Protein AF-A0A948DI17-F1 (afdb_monomer_lite)

Secondary structure (DSSP, 8-state):
-----------S-------------------HHHHHHHHHHHHHHHTTS-SSHHHHHHHHHHHHHTT-TTSHHHHHHHHHHHTT--HHHHHHHHHHHHHTT--TTSHHHHHHHHHHIIIIIHHHHHSS-TTHHHHHHH-----------S-TTS---S-----SSHHHHHHHHHHHHHHHHHHHHSSS-HHHHHHHHHHHHHHHHHHHHHHHHHHHHHHTT--TT--EEEEEE---SS-SEE-EEEESTTHHHHHHHHHHHHGGGTPEE-HHHHHHHHHHHHT------HHHHHHHHHHHSSEEEEEETT--HHHHIIIIIGGG--HHHHHHHHHHHHHHHHHHHHHHHHS--S-BS-TTSHHHHHHHHHHHHHHHHTTPPP-S-HHHHHHHHTTTS-HHHHHHHHHHHHHHHHHHHHHHHHHS-TT--B-HHHHHHHHHHHHHTT---HHHHHHHHHHHHHHHHHHHS--PPPPTT---S-HHHHHHHHHHHHHHHHHHHHHHHHHHHHSSS--

Radius of gyration: 25.43 Å; chains: 1; bounding box: 103×58×64 Å

Sequence (515 aa):
MKNIQRLKIIKKTGLVMEEAYETQPTKLKTSPKKVRSIIDLTAGKAQLLDNCGVNKVLKQSWEKAVKDYNLPLYTYTSVLLSQGVTEDTVTKLNDLLLNLKIDVSDPHASSSELSVIIGYLSKELLNEDLSSYRRTVDEIECDYEIDTKEPLCKIPKTKYTYSRNFERTYESISELRRWERFYILSNNYYSDISRTLLRENNTFVRKVLRNELKRIWGRLKIPKSAKAVLYFRDLKTYAGDLDLFYWGPKREAVLIELSRILMPLGYKIDHRSTSLVESIIEGKLGLKNVYLSTYLYMYFFMGRTIEINGDSFVKHYKENGLPALSLVVAWPSLYMWSLEMCDELESVYSTSRKQYPGFKDLSFRLLTAVLMGLSINYNIPFILDVEVFLDRLRPFVAKGKIKILRDAFYGISQIRNLYQLTTNRRWEMVYPECASIINRLLKKQGCESIHELMTRYAATFRDLLINCTKHPQPTDNTEGPSDYQTEAKNIVWDSYEMVVKIYLSLIQKSSYTDL

pLDDT: mean 70.18, std 19.14, range [23.22, 94.88]

Foldseek 3Di:
DDDDDDDDDDDDDDDDPDDDDDDDQLPLPDDLVLLLVLLVVLLVVLCPFDCDDLSVQLNVLSVVVSVDCLFVLSLLSSLCVSVPNDSLLSSQLSNVCSVLSFRSNQSQSVQVVSCCCLQPPSCPRRVDNSNVLQCLQLVDDDPVDDPCPDPLQPDPPDPLDPDSDLVSNSVSSSVLLVNLLCLLLDLAALLCSLVVLLVVQQVSVLVNCVVQLCVLCVVVVNDLLWWKKKKWFSQASSAQETAIEIDTPPRSSSVSSVQSSSSSSNHHYRPNLHVLLVCLQVVPPQDLDLVSLLSLCLSQQAIDMDTHNPHDPVVCCVVGVVSSHPCVSNLVQLLQVLLVLLVVLLVQLVDPDQWDQDLRDSLSSSLSSLLSLLCVQVVPDRDNDPVVSLVVCPVQDPPVLSVLSSCSVSVSNSLQVLLCNQPVDNGGTDGPVSQVSSQVSNVSSVHHRPSVSSNVSSVSSNCSSCPVRPDPDDDPPDDHDPVVVVVVCCVVVVSSVSSVVVVVVSVVVVPPPPD

Structure (mmCIF, N/CA/C/O backbone):
data_AF-A0A948DI17-F1
#
_entry.id   AF-A0A948DI17-F1
#
loop_
_atom_site.group_PDB
_atom_site.id
_atom_site.type_symbol
_atom_site.label_atom_id
_atom_site.label_alt_id
_atom_site.label_comp_id
_atom_site.label_asym_id
_atom_site.label_entity_id
_atom_site.label_seq_id
_atom_site.pdbx_PDB_ins_code
_atom_site.Cartn_x
_atom_site.Cartn_y
_atom_site.Cartn_z
_atom_site.occupancy
_atom_site.B_iso_or_equiv
_atom_site.auth_seq_id
_atom_site.auth_comp_id
_atom_site.auth_asym_id
_atom_site.auth_atom_id
_atom_site.pdbx_PDB_model_num
ATOM 1 N N . MET A 1 1 ? -68.077 -18.583 29.682 1.00 32.53 1 MET A N 1
ATOM 2 C CA . MET A 1 1 ? -68.194 -20.058 29.698 1.00 32.53 1 MET A CA 1
ATOM 3 C C . MET A 1 1 ? -67.062 -20.656 28.884 1.00 32.53 1 MET A C 1
ATOM 5 O O . MET A 1 1 ? -66.761 -20.151 27.813 1.00 32.53 1 MET A O 1
ATOM 9 N N . LYS A 1 2 ? -66.421 -21.683 29.448 1.00 32.06 2 LYS A N 1
ATOM 10 C CA . LYS A 1 2 ? -65.410 -22.545 28.823 1.00 32.06 2 LYS A CA 1
ATOM 11 C C . LYS A 1 2 ? -65.975 -23.215 27.560 1.00 32.06 2 LYS A C 1
ATOM 13 O O . LYS A 1 2 ? -67.119 -23.650 27.601 1.00 32.06 2 LYS A O 1
ATOM 18 N N . ASN A 1 3 ? -65.151 -23.441 26.536 1.00 24.97 3 ASN A N 1
ATOM 19 C CA . ASN A 1 3 ? -64.726 -24.813 26.251 1.00 24.97 3 ASN A CA 1
ATOM 20 C C . ASN A 1 3 ? -63.524 -24.899 25.307 1.00 24.97 3 ASN A C 1
ATOM 22 O O . ASN A 1 3 ? -63.439 -24.258 24.268 1.00 24.97 3 ASN A O 1
ATOM 26 N N . ILE A 1 4 ? -62.596 -25.731 25.762 1.00 31.27 4 ILE A N 1
ATOM 27 C CA . ILE A 1 4 ? -61.355 -26.177 25.148 1.00 31.27 4 ILE A CA 1
ATOM 28 C C . ILE A 1 4 ? -61.686 -27.383 24.265 1.00 31.27 4 ILE A C 1
ATOM 30 O O . ILE A 1 4 ? -62.380 -28.280 24.736 1.00 31.27 4 ILE A O 1
ATOM 34 N N . GLN A 1 5 ? -61.069 -27.498 23.088 1.00 27.73 5 GLN A N 1
ATOM 35 C CA . GLN A 1 5 ? -60.647 -28.806 22.584 1.00 27.73 5 GLN A CA 1
ATOM 36 C C . GLN A 1 5 ? -59.239 -28.729 21.979 1.00 27.73 5 GLN A C 1
ATOM 38 O O . GLN A 1 5 ? -58.962 -28.008 21.028 1.00 27.73 5 GLN A O 1
ATOM 43 N N . ARG A 1 6 ? -58.344 -29.475 22.633 1.00 26.56 6 ARG A N 1
ATOM 44 C CA . ARG A 1 6 ? -56.981 -29.837 22.228 1.00 26.56 6 ARG A CA 1
ATOM 45 C C . ARG A 1 6 ? -57.031 -30.907 21.135 1.00 26.56 6 ARG A C 1
ATOM 47 O O . ARG A 1 6 ? -57.891 -31.773 21.223 1.00 26.56 6 ARG A O 1
ATOM 54 N N . LEU A 1 7 ? -56.006 -30.950 20.279 1.00 25.03 7 LEU A N 1
ATOM 55 C CA . LEU A 1 7 ? -55.137 -32.117 19.999 1.00 25.03 7 LEU A CA 1
ATOM 56 C C . LEU A 1 7 ? -53.963 -31.627 19.117 1.00 25.03 7 LEU A C 1
ATOM 58 O O . LEU A 1 7 ? -54.172 -31.096 18.039 1.00 25.03 7 LEU A O 1
ATOM 62 N N . LYS A 1 8 ? -52.756 -31.507 19.688 1.00 25.03 8 LYS A N 1
ATOM 63 C CA . LYS A 1 8 ? -51.621 -32.456 19.595 1.00 25.03 8 LYS A CA 1
ATOM 64 C C . LYS A 1 8 ? -50.977 -32.546 18.201 1.00 25.03 8 LYS A C 1
ATOM 66 O O . LYS A 1 8 ? -51.360 -33.398 17.414 1.00 25.03 8 LYS A O 1
ATOM 71 N N . ILE A 1 9 ? -49.865 -31.827 18.022 1.00 25.83 9 ILE A N 1
ATOM 72 C CA . ILE A 1 9 ? -48.658 -32.369 17.376 1.00 25.83 9 ILE A CA 1
ATOM 73 C C . ILE A 1 9 ? -47.460 -31.944 18.240 1.00 25.83 9 ILE A C 1
ATOM 75 O O . ILE A 1 9 ? -47.238 -30.761 18.474 1.00 25.83 9 ILE A O 1
ATOM 79 N N . ILE A 1 10 ? -46.737 -32.925 18.786 1.00 27.30 10 ILE A N 1
ATOM 80 C 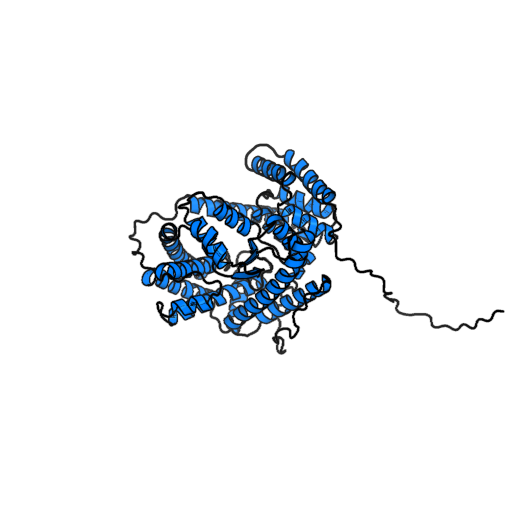CA . ILE A 1 10 ? -45.507 -32.760 19.571 1.00 27.30 10 ILE A CA 1
ATOM 81 C C . ILE A 1 10 ? -44.377 -33.477 18.821 1.00 27.30 10 ILE A C 1
ATOM 83 O O . ILE A 1 10 ? -44.529 -34.655 18.513 1.00 27.30 10 ILE A O 1
ATOM 87 N N . LYS A 1 11 ? -43.236 -32.772 18.700 1.00 26.64 11 LYS A N 1
ATOM 88 C CA . LYS A 1 11 ? -41.855 -33.213 18.377 1.00 26.64 11 LYS A CA 1
ATOM 89 C C . LYS A 1 11 ? -41.625 -33.678 16.929 1.00 26.64 11 LYS A C 1
ATOM 91 O O . LYS A 1 11 ? -42.307 -34.556 16.435 1.00 26.64 11 LYS A O 1
ATOM 96 N N . LYS A 1 12 ? -40.618 -33.161 16.221 1.00 26.78 12 LYS A N 1
ATOM 97 C CA . LYS A 1 12 ? -39.185 -33.127 16.583 1.00 26.78 12 LYS A CA 1
ATOM 98 C C . LYS A 1 12 ? -38.465 -32.060 15.730 1.00 26.78 12 LYS A C 1
ATOM 100 O O . LYS A 1 12 ? -38.979 -31.710 14.685 1.00 26.78 12 LYS A O 1
ATOM 105 N N . THR A 1 13 ? -37.283 -31.634 16.188 1.00 27.59 13 THR A N 1
ATOM 106 C CA . THR A 1 13 ? -36.369 -30.591 15.657 1.00 27.59 13 THR A CA 1
ATOM 107 C C . THR A 1 13 ? -36.783 -29.151 15.955 1.00 27.59 13 THR A C 1
ATOM 109 O O . THR A 1 13 ? -37.431 -28.477 15.163 1.00 27.59 13 THR A O 1
ATOM 112 N N . GLY A 1 14 ? -36.396 -28.695 17.149 1.00 27.05 14 GLY A N 1
ATOM 113 C CA . GLY A 1 14 ? -36.443 -27.291 17.521 1.00 27.05 14 GLY A CA 1
ATOM 114 C C . GLY A 1 14 ? -35.362 -26.490 16.803 1.00 27.05 14 GLY A C 1
ATOM 115 O O . GLY A 1 14 ? -34.216 -26.921 16.747 1.00 27.05 14 GLY A O 1
ATOM 116 N N . LEU A 1 15 ? -35.776 -25.345 16.270 1.00 24.47 15 LEU A N 1
ATOM 117 C CA . LEU A 1 15 ? -35.066 -24.065 16.228 1.00 24.47 15 LEU A CA 1
ATOM 118 C C . LEU A 1 15 ? -36.011 -23.092 15.514 1.00 24.47 15 LEU A C 1
ATOM 120 O O . LEU A 1 15 ? -36.000 -22.953 14.296 1.00 24.47 15 LEU A O 1
ATOM 124 N N . VAL A 1 16 ? -36.896 -22.478 16.296 1.00 23.22 16 VAL A N 1
ATOM 125 C CA . VAL A 1 16 ? -37.608 -21.269 15.883 1.00 23.22 16 VAL A CA 1
ATOM 126 C C . VAL A 1 16 ? -36.664 -20.122 16.229 1.00 23.22 16 VAL A C 1
ATOM 128 O O . VAL A 1 16 ? -36.433 -19.865 17.408 1.00 23.22 16 VAL A O 1
ATOM 131 N N . MET A 1 17 ? -36.062 -19.483 15.225 1.00 24.33 17 MET A N 1
ATOM 132 C CA . MET A 1 17 ? -35.486 -18.154 15.423 1.00 24.33 17 MET A CA 1
ATOM 133 C C . MET A 1 17 ? -36.642 -17.160 15.394 1.00 24.33 17 MET A C 1
ATOM 135 O O . MET A 1 17 ? -37.104 -16.775 14.323 1.00 24.33 17 MET A O 1
ATOM 139 N N . GLU A 1 18 ? -37.140 -16.802 16.574 1.00 24.89 18 GLU A N 1
ATOM 140 C CA . GLU A 1 18 ? -37.972 -15.615 16.727 1.00 24.89 18 GLU A CA 1
ATOM 141 C C . GLU A 1 18 ? -37.121 -14.363 16.500 1.00 24.89 18 GLU A C 1
ATOM 143 O O . GLU A 1 18 ? -36.023 -14.200 17.038 1.00 24.89 18 GLU A O 1
ATOM 148 N N . GLU A 1 19 ? -37.661 -13.494 15.655 1.00 29.59 19 GLU A N 1
ATOM 149 C CA . GLU A 1 19 ? -37.202 -12.147 15.373 1.00 29.59 19 GLU A CA 1
ATOM 150 C C . GLU A 1 19 ? -37.162 -11.305 16.654 1.00 29.59 19 GLU A C 1
ATOM 152 O O . GLU A 1 19 ? -38.200 -10.974 17.222 1.00 29.59 19 GLU A O 1
ATOM 157 N N . ALA A 1 20 ? -35.966 -10.894 17.076 1.00 25.16 20 ALA A N 1
ATOM 158 C CA . ALA A 1 20 ? -35.776 -9.737 17.948 1.00 25.16 20 ALA A CA 1
ATOM 159 C C . ALA A 1 20 ? -34.318 -9.261 17.902 1.00 25.16 20 ALA A C 1
ATOM 161 O O . ALA A 1 20 ? -33.539 -9.552 18.803 1.00 25.16 20 ALA A O 1
ATOM 162 N N . TYR A 1 21 ? -33.939 -8.484 16.884 1.00 24.22 21 TYR A N 1
ATOM 163 C CA . TYR A 1 21 ? -32.753 -7.632 17.000 1.00 24.22 21 TYR A CA 1
ATOM 164 C C . TYR A 1 21 ? -33.054 -6.235 16.478 1.00 24.22 21 TYR A C 1
ATOM 166 O O . TYR A 1 21 ? -32.950 -5.928 15.291 1.00 24.22 21 TYR A O 1
ATOM 174 N N . GLU A 1 22 ? -33.442 -5.378 17.423 1.00 24.50 22 GLU A N 1
ATOM 175 C CA . GLU A 1 22 ? -33.432 -3.937 17.247 1.00 24.50 22 GLU A CA 1
ATOM 176 C C . GLU A 1 22 ? -32.057 -3.479 16.761 1.00 24.50 22 GLU A C 1
ATOM 178 O O . GLU A 1 22 ? -31.019 -3.599 17.416 1.00 24.50 22 GLU A O 1
ATOM 183 N N . THR A 1 23 ? -32.102 -2.895 15.576 1.00 37.44 23 THR A N 1
ATOM 184 C CA . THR A 1 23 ? -31.064 -2.114 14.934 1.00 37.44 23 THR A CA 1
ATOM 185 C C . THR A 1 23 ? -30.507 -1.037 15.867 1.00 37.44 23 THR A C 1
ATOM 187 O O . THR A 1 23 ? -31.172 -0.038 16.145 1.00 37.44 23 THR A O 1
ATOM 190 N N . GLN A 1 24 ? -29.236 -1.152 16.244 1.00 24.55 24 GLN A N 1
ATOM 191 C CA . GLN A 1 24 ? -28.415 0.022 16.525 1.00 24.55 24 GLN A CA 1
ATOM 192 C C . GLN A 1 24 ? -27.189 0.001 15.614 1.00 24.55 24 GLN A C 1
ATOM 194 O O . GLN A 1 24 ? -26.568 -1.049 15.452 1.00 24.55 24 GLN A O 1
ATOM 199 N N . PRO A 1 25 ? -26.787 1.147 15.031 1.00 31.80 25 PRO A N 1
ATOM 200 C CA . PRO A 1 25 ? -25.434 1.251 14.513 1.00 31.80 25 PRO A CA 1
ATOM 201 C C . PRO A 1 25 ? -24.513 0.928 15.687 1.00 31.80 25 PRO A C 1
ATOM 203 O O . PRO A 1 25 ? -24.728 1.465 16.775 1.00 31.80 25 PRO A O 1
ATOM 206 N N . THR A 1 26 ? -23.512 0.076 15.490 1.00 37.56 26 THR A N 1
ATOM 207 C CA . THR A 1 26 ? -22.417 -0.126 16.439 1.00 37.56 26 THR A CA 1
ATOM 208 C C . THR A 1 26 ? -21.797 1.240 16.753 1.00 37.56 26 THR A C 1
ATOM 210 O O . THR A 1 26 ? -20.869 1.720 16.105 1.00 37.56 26 THR A O 1
ATOM 213 N N . LYS A 1 27 ? -22.342 1.934 17.759 1.00 37.00 27 LYS A N 1
ATOM 214 C CA . LYS A 1 27 ? -21.541 2.781 18.626 1.00 37.00 27 LYS A CA 1
ATOM 215 C C . LYS A 1 27 ? -20.522 1.803 19.180 1.00 37.00 27 LYS A C 1
ATOM 217 O O . LYS A 1 27 ? -20.925 0.826 19.803 1.00 37.00 27 LYS A O 1
ATOM 222 N N . LEU A 1 28 ? -19.244 2.025 18.894 1.00 46.16 28 LEU A N 1
ATOM 223 C CA . LEU A 1 28 ? -18.149 1.397 19.625 1.00 46.16 28 LEU A CA 1
ATOM 224 C C . LEU A 1 28 ? -18.506 1.523 21.119 1.00 46.16 28 LEU A C 1
ATOM 226 O O . LEU A 1 28 ? -18.470 2.621 21.671 1.00 46.16 28 LEU A O 1
ATOM 230 N N . LYS A 1 29 ? -19.006 0.442 21.736 1.00 46.66 29 LYS A N 1
ATOM 231 C CA . LYS A 1 29 ? -19.530 0.438 23.118 1.00 46.66 29 LYS A CA 1
ATOM 232 C C . LYS A 1 29 ? -18.399 0.445 24.151 1.00 46.66 29 LYS A C 1
ATOM 234 O O . LYS A 1 29 ? -18.650 0.388 25.352 1.00 46.66 29 LYS A O 1
ATOM 239 N N . THR A 1 30 ? -17.153 0.511 23.703 1.00 56.47 30 THR A N 1
ATOM 240 C CA . THR A 1 30 ? -15.978 0.529 24.559 1.00 56.47 30 THR A CA 1
ATOM 241 C C . THR A 1 30 ? -15.745 1.943 25.054 1.00 56.47 30 THR A C 1
ATOM 243 O O . THR A 1 30 ? -15.508 2.873 24.283 1.00 56.47 30 THR A O 1
ATOM 246 N N . SER A 1 31 ? -15.871 2.134 26.369 1.00 67.00 31 SER A N 1
ATOM 247 C CA . SER A 1 31 ? -15.604 3.443 26.950 1.00 67.00 31 SER A CA 1
ATOM 248 C C . SER A 1 31 ? -14.117 3.778 26.741 1.00 67.00 31 SER A C 1
ATOM 250 O O . SER A 1 31 ? -13.262 2.924 26.988 1.00 67.00 31 SER A O 1
ATOM 252 N N . PRO A 1 32 ? -13.769 5.012 26.332 1.00 72.44 32 PRO A N 1
ATOM 253 C CA . PRO A 1 32 ? -12.372 5.446 26.248 1.00 72.44 32 PRO A CA 1
ATOM 254 C C . PRO A 1 32 ? -11.596 5.216 27.554 1.00 72.44 32 PRO A C 1
ATOM 256 O O . PRO A 1 32 ? -10.393 4.982 27.528 1.00 72.44 32 PRO A O 1
ATOM 259 N N . LYS A 1 33 ? -12.304 5.213 28.694 1.00 79.00 33 LYS A N 1
ATOM 260 C CA . LYS A 1 33 ? -11.755 4.879 30.013 1.00 79.00 33 LYS A CA 1
ATOM 261 C C . LYS A 1 33 ? -11.234 3.440 30.097 1.00 79.00 33 LYS A C 1
ATOM 263 O O . LYS A 1 33 ? -10.171 3.253 30.667 1.00 79.00 33 LYS A O 1
ATOM 268 N N . LYS A 1 34 ? -11.939 2.459 29.517 1.00 83.94 34 LYS A N 1
ATOM 269 C CA . LYS A 1 34 ? -11.527 1.041 29.507 1.00 83.94 34 LYS A CA 1
ATOM 270 C C . LYS A 1 34 ? -10.293 0.798 28.642 1.00 83.94 34 LYS A C 1
ATOM 272 O O . LYS A 1 34 ? -9.359 0.133 29.066 1.00 83.94 34 LYS A O 1
ATOM 277 N N . VAL A 1 35 ? -10.270 1.373 27.437 1.00 85.31 35 VAL A N 1
ATOM 278 C CA . VAL A 1 35 ? -9.089 1.298 26.557 1.00 85.31 35 VAL A CA 1
ATOM 279 C C . VAL A 1 35 ? -7.880 1.889 27.280 1.00 85.31 35 VAL A C 1
ATOM 281 O O . VAL A 1 35 ? -6.826 1.268 27.343 1.00 85.31 35 VAL A O 1
ATOM 284 N N . ARG A 1 36 ? -8.058 3.071 27.881 1.00 84.75 36 ARG A N 1
ATOM 285 C CA . ARG A 1 36 ? -7.002 3.749 28.625 1.00 84.75 36 ARG A CA 1
ATOM 286 C C . ARG A 1 36 ? -6.526 2.940 29.830 1.00 84.75 36 ARG A C 1
ATOM 288 O O . ARG A 1 36 ? -5.326 2.793 29.982 1.00 84.75 36 ARG A O 1
ATOM 295 N N . SER A 1 37 ? -7.425 2.371 30.635 1.00 87.56 37 SER A N 1
ATOM 296 C CA . SER A 1 37 ? -7.020 1.587 31.807 1.00 87.56 37 SER A CA 1
ATOM 297 C C . SER A 1 37 ? -6.180 0.365 31.442 1.00 87.56 37 SER A C 1
ATOM 299 O O . SER A 1 37 ? -5.247 0.046 32.168 1.00 87.56 37 SER A O 1
ATOM 301 N N . ILE A 1 38 ? -6.474 -0.294 30.316 1.00 88.44 38 ILE A N 1
ATOM 302 C CA . ILE A 1 38 ? -5.681 -1.435 29.837 1.00 88.44 38 ILE A CA 1
ATOM 303 C C . ILE A 1 38 ? -4.272 -0.984 29.420 1.00 88.44 38 ILE A C 1
ATOM 305 O O . ILE A 1 38 ? -3.290 -1.633 29.768 1.00 88.44 38 ILE A O 1
ATOM 309 N N . ILE A 1 39 ? -4.153 0.142 28.710 1.00 86.31 39 ILE A N 1
ATOM 310 C CA . ILE A 1 39 ? -2.845 0.671 28.292 1.00 86.31 39 ILE A CA 1
ATOM 311 C C . ILE A 1 39 ? -2.040 1.179 29.494 1.00 86.31 39 ILE A C 1
ATOM 313 O O . ILE A 1 39 ? -0.855 0.871 29.608 1.00 86.31 39 ILE A O 1
ATOM 317 N N . ASP A 1 40 ? -2.686 1.898 30.413 1.00 86.69 40 ASP A N 1
ATOM 318 C CA . ASP A 1 40 ? -2.069 2.404 31.642 1.00 86.69 40 ASP A CA 1
ATOM 319 C C . ASP A 1 40 ? -1.548 1.244 32.511 1.00 86.69 40 ASP A C 1
ATOM 321 O O . ASP A 1 40 ? -0.455 1.336 33.072 1.00 86.69 40 ASP A O 1
ATOM 325 N N . LEU A 1 41 ? -2.283 0.124 32.574 1.00 88.75 41 LEU A N 1
ATOM 326 C CA . LEU A 1 41 ? -1.862 -1.088 33.280 1.00 88.75 41 LEU A CA 1
ATOM 327 C C . LEU A 1 41 ? -0.558 -1.663 32.704 1.00 88.75 41 LEU A C 1
ATOM 329 O O . LEU A 1 41 ? 0.379 -1.928 33.460 1.00 88.75 41 LEU A O 1
ATOM 333 N N . THR A 1 42 ? -0.472 -1.845 31.382 1.00 85.12 42 THR A N 1
ATOM 334 C CA . THR A 1 42 ? 0.751 -2.354 30.734 1.00 85.12 42 THR A CA 1
ATOM 335 C C . THR A 1 42 ? 1.906 -1.356 30.851 1.00 85.12 42 THR A C 1
ATOM 337 O O . THR A 1 42 ? 3.041 -1.752 31.115 1.00 85.12 42 THR A O 1
ATOM 340 N N . ALA A 1 43 ? 1.638 -0.054 30.754 1.00 83.94 43 ALA A N 1
ATOM 341 C CA . ALA A 1 43 ? 2.663 0.970 30.939 1.00 83.94 43 ALA A CA 1
ATOM 342 C C . ALA A 1 43 ? 3.209 1.016 32.376 1.00 83.94 43 ALA A C 1
ATOM 344 O O . ALA A 1 43 ? 4.405 1.234 32.567 1.00 83.94 43 ALA A O 1
ATOM 345 N N . GLY A 1 44 ? 2.377 0.740 33.385 1.00 84.06 44 GLY A N 1
ATOM 346 C CA . GLY A 1 44 ? 2.831 0.552 34.765 1.00 84.06 44 GLY A CA 1
ATOM 347 C C . GLY A 1 44 ? 3.868 -0.570 34.895 1.00 84.06 44 GLY A C 1
ATOM 348 O O . GLY A 1 44 ? 4.846 -0.423 35.623 1.00 84.06 44 GLY A O 1
ATOM 349 N N . LYS A 1 45 ? 3.727 -1.657 34.122 1.00 86.75 45 LYS A N 1
ATOM 350 C CA . LYS A 1 45 ? 4.742 -2.725 34.048 1.00 86.75 45 LYS A CA 1
ATOM 351 C C . LYS A 1 45 ? 6.015 -2.247 33.348 1.00 86.75 45 LYS A C 1
ATOM 353 O O . LYS A 1 45 ? 7.109 -2.555 33.806 1.00 86.75 45 LYS A O 1
ATOM 358 N N . ALA A 1 46 ? 5.889 -1.449 32.286 1.00 82.81 46 ALA A N 1
ATOM 359 C CA . ALA A 1 46 ? 7.033 -0.885 31.568 1.00 82.81 46 ALA A CA 1
ATOM 360 C C . ALA A 1 46 ? 7.899 0.041 32.444 1.00 82.81 46 ALA A C 1
ATOM 362 O O . ALA A 1 46 ? 9.108 0.126 32.245 1.00 82.81 46 ALA A O 1
ATOM 363 N N . GLN A 1 47 ? 7.316 0.700 33.453 1.00 82.50 47 GLN A N 1
ATOM 364 C CA . GLN A 1 47 ? 8.073 1.527 34.402 1.00 82.50 47 GLN A CA 1
ATOM 365 C C . GLN A 1 47 ? 9.077 0.724 35.243 1.00 82.50 47 GLN A C 1
ATOM 367 O O . GLN A 1 47 ? 10.068 1.303 35.702 1.00 82.50 47 GLN A O 1
ATOM 372 N N . LEU A 1 48 ? 8.839 -0.584 35.404 1.00 81.56 48 LEU A N 1
ATOM 373 C CA . LEU A 1 48 ? 9.709 -1.524 36.115 1.00 81.56 48 LEU A CA 1
ATOM 374 C C . LEU A 1 48 ? 10.909 -1.985 35.275 1.00 81.56 48 LEU A C 1
ATOM 376 O O . LEU A 1 48 ? 11.808 -2.625 35.817 1.00 81.56 48 LEU A O 1
ATOM 380 N N . LEU A 1 49 ? 10.940 -1.670 33.974 1.00 80.12 49 LEU A N 1
ATOM 381 C CA . LEU A 1 49 ? 12.115 -1.905 33.141 1.00 80.12 49 LEU A CA 1
ATOM 382 C C . LEU A 1 49 ? 13.291 -1.046 33.627 1.00 80.12 49 LEU A C 1
ATOM 384 O O . LEU A 1 49 ? 13.117 0.105 34.048 1.00 80.12 49 LEU A O 1
ATOM 388 N N . ASP A 1 50 ? 14.495 -1.612 33.559 1.00 74.00 50 ASP A N 1
ATOM 389 C CA . ASP A 1 50 ? 15.718 -0.906 33.927 1.00 74.00 50 ASP A CA 1
ATOM 390 C C . ASP A 1 50 ? 16.029 0.252 32.957 1.00 74.00 50 ASP A C 1
ATOM 392 O O . ASP A 1 50 ? 15.579 0.320 31.812 1.00 74.00 50 ASP A O 1
ATOM 396 N N . ASN A 1 51 ? 16.793 1.232 33.443 1.00 75.94 51 ASN A N 1
ATOM 397 C CA . ASN A 1 51 ? 17.075 2.467 32.705 1.00 75.94 51 ASN A CA 1
ATOM 398 C C . ASN A 1 51 ? 18.314 2.348 31.788 1.00 75.94 51 ASN A C 1
ATOM 400 O O . ASN A 1 51 ? 18.957 3.364 31.504 1.00 75.94 51 ASN A O 1
ATOM 404 N N . CYS A 1 52 ? 18.676 1.145 31.327 1.00 56.06 52 CYS A N 1
ATOM 405 C CA . CYS A 1 52 ? 19.849 0.912 30.480 1.00 56.06 52 CYS A CA 1
ATOM 406 C C . CYS A 1 52 ? 19.474 0.404 29.074 1.00 56.06 52 CYS A C 1
ATOM 408 O O . CYS A 1 52 ? 18.459 -0.261 28.868 1.00 56.06 52 CYS A O 1
ATOM 410 N N . GLY A 1 53 ? 20.299 0.752 28.079 1.00 71.62 53 GLY A N 1
ATOM 411 C CA . GLY A 1 53 ? 20.181 0.265 26.700 1.00 71.62 53 GLY A CA 1
ATOM 412 C C . GLY A 1 53 ? 18.769 0.362 26.099 1.00 71.62 53 GLY A C 1
ATOM 413 O O . GLY A 1 53 ? 18.107 1.397 26.180 1.00 71.62 53 GLY A O 1
ATOM 414 N N . VAL A 1 54 ? 18.321 -0.745 25.498 1.00 62.75 54 VAL A N 1
ATOM 415 C CA . VAL A 1 54 ? 17.020 -0.898 24.817 1.00 62.75 54 VAL A CA 1
ATOM 416 C C . VAL A 1 54 ? 15.832 -0.723 25.776 1.00 62.75 54 VAL A C 1
ATOM 418 O O . VAL A 1 54 ? 14.814 -0.148 25.397 1.00 62.75 54 VAL A O 1
ATOM 421 N N . ASN A 1 55 ? 15.962 -1.138 27.038 1.00 73.38 55 ASN A N 1
ATOM 422 C CA . ASN A 1 55 ? 14.878 -1.079 28.022 1.00 73.38 55 ASN A CA 1
ATOM 423 C C . ASN A 1 55 ? 14.509 0.364 28.407 1.00 73.38 55 ASN A C 1
ATOM 425 O O . ASN A 1 55 ? 13.329 0.671 28.578 1.00 73.38 55 ASN A O 1
ATOM 429 N N . LYS A 1 56 ? 15.487 1.283 28.417 1.00 75.12 56 LYS A N 1
ATOM 430 C CA . LYS A 1 56 ? 15.236 2.725 28.579 1.00 75.12 56 LYS A CA 1
ATOM 431 C C . LYS A 1 56 ? 14.364 3.288 27.453 1.00 75.12 56 LYS A C 1
ATOM 433 O O . LYS A 1 56 ? 13.440 4.052 27.723 1.00 75.12 56 LYS A O 1
ATOM 438 N N . VAL A 1 57 ? 14.655 2.917 26.204 1.00 72.62 57 VAL A N 1
ATOM 439 C CA . VAL A 1 57 ? 13.906 3.374 25.020 1.00 72.62 57 VAL A CA 1
ATOM 440 C C . VAL A 1 57 ? 12.474 2.843 25.061 1.00 72.62 57 VAL A C 1
ATOM 442 O O . VAL A 1 57 ? 11.525 3.598 24.869 1.00 72.62 57 VAL A O 1
ATOM 445 N N . LEU A 1 58 ? 12.304 1.566 25.407 1.00 75.69 58 LEU A N 1
ATOM 446 C CA . LEU A 1 58 ? 10.986 0.959 25.588 1.00 75.69 58 LEU A CA 1
ATOM 447 C C . LEU A 1 58 ? 10.173 1.611 26.695 1.00 75.69 58 LEU A C 1
ATOM 449 O O . LEU A 1 58 ? 9.005 1.928 26.491 1.00 75.69 58 LEU A O 1
ATOM 453 N N . LYS A 1 59 ? 10.787 1.868 27.847 1.00 82.06 59 LYS A N 1
ATOM 454 C CA . LYS A 1 59 ? 10.131 2.585 28.938 1.00 82.06 59 LYS A CA 1
ATOM 455 C C . LYS A 1 59 ? 9.619 3.954 28.484 1.00 82.06 59 LYS A C 1
ATOM 457 O O . LYS A 1 59 ? 8.452 4.266 28.697 1.00 82.06 59 LYS A O 1
ATOM 462 N N . GLN A 1 60 ? 10.447 4.727 27.781 1.00 82.81 60 GLN A N 1
ATOM 463 C CA . GLN A 1 60 ? 10.052 6.024 27.216 1.00 82.81 60 GLN A CA 1
ATOM 464 C C . GLN A 1 60 ? 8.928 5.900 26.177 1.00 82.81 60 GLN A C 1
ATOM 466 O O . GLN A 1 60 ? 8.009 6.720 26.158 1.00 82.81 60 GLN A O 1
ATOM 471 N N . SER A 1 61 ? 8.975 4.868 25.333 1.00 83.69 61 SER A N 1
ATOM 472 C CA . SER A 1 61 ? 7.942 4.574 24.337 1.00 83.69 61 SER A CA 1
ATOM 473 C C . SER A 1 61 ? 6.574 4.336 24.986 1.00 83.69 61 SER A C 1
ATOM 475 O O . SER A 1 61 ? 5.584 4.971 24.614 1.00 83.69 61 SER A O 1
ATOM 477 N N . TRP A 1 62 ? 6.519 3.503 26.026 1.00 87.06 62 TRP A N 1
ATOM 478 C CA . TRP A 1 62 ? 5.288 3.230 26.770 1.00 87.06 62 TRP A CA 1
ATOM 479 C C . TRP A 1 62 ? 4.812 4.430 27.601 1.00 87.06 62 TRP A C 1
ATOM 481 O O . TRP A 1 62 ? 3.612 4.696 27.660 1.00 87.06 62 TRP A O 1
ATOM 491 N N . GLU A 1 63 ? 5.725 5.217 28.176 1.00 86.50 63 GLU A N 1
ATOM 492 C CA . GLU A 1 63 ? 5.387 6.487 28.838 1.00 86.50 63 GLU A CA 1
ATOM 493 C C . GLU A 1 63 ? 4.768 7.506 27.873 1.00 86.50 63 GLU A C 1
ATOM 495 O O . GLU A 1 63 ? 3.855 8.250 28.253 1.00 86.50 63 GLU A O 1
ATOM 500 N N . LYS A 1 64 ? 5.254 7.552 26.627 1.00 83.38 64 LYS A N 1
ATOM 501 C CA . LYS A 1 64 ? 4.660 8.362 25.560 1.00 83.38 64 LYS A CA 1
ATOM 502 C C . LYS A 1 64 ? 3.292 7.814 25.171 1.00 83.38 64 LYS A C 1
ATOM 504 O O . LYS A 1 64 ? 2.357 8.601 25.052 1.00 83.38 64 LYS A O 1
ATOM 509 N N . ALA A 1 65 ? 3.155 6.495 25.043 1.00 81.94 65 ALA A N 1
ATOM 510 C CA . ALA A 1 65 ? 1.892 5.880 24.662 1.00 81.94 65 ALA A CA 1
ATOM 511 C C . ALA A 1 65 ? 0.752 6.230 25.619 1.00 81.94 65 ALA A C 1
ATOM 513 O O . ALA A 1 65 ? -0.291 6.676 25.161 1.00 81.94 65 ALA A O 1
ATOM 514 N N . VAL A 1 66 ? 0.988 6.193 26.932 1.00 83.00 66 VAL A N 1
ATOM 515 C CA . VAL A 1 66 ? 0.007 6.612 27.959 1.00 83.00 66 VAL A CA 1
ATOM 516 C C . VAL A 1 66 ? -0.548 8.025 27.736 1.00 83.00 66 VAL A C 1
ATOM 518 O O . VAL A 1 66 ? -1.667 8.347 28.147 1.00 83.00 66 VAL A O 1
ATOM 521 N N . LYS A 1 67 ? 0.246 8.902 27.118 1.00 79.00 67 LYS A N 1
ATOM 522 C CA . LYS A 1 67 ? -0.078 10.319 26.930 1.00 79.00 67 LYS A CA 1
ATOM 523 C C . LYS A 1 67 ? -0.633 10.622 25.538 1.00 79.00 67 LYS A C 1
ATOM 525 O O . LYS A 1 67 ? -1.239 11.680 25.371 1.00 79.00 67 LYS A O 1
ATOM 530 N N . ASP A 1 68 ? -0.457 9.721 24.573 1.00 79.12 68 ASP A N 1
ATOM 531 C CA . ASP A 1 68 ? -0.787 9.926 23.164 1.00 79.12 68 ASP A CA 1
ATOM 532 C C . ASP A 1 68 ? -1.871 8.948 22.680 1.00 79.12 68 ASP A C 1
ATOM 534 O O . ASP A 1 68 ? -1.617 7.819 22.258 1.00 79.12 68 ASP A O 1
ATOM 538 N N . TYR A 1 69 ? -3.119 9.417 22.714 1.00 72.81 69 TYR A N 1
ATOM 539 C CA . TYR A 1 69 ? -4.300 8.641 22.315 1.00 72.81 69 TYR A CA 1
ATOM 540 C C . TYR A 1 69 ? -4.410 8.398 20.810 1.00 72.81 69 TYR A C 1
ATOM 542 O O . TYR A 1 69 ? -5.309 7.669 20.379 1.00 72.81 69 TYR A O 1
ATOM 550 N N . ASN A 1 70 ? -3.548 9.028 20.014 1.00 68.38 70 ASN A N 1
ATOM 551 C CA . ASN A 1 70 ? -3.605 8.955 18.561 1.00 68.38 70 ASN A CA 1
ATOM 552 C C . ASN A 1 70 ? -2.753 7.804 18.012 1.00 68.38 70 ASN A C 1
ATOM 554 O O . ASN A 1 70 ? -2.806 7.510 16.816 1.00 68.38 70 ASN A O 1
ATOM 558 N N . LEU A 1 71 ? -2.019 7.098 18.880 1.00 74.25 71 LEU A N 1
ATOM 559 C CA . LEU A 1 71 ? -1.236 5.938 18.480 1.00 74.25 71 LEU A CA 1
ATOM 560 C C . LEU A 1 71 ? -2.124 4.798 17.953 1.00 74.25 71 LEU A C 1
ATOM 562 O O . LEU A 1 71 ? -3.209 4.543 18.500 1.00 74.25 71 LEU A O 1
ATOM 566 N N . PRO A 1 72 ? -1.650 4.031 16.948 1.00 75.56 72 PRO A N 1
ATOM 567 C CA . PRO A 1 72 ? -2.390 2.893 16.411 1.00 75.56 72 PRO A CA 1
ATOM 568 C C . PRO A 1 72 ? -2.852 1.919 17.497 1.00 75.56 72 PRO A C 1
ATOM 570 O O . PRO A 1 72 ? -4.001 1.485 17.465 1.00 75.56 72 PRO A O 1
ATOM 573 N N . LEU A 1 73 ? -2.022 1.650 18.507 1.00 82.94 73 LEU A N 1
ATOM 574 C CA . LEU A 1 73 ? -2.326 0.736 19.612 1.00 82.94 73 LEU A CA 1
ATOM 575 C C . LEU A 1 73 ? -3.701 0.987 20.269 1.00 82.94 73 LEU A C 1
ATOM 577 O O . LEU A 1 73 ? -4.457 0.038 20.500 1.00 82.94 73 LEU A O 1
ATOM 581 N N . TYR A 1 74 ? -4.075 2.251 20.504 1.00 82.44 74 TYR A N 1
ATOM 582 C CA . TYR A 1 74 ? -5.383 2.611 21.071 1.00 82.44 74 TYR A CA 1
ATOM 583 C C . TYR A 1 74 ? -6.531 2.305 20.111 1.00 82.44 74 TYR A C 1
ATOM 585 O O . TYR A 1 74 ? -7.589 1.828 20.527 1.00 82.44 74 TYR A O 1
ATOM 593 N N . THR A 1 75 ? -6.327 2.559 18.819 1.00 78.06 75 THR A N 1
ATOM 594 C CA . THR A 1 75 ? -7.308 2.255 17.772 1.00 78.06 75 THR A CA 1
ATOM 595 C C . THR A 1 75 ? -7.529 0.748 17.667 1.00 78.06 75 THR A C 1
ATOM 597 O O . THR A 1 75 ? -8.677 0.309 17.728 1.00 78.06 75 THR A O 1
ATOM 600 N N . TYR A 1 76 ? -6.455 -0.044 17.600 1.00 79.31 76 TYR A N 1
ATOM 601 C CA . TYR A 1 76 ? -6.522 -1.509 17.545 1.00 79.31 76 TYR A CA 1
ATOM 602 C C . TYR A 1 76 ? -7.210 -2.086 18.785 1.00 79.31 76 TYR A C 1
ATOM 604 O O . TYR A 1 76 ? -8.145 -2.873 18.658 1.00 79.31 76 TYR A O 1
ATOM 612 N N . THR A 1 77 ? -6.819 -1.630 19.977 1.00 84.88 77 THR A N 1
ATOM 613 C CA . THR A 1 77 ? -7.438 -2.051 21.242 1.00 84.88 77 THR A CA 1
ATOM 614 C C . THR A 1 77 ? -8.932 -1.735 21.271 1.00 84.88 77 THR A C 1
ATOM 616 O O . THR A 1 77 ? -9.758 -2.587 21.596 1.00 84.88 77 THR A O 1
ATOM 619 N N . SER A 1 78 ? -9.299 -0.506 20.902 1.00 80.88 78 SER A N 1
ATOM 620 C CA . SER A 1 78 ? -10.694 -0.070 20.868 1.00 80.88 78 SER A CA 1
ATOM 621 C C . SER A 1 78 ? -11.539 -0.922 19.922 1.00 80.88 78 SER A C 1
ATOM 623 O O . SER A 1 78 ? -12.667 -1.280 20.277 1.00 80.88 78 SER A O 1
ATOM 625 N N . VAL A 1 79 ? -10.983 -1.265 18.756 1.00 75.19 79 VAL A N 1
ATOM 626 C CA . VAL A 1 79 ? -11.622 -2.129 17.762 1.00 75.19 79 VAL A CA 1
ATOM 627 C C . VAL A 1 79 ? -11.793 -3.547 18.306 1.00 75.19 79 VAL A C 1
ATOM 629 O O . VAL A 1 79 ? -12.928 -4.014 18.331 1.00 75.19 79 VAL A O 1
ATOM 632 N N . LEU A 1 80 ? -10.740 -4.198 18.809 1.00 79.12 80 LEU A N 1
ATOM 633 C CA . LEU A 1 80 ? -10.815 -5.571 19.335 1.00 79.12 80 LEU A CA 1
ATOM 634 C C . LEU A 1 80 ? -11.881 -5.709 20.429 1.00 79.12 80 LEU A C 1
ATOM 636 O O . LEU A 1 80 ? -12.787 -6.533 20.317 1.00 79.12 80 LEU A O 1
ATOM 640 N N . LEU A 1 81 ? -11.847 -4.827 21.432 1.00 81.56 81 LEU A N 1
ATOM 641 C CA . LEU A 1 81 ? -12.831 -4.832 22.518 1.00 81.56 81 LEU A CA 1
ATOM 642 C C . LEU A 1 81 ? -14.263 -4.608 22.006 1.00 81.56 81 LEU A C 1
ATOM 644 O O . LEU A 1 81 ? -15.222 -5.163 22.537 1.00 81.56 81 LEU A O 1
ATOM 648 N N . SER A 1 82 ? -14.439 -3.775 20.974 1.00 74.62 82 SER A N 1
ATOM 649 C CA . SER A 1 82 ? -15.766 -3.523 20.398 1.00 74.62 82 SER A CA 1
ATOM 650 C C . SER A 1 82 ? -16.332 -4.718 19.634 1.00 74.62 82 SER A C 1
ATOM 652 O O . SER A 1 82 ? -17.545 -4.793 19.451 1.00 74.62 82 SER A O 1
ATOM 654 N N . GLN A 1 83 ? -15.455 -5.626 19.206 1.00 72.19 83 GLN A N 1
ATOM 655 C CA . GLN A 1 83 ? -15.782 -6.845 18.475 1.00 72.19 83 GLN A CA 1
ATOM 656 C C . GLN A 1 83 ? -15.861 -8.078 19.392 1.00 72.19 83 GLN A C 1
ATOM 658 O O . GLN A 1 83 ? -15.889 -9.206 18.907 1.00 72.19 83 GLN A O 1
ATOM 663 N N . GLY A 1 84 ? -15.897 -7.870 20.712 1.00 76.75 84 GLY A N 1
ATOM 664 C CA . GLY A 1 84 ? -16.114 -8.933 21.694 1.00 76.75 84 GLY A CA 1
ATOM 665 C C . GLY A 1 84 ? -14.849 -9.590 22.243 1.00 76.75 84 GLY A C 1
ATOM 666 O O . GLY A 1 84 ? -14.977 -10.455 23.105 1.00 76.75 84 GLY A O 1
ATOM 667 N N . VAL A 1 85 ? -13.652 -9.164 21.820 1.00 82.31 85 VAL A N 1
ATOM 668 C CA . VAL A 1 85 ? -12.398 -9.629 22.435 1.00 82.31 85 VAL A CA 1
ATOM 669 C C . VAL A 1 85 ? -12.356 -9.170 23.889 1.00 82.31 85 VAL A C 1
ATOM 671 O O . VAL A 1 85 ? -12.705 -8.028 24.204 1.00 82.31 85 VAL A O 1
ATOM 674 N N . THR A 1 86 ? -11.943 -10.061 24.786 1.00 87.50 86 THR A N 1
ATOM 675 C CA . THR A 1 86 ? -11.970 -9.780 26.224 1.00 87.50 86 THR A CA 1
ATOM 676 C C . THR A 1 86 ? -10.893 -8.772 26.638 1.00 87.50 86 THR A C 1
ATOM 678 O O . THR A 1 86 ? -9.855 -8.628 25.989 1.00 87.50 86 THR A O 1
ATOM 681 N N . GLU A 1 87 ? -11.121 -8.073 27.755 1.00 88.88 87 GLU A N 1
ATOM 682 C CA . GLU A 1 87 ? -10.124 -7.155 28.331 1.00 88.88 87 GLU A CA 1
ATOM 683 C C . GLU A 1 87 ? -8.831 -7.892 28.724 1.00 88.88 87 GLU A C 1
ATOM 685 O O . GLU A 1 87 ? -7.741 -7.336 28.581 1.00 88.88 87 GLU A O 1
ATOM 690 N N . ASP A 1 88 ? -8.938 -9.157 29.142 1.00 89.19 88 ASP A N 1
ATOM 691 C CA . ASP A 1 88 ? -7.797 -10.019 29.469 1.00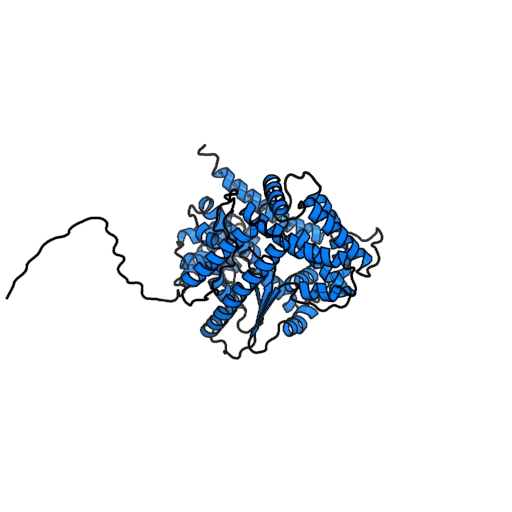 89.19 88 ASP A CA 1
ATOM 692 C C . ASP A 1 88 ? -6.948 -10.323 28.226 1.00 89.19 88 ASP A C 1
ATOM 694 O O . ASP A 1 88 ? -5.738 -10.095 28.226 1.00 89.19 88 ASP A O 1
ATOM 698 N N . THR A 1 89 ? -7.580 -10.732 27.123 1.00 87.00 89 THR A N 1
ATOM 699 C CA . THR A 1 89 ? -6.893 -11.014 25.851 1.00 87.00 89 THR A CA 1
ATOM 700 C C . THR A 1 89 ? -6.174 -9.778 25.308 1.00 87.00 89 THR A C 1
ATOM 702 O O . THR A 1 89 ? -5.029 -9.859 24.863 1.00 87.00 89 THR A O 1
ATOM 705 N N . VAL A 1 90 ? -6.809 -8.606 25.382 1.00 89.19 90 VAL A N 1
ATOM 706 C CA . VAL A 1 90 ? -6.186 -7.336 24.973 1.00 89.19 90 VAL A CA 1
ATOM 707 C C . VAL A 1 90 ? -5.028 -6.949 25.894 1.00 89.19 90 VAL A C 1
ATOM 709 O O . VAL A 1 90 ? -4.000 -6.468 25.420 1.00 89.19 90 VAL A O 1
ATOM 712 N N . THR A 1 91 ? -5.158 -7.167 27.202 1.00 90.31 91 THR A N 1
ATOM 713 C CA . THR A 1 91 ? -4.063 -6.914 28.149 1.00 90.31 91 THR A CA 1
ATOM 714 C C . THR A 1 91 ? -2.863 -7.809 27.836 1.00 90.31 91 THR A C 1
ATOM 716 O O . THR A 1 91 ? -1.745 -7.309 27.728 1.00 90.31 91 THR A O 1
ATOM 719 N N . LYS A 1 92 ? -3.095 -9.105 27.587 1.00 87.19 92 LYS A N 1
ATOM 720 C CA . LYS A 1 92 ? -2.059 -10.060 27.157 1.00 87.19 92 LYS A CA 1
ATOM 721 C C . LYS A 1 92 ? -1.386 -9.638 25.857 1.00 87.19 92 LYS A C 1
ATOM 723 O O . LYS A 1 92 ? -0.168 -9.727 25.749 1.00 87.19 92 LYS A O 1
ATOM 728 N N . LEU A 1 93 ? -2.157 -9.143 24.889 1.00 87.44 93 LEU A N 1
ATOM 729 C CA . LEU A 1 93 ? -1.623 -8.612 23.637 1.00 87.44 93 LEU A CA 1
ATOM 730 C C . LEU A 1 93 ? -0.665 -7.438 23.885 1.00 87.44 93 LEU A C 1
ATOM 732 O O . LEU A 1 93 ? 0.431 -7.418 23.333 1.00 87.44 93 LEU A O 1
ATOM 736 N N . ASN A 1 94 ? -1.042 -6.485 24.738 1.00 89.19 94 ASN A N 1
ATOM 737 C CA . ASN A 1 94 ? -0.195 -5.333 25.055 1.00 89.19 94 ASN A CA 1
ATOM 738 C C . ASN A 1 94 ? 1.053 -5.734 25.853 1.00 89.19 94 ASN A C 1
ATOM 740 O O . ASN A 1 94 ? 2.149 -5.256 25.560 1.00 89.19 94 ASN A O 1
ATOM 744 N N . ASP A 1 95 ? 0.909 -6.639 26.821 1.00 86.62 95 ASP A N 1
ATOM 745 C CA . ASP A 1 95 ? 2.036 -7.198 27.572 1.00 86.62 95 ASP A CA 1
ATOM 746 C C . ASP A 1 95 ? 3.014 -7.933 26.649 1.00 86.62 95 ASP A C 1
ATOM 748 O O . ASP A 1 95 ? 4.230 -7.820 26.798 1.00 86.62 95 ASP A O 1
ATOM 752 N N . LEU A 1 96 ? 2.496 -8.662 25.661 1.00 84.00 96 LEU A N 1
ATOM 753 C CA . LEU A 1 96 ? 3.306 -9.328 24.654 1.00 84.00 96 LEU A CA 1
ATOM 754 C C . LEU A 1 96 ? 4.092 -8.319 23.810 1.00 84.00 96 LEU A C 1
ATOM 756 O O . LEU A 1 96 ? 5.279 -8.537 23.595 1.00 84.00 96 LEU A O 1
ATOM 760 N N . LEU A 1 97 ? 3.490 -7.202 23.383 1.00 84.38 97 LEU A N 1
ATOM 761 C CA . LEU A 1 97 ? 4.225 -6.144 22.674 1.00 84.38 97 LEU A CA 1
ATOM 762 C C . LEU A 1 97 ? 5.382 -5.583 23.513 1.00 84.38 97 LEU A C 1
ATOM 764 O O . LEU A 1 97 ? 6.484 -5.389 22.998 1.00 84.38 97 LEU A O 1
ATOM 768 N N . LEU A 1 98 ? 5.137 -5.352 24.806 1.00 83.44 98 LEU A N 1
ATOM 769 C CA . LEU A 1 98 ? 6.154 -4.904 25.758 1.00 83.44 98 LEU A CA 1
ATOM 770 C C . LEU A 1 98 ? 7.288 -5.935 25.881 1.00 83.44 98 LEU A C 1
ATOM 772 O O . LEU A 1 98 ? 8.460 -5.582 25.754 1.00 83.44 98 LEU A O 1
ATOM 776 N N . ASN A 1 99 ? 6.944 -7.211 26.069 1.00 78.31 99 ASN A N 1
ATOM 777 C CA . ASN A 1 99 ? 7.903 -8.311 26.212 1.00 78.31 99 ASN A CA 1
ATOM 778 C C . ASN A 1 99 ? 8.717 -8.558 24.934 1.00 78.31 99 ASN A C 1
ATOM 780 O O . ASN A 1 99 ? 9.905 -8.873 25.007 1.00 78.31 99 ASN A O 1
ATOM 784 N N . LEU A 1 100 ? 8.094 -8.380 23.767 1.00 74.00 100 LEU A N 1
ATOM 785 C CA . LEU A 1 100 ? 8.740 -8.437 22.454 1.00 74.00 100 LEU A CA 1
ATOM 786 C C . LEU A 1 100 ? 9.578 -7.196 22.142 1.00 74.00 100 LEU A C 1
ATOM 788 O O . LEU A 1 100 ? 10.179 -7.131 21.072 1.00 74.00 100 LEU A O 1
ATOM 792 N N . LYS A 1 101 ? 9.654 -6.232 23.067 1.00 76.38 101 LYS A N 1
ATOM 793 C CA . LYS A 1 101 ? 10.467 -5.024 22.922 1.00 76.38 101 LYS A CA 1
ATOM 794 C C . LYS A 1 101 ? 10.043 -4.157 21.728 1.00 76.38 101 LYS A C 1
ATOM 796 O O . LYS A 1 101 ? 10.870 -3.471 21.135 1.00 76.38 101 LYS A O 1
ATOM 801 N N . ILE A 1 102 ? 8.748 -4.161 21.401 1.00 75.62 102 ILE A N 1
ATOM 802 C CA . ILE A 1 102 ? 8.183 -3.370 20.303 1.00 75.62 102 ILE A CA 1
ATOM 803 C C . ILE A 1 102 ? 8.020 -1.912 20.745 1.00 75.62 102 ILE A C 1
ATOM 805 O O . ILE A 1 102 ? 7.421 -1.626 21.785 1.00 75.62 102 ILE A O 1
ATOM 809 N N . ASP A 1 103 ? 8.526 -0.983 19.931 1.00 76.56 103 ASP A N 1
ATOM 810 C CA . ASP A 1 103 ? 8.300 0.450 20.117 1.00 76.56 103 ASP A CA 1
ATOM 811 C C . ASP A 1 103 ? 6.845 0.795 19.772 1.00 76.56 103 ASP A C 1
ATOM 813 O O . ASP A 1 103 ? 6.467 0.961 18.612 1.00 76.56 103 ASP A O 1
ATOM 817 N N . VAL A 1 104 ? 6.008 0.909 20.801 1.00 78.81 104 VAL A N 1
ATOM 818 C CA . VAL A 1 104 ? 4.587 1.240 20.641 1.00 78.81 104 VAL A CA 1
ATOM 819 C C . VAL A 1 104 ? 4.336 2.696 20.255 1.00 78.81 104 VAL A C 1
ATOM 821 O O . VAL A 1 104 ? 3.233 3.036 19.823 1.00 78.81 104 VAL A O 1
ATOM 824 N N . SER A 1 105 ? 5.347 3.550 20.399 1.00 74.44 105 SER A N 1
ATOM 825 C CA . SER A 1 105 ? 5.301 4.957 20.020 1.00 74.44 105 SER A CA 1
ATOM 826 C C . SER A 1 105 ? 5.618 5.192 18.545 1.00 74.44 105 SER A C 1
ATOM 828 O O . SER A 1 105 ? 5.276 6.260 18.031 1.00 74.44 105 SER A O 1
ATOM 830 N N . ASP A 1 106 ? 6.230 4.208 17.875 1.00 72.31 106 ASP A N 1
ATOM 831 C CA . ASP A 1 106 ? 6.337 4.149 16.422 1.00 72.31 106 ASP A CA 1
ATOM 832 C C . ASP A 1 106 ? 5.035 3.563 15.836 1.00 72.31 106 ASP A C 1
ATOM 834 O O . ASP A 1 106 ? 4.694 2.392 16.069 1.00 72.31 106 ASP A O 1
ATOM 838 N N . PRO A 1 107 ? 4.278 4.340 15.038 1.00 67.44 107 PRO A N 1
ATOM 839 C CA . PRO A 1 107 ? 3.083 3.847 14.371 1.00 67.44 107 PRO A CA 1
ATOM 840 C C . PRO A 1 107 ? 3.340 2.660 13.436 1.00 67.44 107 PRO A C 1
ATOM 842 O O . PRO A 1 107 ? 2.409 1.899 13.167 1.00 67.44 107 PRO A O 1
ATOM 845 N N . HIS A 1 108 ? 4.564 2.487 12.919 1.00 63.41 108 HIS A N 1
ATOM 846 C CA . HIS A 1 108 ? 4.888 1.332 12.086 1.00 63.41 108 HIS A CA 1
ATOM 847 C C . HIS A 1 108 ? 4.980 0.060 12.901 1.00 63.41 108 HIS A C 1
ATOM 849 O O . HIS A 1 108 ? 4.199 -0.856 12.646 1.00 63.41 108 HIS A O 1
ATOM 855 N N . ALA A 1 109 ? 5.915 0.039 13.854 1.00 65.19 109 ALA A N 1
ATOM 856 C CA . ALA A 1 109 ? 6.226 -1.134 14.649 1.00 65.19 109 ALA A CA 1
ATOM 857 C C . ALA A 1 109 ? 4.989 -1.592 15.429 1.00 65.19 109 ALA A C 1
ATOM 859 O O . ALA A 1 109 ? 4.588 -2.749 15.377 1.00 65.19 109 ALA A O 1
ATOM 860 N N . SER A 1 110 ? 4.255 -0.663 16.047 1.00 69.50 110 SER A N 1
ATOM 861 C CA . SER A 1 110 ? 2.991 -1.011 16.705 1.00 69.50 110 SER A CA 1
ATOM 862 C C . SER A 1 110 ? 1.970 -1.626 15.738 1.00 69.50 110 SER A C 1
ATOM 864 O O . SER A 1 110 ? 1.424 -2.692 16.002 1.00 69.50 110 SER A O 1
ATOM 866 N N . SER A 1 111 ? 1.701 -0.991 14.596 1.00 67.62 111 SER A N 1
ATOM 867 C CA . SER A 1 111 ? 0.624 -1.393 13.684 1.00 67.62 111 SER A CA 1
ATOM 868 C C . SER A 1 111 ? 0.958 -2.653 12.872 1.00 67.62 111 SER A C 1
ATOM 870 O O . SER A 1 111 ? 0.079 -3.466 12.567 1.00 67.62 111 SER A O 1
ATOM 872 N N . SER A 1 112 ? 2.205 -2.810 12.427 1.00 65.81 112 SER A N 1
ATOM 873 C CA . SER A 1 112 ? 2.686 -3.987 11.690 1.00 65.81 112 SER A CA 1
ATOM 874 C C . SER A 1 112 ? 2.684 -5.225 12.583 1.00 65.81 112 SER A C 1
ATOM 876 O O . SER A 1 112 ? 2.047 -6.222 12.227 1.00 65.81 112 SER A O 1
ATOM 878 N N . GLU A 1 113 ? 3.237 -5.118 13.782 1.00 72.00 113 GLU A N 1
ATOM 879 C CA . GLU A 1 113 ? 3.441 -6.254 14.662 1.00 72.00 113 GLU A CA 1
ATOM 880 C C . GLU A 1 113 ? 2.120 -6.674 15.309 1.00 72.00 113 GLU A C 1
ATOM 882 O O . GLU A 1 113 ? 1.806 -7.863 15.313 1.00 72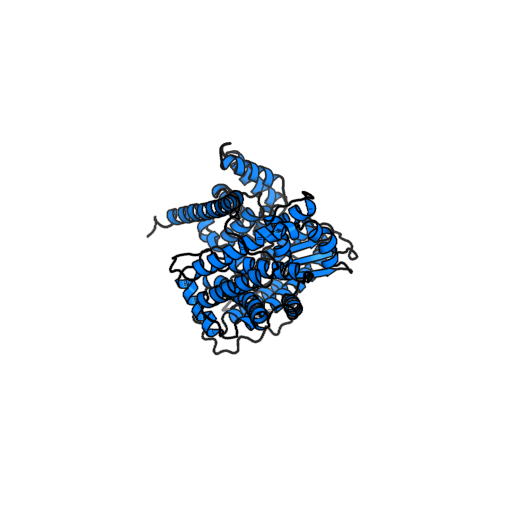.00 113 GLU A O 1
ATOM 887 N N . LEU A 1 114 ? 1.266 -5.722 15.715 1.00 73.31 114 LEU A N 1
ATOM 888 C CA . LEU A 1 114 ? -0.108 -6.016 16.147 1.00 73.31 114 LEU A CA 1
ATOM 889 C C . LEU A 1 114 ? -0.890 -6.779 15.083 1.00 73.31 114 LEU A C 1
ATOM 891 O O . LEU A 1 114 ? -1.552 -7.767 15.384 1.00 73.31 114 LEU A O 1
ATOM 895 N N . SER A 1 115 ? -0.819 -6.333 13.827 1.00 68.62 115 SER A N 1
ATOM 896 C CA . SER A 1 115 ? -1.523 -6.995 12.729 1.00 68.62 115 SER A CA 1
ATOM 897 C C . SER A 1 115 ? -1.034 -8.431 12.528 1.00 68.62 115 SER A C 1
ATOM 899 O O . SER A 1 115 ? -1.840 -9.319 12.238 1.00 68.62 115 SER A O 1
ATOM 901 N N . VAL A 1 116 ? 0.271 -8.671 12.677 1.00 70.06 116 VAL A N 1
ATOM 902 C CA . VAL A 1 116 ? 0.878 -10.005 12.576 1.00 70.06 116 VAL A CA 1
ATOM 903 C C . VAL A 1 116 ? 0.467 -10.889 13.754 1.00 70.06 116 VAL A C 1
ATOM 905 O O . VAL A 1 116 ? -0.009 -11.996 13.512 1.00 70.06 116 VAL A O 1
ATOM 908 N N . ILE A 1 117 ? 0.552 -10.382 14.986 1.00 70.50 117 ILE A N 1
ATOM 909 C CA . ILE A 1 117 ? 0.161 -11.104 16.200 1.00 70.50 117 ILE A CA 1
ATOM 910 C C . ILE A 1 117 ? -1.323 -11.473 16.161 1.00 70.50 117 ILE A C 1
ATOM 912 O O . ILE A 1 117 ? -1.653 -12.651 16.213 1.00 70.50 117 ILE A O 1
ATOM 916 N N . ILE A 1 118 ? -2.216 -10.492 15.995 1.00 73.19 118 ILE A N 1
ATOM 917 C CA . ILE A 1 118 ? -3.672 -10.718 15.932 1.00 73.19 118 ILE A CA 1
ATOM 918 C C . ILE A 1 118 ? -4.006 -11.709 14.812 1.00 73.19 118 ILE A C 1
ATOM 920 O O . ILE A 1 118 ? -4.818 -12.613 14.985 1.00 73.19 118 ILE A O 1
ATOM 924 N N . GLY A 1 119 ? -3.361 -11.533 13.661 1.00 66.19 119 GLY A N 1
ATOM 925 C CA . GLY A 1 119 ? -3.706 -12.228 12.435 1.00 66.19 119 GLY A CA 1
ATOM 926 C C . GLY A 1 119 ? -3.262 -13.678 12.337 1.00 66.19 119 GLY A C 1
ATOM 927 O O . GLY A 1 119 ? -4.033 -14.503 11.864 1.00 66.19 119 GLY A O 1
ATOM 928 N N . TYR A 1 120 ? -2.017 -13.969 12.706 1.00 63.19 120 TYR A N 1
ATOM 929 C CA . TYR A 1 120 ? -1.390 -15.256 12.383 1.00 63.19 120 TYR A CA 1
ATOM 930 C C . TYR A 1 120 ? -0.870 -16.019 13.585 1.00 63.19 120 TYR A C 1
ATOM 932 O O . TYR A 1 120 ? -0.511 -17.178 13.426 1.00 63.19 120 TYR A O 1
ATOM 940 N N . LEU A 1 121 ? -0.754 -15.353 14.729 1.00 67.88 121 LEU A N 1
ATOM 941 C CA . LEU A 1 121 ? -0.002 -15.863 15.870 1.00 67.88 121 LEU A CA 1
ATOM 942 C C . LEU A 1 121 ? -0.814 -15.812 17.162 1.00 67.88 121 LEU A C 1
ATOM 944 O O . LEU A 1 121 ? -0.315 -16.115 18.239 1.00 67.88 121 LEU A O 1
ATOM 948 N N . SER A 1 122 ? -2.052 -15.338 17.083 1.00 73.69 122 SER A N 1
ATOM 949 C CA . SER A 1 122 ? -2.884 -15.062 18.244 1.00 73.69 122 SER A CA 1
ATOM 950 C C . SER A 1 122 ? -3.233 -16.343 18.985 1.00 73.69 122 SER A C 1
ATOM 952 O O . SER A 1 122 ? -3.177 -16.365 20.212 1.00 73.69 122 SER A O 1
ATOM 954 N N . LYS A 1 123 ? -3.489 -17.432 18.255 1.00 75.19 123 LYS A N 1
ATOM 955 C CA . LYS A 1 123 ? -3.741 -18.740 18.857 1.00 75.19 123 LYS A CA 1
ATOM 956 C C . LYS A 1 123 ? -2.534 -19.218 19.667 1.00 75.19 123 LYS A C 1
ATOM 958 O O . LYS A 1 123 ? -2.708 -19.652 20.798 1.00 75.19 123 LYS A O 1
ATOM 963 N N . GLU A 1 124 ? -1.332 -19.098 19.114 1.00 69.75 124 GLU A N 1
ATOM 964 C CA . GLU A 1 124 ? -0.082 -19.559 19.723 1.00 69.75 124 GLU A CA 1
ATOM 965 C C . GLU A 1 124 ? 0.389 -18.656 20.871 1.00 69.75 124 GLU A C 1
ATOM 967 O O . GLU A 1 124 ? 0.953 -19.142 21.846 1.00 69.75 124 GLU A O 1
ATOM 972 N N . LEU A 1 125 ? 0.171 -17.341 20.772 1.00 71.50 125 LEU A N 1
ATOM 973 C CA . LEU A 1 125 ? 0.709 -16.368 21.731 1.00 71.50 125 LEU A CA 1
ATOM 974 C C . LEU A 1 125 ? -0.286 -15.928 22.803 1.00 71.50 125 LEU A C 1
ATOM 976 O O . LEU A 1 125 ? 0.123 -15.499 23.880 1.00 71.50 125 LEU A O 1
ATOM 980 N N . LEU A 1 126 ? -1.583 -15.973 22.502 1.00 77.38 126 LEU A N 1
ATOM 981 C CA . LEU A 1 126 ? -2.648 -15.463 23.369 1.00 77.38 126 LEU A CA 1
ATOM 982 C C . LEU A 1 126 ? -3.614 -16.567 23.819 1.00 77.38 126 LEU A C 1
ATOM 984 O O . LEU A 1 126 ? -4.501 -16.286 24.624 1.00 77.38 126 LEU A O 1
ATOM 988 N N . ASN A 1 127 ? -3.444 -17.805 23.329 1.00 73.94 127 ASN A N 1
ATOM 989 C CA . ASN A 1 127 ? -4.377 -18.926 23.506 1.00 73.94 127 ASN A CA 1
ATOM 990 C C . ASN A 1 127 ? -5.801 -18.632 22.999 1.00 73.94 127 ASN A C 1
ATOM 992 O O . ASN A 1 127 ? -6.761 -19.281 23.411 1.00 73.94 127 ASN A O 1
ATOM 996 N N . GLU A 1 128 ? -5.944 -17.666 22.091 1.00 78.75 128 GLU A N 1
ATOM 997 C CA . GLU A 1 128 ? -7.213 -17.283 21.481 1.00 78.75 128 GLU A CA 1
ATOM 998 C C . GLU A 1 128 ? -6.997 -17.036 19.991 1.00 78.75 128 GLU A C 1
ATOM 1000 O O . GLU A 1 128 ? -6.122 -16.270 19.593 1.00 78.75 128 GLU A O 1
ATOM 1005 N N . ASP A 1 129 ? -7.792 -17.691 19.150 1.00 73.38 129 ASP A N 1
ATOM 1006 C CA . ASP A 1 129 ? -7.691 -17.546 17.705 1.00 73.38 129 ASP A CA 1
ATOM 1007 C C . ASP A 1 129 ? -8.375 -16.253 17.240 1.00 73.38 129 ASP A C 1
ATOM 1009 O O . ASP A 1 129 ? -9.550 -16.223 16.868 1.00 73.38 129 ASP A O 1
ATOM 1013 N N . LEU A 1 130 ? -7.604 -15.167 17.254 1.00 71.50 130 LEU A N 1
ATOM 1014 C CA . LEU A 1 130 ? -8.017 -13.860 16.748 1.00 71.50 130 LEU A CA 1
ATOM 1015 C C . LEU A 1 130 ? -7.837 -13.748 15.226 1.00 71.50 130 LEU A C 1
ATOM 1017 O O . LEU A 1 130 ? -8.038 -12.669 14.658 1.00 71.50 130 LEU A O 1
ATOM 1021 N N . SER A 1 131 ? -7.470 -14.834 14.533 1.00 63.91 131 SER A N 1
ATOM 1022 C CA . SER A 1 131 ? -7.263 -14.769 13.087 1.00 63.91 131 SER A CA 1
ATOM 1023 C C . SER A 1 131 ? -8.553 -14.423 12.355 1.00 63.91 131 SER A C 1
ATOM 1025 O O . SER A 1 131 ? -8.464 -13.790 11.315 1.00 63.91 131 SER A O 1
ATOM 1027 N N . SER A 1 132 ? -9.742 -14.721 12.897 1.00 58.50 132 SER A N 1
ATOM 1028 C CA . SER A 1 132 ? -11.043 -14.321 12.328 1.00 58.50 132 SER A CA 1
ATOM 1029 C C . SER A 1 132 ? -11.145 -12.816 12.036 1.00 58.50 132 SER A C 1
ATOM 1031 O O . SER A 1 132 ? -11.697 -12.429 11.009 1.00 58.50 132 SER A O 1
ATOM 1033 N N . TYR A 1 133 ? -10.504 -11.971 12.852 1.00 63.66 133 TYR A N 1
ATOM 1034 C CA . TYR A 1 133 ? -10.435 -10.516 12.661 1.00 63.66 133 TYR A CA 1
ATOM 1035 C C . TYR A 1 133 ? -9.555 -10.094 11.473 1.00 63.66 133 TYR A C 1
ATOM 1037 O O . TYR A 1 133 ? -9.643 -8.961 10.999 1.00 63.66 133 TYR A O 1
ATOM 1045 N N . ARG A 1 134 ? -8.718 -11.011 10.975 1.00 58.78 134 ARG A N 1
ATOM 1046 C CA . ARG A 1 134 ? -7.924 -10.881 9.749 1.00 58.78 134 ARG A CA 1
ATOM 1047 C C . ARG A 1 134 ? -8.416 -11.794 8.617 1.00 58.78 134 ARG A C 1
ATOM 1049 O O . ARG A 1 134 ? -8.174 -11.469 7.459 1.00 58.78 134 ARG A O 1
ATOM 1056 N N . ARG A 1 135 ? -9.150 -12.878 8.903 1.00 49.00 135 ARG A N 1
ATOM 1057 C CA . ARG A 1 135 ? -9.734 -13.805 7.914 1.00 49.00 135 ARG A CA 1
ATOM 1058 C C . ARG A 1 135 ? -10.675 -13.079 6.965 1.00 49.00 135 ARG A C 1
ATOM 1060 O O . ARG A 1 135 ? -10.715 -13.441 5.806 1.00 49.00 135 ARG A O 1
ATOM 1067 N N . THR A 1 136 ? -11.298 -11.977 7.369 1.00 44.44 136 THR A N 1
ATOM 1068 C CA . THR A 1 136 ? -12.008 -11.054 6.461 1.00 44.44 136 THR A CA 1
ATOM 1069 C C . THR A 1 136 ? -11.171 -10.612 5.243 1.00 44.44 136 THR A C 1
ATOM 1071 O O . THR A 1 136 ? -11.707 -10.277 4.191 1.00 44.44 136 THR A O 1
ATOM 1074 N N . VAL A 1 137 ? -9.841 -10.603 5.380 1.00 38.97 137 VAL A N 1
ATOM 1075 C CA . VAL A 1 137 ? -8.841 -10.296 4.338 1.00 38.97 137 VAL A CA 1
ATOM 1076 C C . VAL A 1 137 ? -8.249 -11.557 3.712 1.00 38.97 137 VAL A C 1
ATOM 1078 O O . VAL A 1 137 ? -7.880 -11.542 2.543 1.00 38.97 137 VAL A O 1
ATOM 1081 N N . ASP A 1 138 ? -8.134 -12.624 4.500 1.00 42.12 138 ASP A N 1
ATOM 1082 C CA . ASP A 1 138 ? -7.313 -13.803 4.213 1.00 42.12 138 ASP A CA 1
ATOM 1083 C C . ASP A 1 138 ? -8.155 -15.104 4.101 1.00 42.12 138 ASP A C 1
ATOM 1085 O O . ASP A 1 138 ? -7.604 -16.186 4.248 1.00 42.12 138 ASP A O 1
ATOM 1089 N N . GLU A 1 139 ? -9.473 -15.017 3.858 1.00 35.66 139 GLU A N 1
ATOM 1090 C CA . GLU A 1 139 ? -10.528 -16.013 4.187 1.00 35.66 139 GLU A CA 1
ATOM 1091 C C . GLU A 1 139 ? -10.396 -17.449 3.632 1.00 35.66 139 GLU A C 1
ATOM 1093 O O . GLU A 1 139 ? -11.334 -18.227 3.777 1.00 35.66 139 GLU A O 1
ATOM 1098 N N . ILE A 1 140 ? -9.308 -17.853 2.974 1.00 39.81 140 ILE A N 1
ATOM 1099 C CA . ILE A 1 140 ? -9.230 -19.172 2.334 1.00 39.81 140 ILE A CA 1
ATOM 1100 C C . ILE A 1 140 ? -7.825 -19.776 2.494 1.00 39.81 140 ILE A C 1
ATOM 1102 O O . ILE A 1 140 ? -6.854 -19.286 1.908 1.00 39.81 140 ILE A O 1
ATOM 1106 N N . GLU A 1 141 ? -7.740 -20.873 3.254 1.00 35.50 141 GLU A N 1
ATOM 1107 C CA . GLU A 1 141 ? -6.593 -21.790 3.257 1.00 35.50 141 GLU A CA 1
ATOM 1108 C C . GLU A 1 141 ? -6.291 -22.269 1.828 1.00 35.50 141 GLU A C 1
ATOM 1110 O O . GLU A 1 141 ? -7.181 -22.436 0.994 1.00 35.50 141 GLU A O 1
ATOM 1115 N N . CYS A 1 142 ? -5.012 -22.423 1.493 1.00 32.09 142 CYS A N 1
ATOM 1116 C CA . CYS A 1 142 ? -4.604 -22.813 0.149 1.00 32.09 142 CYS A CA 1
ATOM 1117 C C . CYS A 1 142 ? -4.885 -24.284 -0.147 1.00 32.09 142 CYS A C 1
ATOM 1119 O O . CYS A 1 142 ? -3.993 -25.114 -0.027 1.00 32.09 142 CYS A O 1
ATOM 1121 N N . ASP A 1 143 ? -6.072 -24.566 -0.680 1.00 37.22 143 ASP A N 1
ATOM 1122 C CA . ASP A 1 143 ? -6.233 -25.691 -1.597 1.00 37.22 143 ASP A CA 1
ATOM 1123 C C . ASP A 1 143 ? -5.647 -25.296 -2.957 1.00 37.22 143 ASP A C 1
ATOM 1125 O O . ASP A 1 143 ? -6.208 -24.505 -3.721 1.00 37.22 143 ASP A O 1
ATOM 1129 N N . TYR A 1 144 ? -4.455 -25.820 -3.246 1.00 39.28 144 TYR A N 1
ATOM 1130 C CA . TYR A 1 144 ? -3.744 -25.611 -4.513 1.00 39.28 144 TYR A CA 1
ATOM 1131 C C . TYR A 1 144 ? -4.377 -26.382 -5.689 1.00 39.28 144 TYR A C 1
ATOM 1133 O O . TYR A 1 144 ? -3.929 -26.242 -6.832 1.00 39.28 144 TYR A O 1
ATOM 1141 N N . GLU A 1 145 ? -5.413 -27.175 -5.413 1.00 38.31 145 GLU A N 1
ATOM 1142 C CA . GLU A 1 145 ? -6.160 -27.997 -6.358 1.00 38.31 145 GLU A CA 1
ATOM 1143 C C . GLU A 1 145 ? -7.561 -27.426 -6.583 1.00 38.31 145 GLU A C 1
ATOM 1145 O O . GLU A 1 145 ? -8.561 -27.990 -6.155 1.00 38.31 145 GLU A O 1
ATOM 1150 N N . ILE A 1 146 ? -7.663 -26.300 -7.288 1.00 41.41 146 ILE A N 1
ATOM 1151 C CA . ILE A 1 146 ? -8.946 -25.934 -7.893 1.00 41.41 146 ILE A CA 1
ATOM 1152 C C . ILE A 1 146 ? -8.788 -25.999 -9.407 1.00 41.41 146 ILE A C 1
ATOM 1154 O O . ILE A 1 146 ? -8.403 -25.030 -10.067 1.00 41.41 146 ILE A O 1
ATOM 1158 N N . ASP A 1 147 ? -9.070 -27.183 -9.956 1.00 40.62 147 ASP A N 1
ATOM 1159 C CA . ASP A 1 147 ? -9.345 -27.382 -11.380 1.00 40.62 147 ASP A CA 1
ATOM 1160 C C . ASP A 1 147 ? -10.681 -26.686 -11.694 1.00 40.62 147 ASP A C 1
ATOM 1162 O O . ASP A 1 147 ? -11.748 -27.297 -11.721 1.00 40.62 147 ASP A O 1
ATOM 1166 N N . THR A 1 148 ? -10.655 -25.356 -11.828 1.00 39.91 148 THR A N 1
ATOM 1167 C CA . THR A 1 148 ? -11.855 -24.564 -12.129 1.00 39.91 148 THR A CA 1
ATOM 1168 C C . THR A 1 148 ? -12.237 -24.731 -13.601 1.00 39.91 148 THR A C 1
ATOM 1170 O O . THR A 1 148 ? -12.059 -23.842 -14.428 1.00 39.91 148 THR A O 1
ATOM 1173 N N . LYS A 1 149 ? -12.806 -25.893 -13.935 1.00 38.84 149 LYS A N 1
ATOM 1174 C CA . LYS A 1 149 ? -13.572 -26.102 -15.178 1.00 38.84 149 LYS A CA 1
ATOM 1175 C C . LYS A 1 149 ? -14.911 -25.349 -15.178 1.00 38.84 149 LYS A C 1
ATOM 1177 O O . LYS A 1 149 ? -15.601 -25.331 -16.193 1.00 38.84 149 LYS A O 1
ATOM 1182 N N . GLU A 1 150 ? -15.289 -24.718 -14.066 1.00 39.34 150 GLU A N 1
ATOM 1183 C CA . GLU A 1 150 ? -16.477 -23.871 -13.980 1.00 39.34 150 GLU A CA 1
ATOM 1184 C C . GLU A 1 150 ? -16.237 -22.443 -14.508 1.00 39.34 150 GLU A C 1
ATOM 1186 O O . GLU A 1 150 ? -15.137 -21.901 -14.374 1.00 39.34 150 GLU A O 1
ATOM 1191 N N . PRO A 1 151 ? -17.271 -21.765 -15.047 1.00 40.59 151 PRO A N 1
ATOM 1192 C CA . PRO A 1 151 ? -17.188 -20.382 -15.510 1.00 40.59 151 PRO A CA 1
ATOM 1193 C C . PRO A 1 151 ? -17.185 -19.397 -14.320 1.00 40.59 151 PRO A C 1
ATOM 1195 O O . PRO A 1 151 ? -18.078 -18.560 -14.183 1.00 40.59 151 PRO A O 1
ATOM 1198 N N . LEU A 1 152 ? -16.182 -19.494 -13.443 1.00 44.81 152 LEU A N 1
ATOM 1199 C CA . LEU A 1 152 ? -16.091 -18.795 -12.151 1.00 44.81 152 LEU A CA 1
ATOM 1200 C C . LEU A 1 152 ? -15.606 -17.337 -12.233 1.00 44.81 152 LEU A C 1
ATOM 1202 O O . LEU A 1 152 ? -15.585 -16.635 -11.228 1.00 44.81 152 LEU A O 1
ATOM 1206 N N . CYS A 1 153 ? -15.238 -16.829 -13.410 1.00 50.91 153 CYS A N 1
ATOM 1207 C CA . CYS A 1 153 ? -14.681 -15.475 -13.553 1.00 50.91 153 CYS A CA 1
ATOM 1208 C C . CYS A 1 153 ? -15.660 -14.439 -14.121 1.00 50.91 153 CYS A C 1
ATOM 1210 O O . CYS A 1 153 ? -15.231 -13.430 -14.683 1.00 50.91 153 CYS A O 1
ATOM 1212 N N . LYS A 1 154 ? -16.978 -14.626 -13.982 1.00 49.44 154 LYS A N 1
ATOM 1213 C CA . LYS A 1 154 ? -17.867 -13.468 -14.146 1.00 49.44 154 LYS A CA 1
ATOM 1214 C C . LYS A 1 154 ? -17.603 -12.544 -12.960 1.00 49.44 154 LYS A C 1
ATOM 1216 O O . LYS A 1 154 ? -17.874 -12.935 -11.830 1.00 49.44 154 LYS A O 1
ATOM 1221 N N . ILE A 1 155 ? -17.061 -11.349 -13.235 1.00 53.94 155 ILE A N 1
ATOM 1222 C CA . ILE A 1 155 ? -16.990 -10.236 -12.271 1.00 53.94 155 ILE A CA 1
ATOM 1223 C C . ILE A 1 155 ? -18.318 -10.232 -11.505 1.00 53.94 155 ILE A C 1
ATOM 1225 O O . ILE A 1 155 ? -19.356 -10.322 -12.181 1.00 53.94 155 ILE A O 1
ATOM 1229 N N . PRO A 1 156 ? -18.321 -10.185 -10.157 1.00 55.28 156 PRO A N 1
ATOM 1230 C CA . PRO A 1 156 ? -19.550 -10.210 -9.383 1.00 55.28 156 PRO A CA 1
ATOM 1231 C C . PRO A 1 156 ? -20.514 -9.195 -10.000 1.00 55.28 156 PRO A C 1
ATOM 1233 O O . PRO A 1 156 ? -20.210 -8.008 -10.096 1.00 55.28 156 PRO A O 1
ATOM 1236 N N . LYS A 1 157 ? -21.651 -9.670 -10.535 1.00 44.84 157 LYS A N 1
ATOM 1237 C CA . LYS A 1 157 ? -22.608 -8.818 -11.274 1.00 44.84 157 LYS A CA 1
ATOM 1238 C C . LYS A 1 157 ? -23.213 -7.724 -10.382 1.00 44.84 157 LYS A C 1
ATOM 1240 O O . LYS A 1 157 ? -23.923 -6.837 -10.858 1.00 44.84 157 LYS A O 1
ATOM 1245 N N . THR A 1 158 ? -22.991 -7.813 -9.081 1.00 46.09 158 THR A N 1
ATOM 1246 C CA . THR A 1 158 ? -23.583 -6.990 -8.048 1.00 46.09 158 THR A CA 1
ATOM 1247 C C . THR A 1 158 ? -22.882 -5.638 -7.955 1.00 46.09 158 THR A C 1
ATOM 1249 O O . THR A 1 158 ? -21.726 -5.501 -7.574 1.00 46.09 158 THR A O 1
ATOM 1252 N N . LYS A 1 159 ? -23.653 -4.592 -8.268 1.00 48.59 159 LYS A N 1
ATOM 1253 C CA . LYS A 1 159 ? -23.459 -3.215 -7.806 1.00 48.59 159 LYS A CA 1
ATOM 1254 C C . LYS A 1 159 ? -23.063 -3.241 -6.319 1.00 48.59 159 LYS A C 1
ATOM 1256 O O . LYS A 1 159 ? -23.973 -3.279 -5.507 1.00 48.59 159 LYS A O 1
ATOM 1261 N N . TYR A 1 160 ? -21.776 -3.201 -5.951 1.00 50.44 160 TYR A N 1
ATOM 1262 C CA . TYR A 1 160 ? -21.307 -3.240 -4.551 1.00 50.44 160 TYR A CA 1
ATOM 1263 C C . TYR A 1 160 ? -22.178 -2.352 -3.655 1.00 50.44 160 TYR A C 1
ATOM 1265 O O . TYR A 1 160 ? -22.067 -1.122 -3.717 1.00 50.44 160 TYR A O 1
ATOM 1273 N N . THR A 1 161 ? -23.128 -2.908 -2.905 1.00 46.34 161 THR A N 1
ATOM 1274 C CA . THR A 1 161 ? -24.148 -2.078 -2.256 1.00 46.34 161 THR A CA 1
ATOM 1275 C C . THR A 1 161 ? -23.592 -1.651 -0.915 1.00 46.34 161 THR A C 1
ATOM 1277 O O . THR A 1 161 ? -23.803 -2.321 0.086 1.00 46.34 161 THR A O 1
ATOM 1280 N N . TYR A 1 162 ? -22.867 -0.528 -0.884 1.00 45.97 162 TYR A N 1
ATOM 1281 C CA . TYR A 1 162 ? -22.569 0.114 0.393 1.00 45.97 162 TYR A CA 1
ATOM 1282 C C . TYR A 1 162 ? -23.891 0.311 1.138 1.00 45.97 162 TYR A C 1
ATOM 1284 O O . TYR A 1 162 ? -24.804 0.984 0.646 1.00 45.97 162 TYR A O 1
ATOM 1292 N N . SER A 1 163 ? -23.985 -0.317 2.300 1.00 52.47 163 SER A N 1
ATOM 1293 C CA . SER A 1 163 ? -25.185 -0.382 3.110 1.00 52.47 163 SER A CA 1
ATOM 1294 C C . SER A 1 163 ? -24.862 0.186 4.488 1.00 52.47 163 SER A C 1
ATOM 1296 O O . SER A 1 163 ? -23.749 0.055 4.985 1.00 52.47 163 SER A O 1
ATOM 1298 N N . ARG A 1 164 ? -25.852 0.804 5.140 1.00 54.00 164 ARG A N 1
ATOM 1299 C CA . ARG A 1 164 ? -25.695 1.257 6.532 1.00 54.00 164 ARG A CA 1
ATOM 1300 C C . ARG A 1 164 ? -25.535 0.092 7.519 1.00 54.00 164 ARG A C 1
ATOM 1302 O O . ARG A 1 164 ? -25.087 0.329 8.635 1.00 54.00 164 ARG A O 1
ATOM 1309 N N . ASN A 1 165 ? -25.912 -1.124 7.119 1.00 61.34 165 ASN A N 1
ATOM 1310 C CA . ASN A 1 165 ? -25.604 -2.344 7.852 1.00 61.34 165 ASN A CA 1
ATOM 1311 C C . ASN A 1 165 ? -24.140 -2.738 7.571 1.00 61.34 165 ASN A C 1
ATOM 1313 O O . ASN A 1 165 ? -23.768 -2.956 6.411 1.00 61.34 165 ASN A O 1
ATOM 1317 N N . PHE A 1 166 ? -23.348 -2.802 8.647 1.00 63.09 166 PHE A N 1
ATOM 1318 C CA . PHE A 1 166 ? -21.960 -3.256 8.653 1.00 63.09 166 PHE A CA 1
ATOM 1319 C C . PHE A 1 166 ? -21.828 -4.670 8.080 1.00 63.09 166 PHE A C 1
ATOM 1321 O O . PHE A 1 166 ? -20.986 -4.867 7.216 1.00 63.09 166 PHE A O 1
ATOM 1328 N N . GLU A 1 167 ? -22.710 -5.598 8.459 1.00 63.62 167 GLU A N 1
ATOM 1329 C CA . GLU A 1 167 ? -22.712 -6.992 7.993 1.00 63.62 167 GLU A CA 1
ATOM 1330 C C . GLU A 1 167 ? -22.856 -7.069 6.475 1.00 63.62 167 GLU A C 1
ATOM 1332 O O . GLU A 1 167 ? -22.060 -7.715 5.818 1.00 63.62 167 GLU A O 1
ATOM 1337 N N . ARG A 1 168 ? -23.772 -6.302 5.875 1.00 66.62 168 ARG A N 1
ATOM 1338 C CA . ARG A 1 168 ? -23.919 -6.267 4.406 1.00 66.62 168 ARG A CA 1
ATOM 1339 C C . ARG A 1 168 ? -22.706 -5.670 3.687 1.00 66.62 168 ARG A C 1
ATOM 1341 O O . ARG A 1 168 ? -22.396 -6.046 2.557 1.00 66.62 168 ARG A O 1
ATOM 1348 N N . THR A 1 169 ? -22.045 -4.687 4.304 1.00 65.38 169 THR A N 1
ATOM 1349 C CA . THR A 1 169 ? -20.810 -4.106 3.746 1.00 65.38 169 THR A CA 1
ATOM 1350 C C . THR A 1 169 ? -19.649 -5.089 3.887 1.00 65.38 169 THR A C 1
ATOM 1352 O O . THR A 1 169 ? -18.855 -5.210 2.960 1.00 65.38 169 THR A O 1
ATOM 1355 N N . TYR A 1 170 ? -19.591 -5.817 5.001 1.00 68.06 170 TYR A N 1
ATOM 1356 C CA . TYR A 1 170 ? -18.667 -6.916 5.245 1.00 68.06 170 TYR A CA 1
ATOM 1357 C C . TYR A 1 170 ? -18.876 -8.051 4.233 1.00 68.06 170 TYR A C 1
ATOM 1359 O O . TYR A 1 170 ? -17.936 -8.405 3.536 1.00 68.06 170 TYR A O 1
ATOM 1367 N N . GLU A 1 171 ? -20.108 -8.533 4.050 1.00 69.94 171 GLU A N 1
ATOM 1368 C CA . GLU A 1 171 ? -20.474 -9.551 3.055 1.00 69.94 171 GLU A CA 1
ATOM 1369 C C . GLU A 1 171 ? -20.027 -9.135 1.651 1.00 69.94 171 GLU A C 1
ATOM 1371 O O . GLU A 1 171 ? -19.396 -9.916 0.945 1.00 69.94 171 GLU A O 1
ATOM 1376 N N . SER A 1 172 ? -20.259 -7.870 1.278 1.00 69.75 172 SER A N 1
ATOM 1377 C CA . SER A 1 172 ? -19.813 -7.332 -0.015 1.00 69.75 172 SER A CA 1
ATOM 1378 C C . SER A 1 172 ? -18.285 -7.351 -0.176 1.00 69.75 172 SER A C 1
ATOM 1380 O O . SER A 1 172 ? -17.789 -7.504 -1.292 1.00 69.75 172 SER A O 1
ATOM 1382 N N . ILE A 1 173 ? -17.530 -7.169 0.913 1.00 72.31 173 ILE A N 1
ATOM 1383 C CA . ILE A 1 173 ? -16.061 -7.235 0.905 1.00 72.31 173 ILE A CA 1
ATOM 1384 C C . ILE A 1 173 ? -15.595 -8.677 0.830 1.00 72.31 173 ILE A C 1
ATOM 1386 O O . ILE A 1 173 ? -14.730 -8.972 0.011 1.00 72.31 173 ILE A O 1
ATOM 1390 N N . SER A 1 174 ? -16.174 -9.573 1.625 1.00 70.56 174 SER A N 1
ATOM 1391 C CA . SER A 1 174 ? -15.859 -10.999 1.570 1.00 70.56 174 SER A CA 1
ATOM 1392 C C . SER A 1 174 ? -16.136 -11.567 0.177 1.00 70.56 174 SER A C 1
ATOM 1394 O O . SER A 1 174 ? -15.287 -12.258 -0.378 1.00 70.56 174 SER A O 1
ATOM 1396 N N . GLU A 1 175 ? -17.262 -11.215 -0.452 1.00 74.19 175 GLU A N 1
ATOM 1397 C CA . GLU A 1 175 ? -17.557 -11.583 -1.844 1.00 74.19 175 GLU A CA 1
ATOM 1398 C C . GLU A 1 175 ? -16.498 -11.060 -2.824 1.00 74.19 175 GLU A C 1
ATOM 1400 O O . GLU A 1 175 ? -16.012 -11.823 -3.664 1.00 74.19 175 GLU A O 1
ATOM 1405 N N . LEU A 1 176 ? -16.104 -9.785 -2.700 1.00 75.50 176 LEU A N 1
ATOM 1406 C CA . LEU A 1 176 ? -15.045 -9.198 -3.523 1.00 75.50 176 LEU A CA 1
ATOM 1407 C C . LEU A 1 176 ? -13.723 -9.949 -3.331 1.00 75.50 176 LEU A C 1
ATOM 1409 O O . LEU A 1 176 ? -13.125 -10.361 -4.317 1.00 75.50 176 LEU A O 1
ATOM 1413 N N . ARG A 1 177 ? -13.283 -10.180 -2.090 1.00 75.12 177 ARG A N 1
ATOM 1414 C CA . ARG A 1 177 ? -12.015 -10.865 -1.786 1.00 75.12 177 ARG A CA 1
ATOM 1415 C C . ARG A 1 177 ? -11.997 -12.308 -2.278 1.00 75.12 177 ARG A C 1
ATOM 1417 O O . ARG A 1 177 ? -10.996 -12.741 -2.851 1.00 75.12 177 ARG A O 1
ATOM 1424 N N . ARG A 1 178 ? -13.108 -13.038 -2.130 1.00 75.19 178 ARG A N 1
ATOM 1425 C CA . ARG A 1 178 ? -13.259 -14.389 -2.693 1.00 75.19 178 ARG A CA 1
ATOM 1426 C C . ARG A 1 178 ? -13.122 -14.360 -4.211 1.00 75.19 178 ARG A C 1
ATOM 1428 O O . ARG A 1 178 ? -12.342 -15.132 -4.763 1.00 75.19 178 ARG A O 1
ATOM 1435 N N . TRP A 1 179 ? -13.821 -13.443 -4.883 1.00 79.75 179 TRP A N 1
ATOM 1436 C CA . TRP A 1 179 ? -13.692 -13.281 -6.330 1.00 79.75 179 TRP A CA 1
ATOM 1437 C C . TRP A 1 179 ? -12.266 -12.904 -6.748 1.00 79.75 179 TRP A C 1
ATOM 1439 O O . TRP A 1 179 ? -11.733 -13.520 -7.668 1.00 79.75 179 TRP A O 1
ATOM 1449 N N . GLU A 1 180 ? -11.628 -11.946 -6.070 1.00 81.38 180 GLU A N 1
ATOM 1450 C CA . GLU A 1 180 ? -10.257 -11.525 -6.364 1.00 81.38 180 GLU A CA 1
ATOM 1451 C C . GLU A 1 180 ? -9.300 -12.714 -6.289 1.00 81.38 180 GLU A C 1
ATOM 1453 O O . GLU A 1 180 ? -8.514 -12.910 -7.211 1.00 81.38 180 GLU A O 1
ATOM 1458 N N . ARG A 1 181 ? -9.408 -13.561 -5.257 1.00 79.06 181 ARG A N 1
ATOM 1459 C CA . ARG A 1 181 ? -8.618 -14.794 -5.145 1.00 79.06 181 ARG A CA 1
ATOM 1460 C C . ARG A 1 181 ? -8.837 -15.726 -6.336 1.00 79.06 181 ARG A C 1
ATOM 1462 O O . ARG A 1 181 ? -7.860 -16.137 -6.961 1.00 79.06 181 ARG A O 1
ATOM 1469 N N . PHE A 1 182 ? -10.088 -16.059 -6.659 1.00 78.19 182 PHE A N 1
ATOM 1470 C CA . PHE A 1 182 ? -10.390 -16.933 -7.800 1.00 78.19 182 PHE A CA 1
ATOM 1471 C C . PHE A 1 182 ? -9.847 -16.356 -9.106 1.00 78.19 182 PHE A C 1
ATOM 1473 O O . PHE A 1 182 ? -9.289 -17.076 -9.931 1.00 78.19 182 PHE A O 1
ATOM 1480 N N . TYR A 1 183 ? -9.956 -15.043 -9.272 1.00 84.88 183 TYR A N 1
ATOM 1481 C CA . TYR A 1 183 ? -9.463 -14.351 -10.446 1.00 84.88 183 TYR A CA 1
ATOM 1482 C C . TYR A 1 183 ? -7.926 -14.329 -10.506 1.00 84.88 183 TYR A C 1
ATOM 1484 O O . TYR A 1 183 ? -7.362 -14.573 -11.573 1.00 84.88 183 TYR A O 1
ATOM 1492 N N . ILE A 1 184 ? -7.237 -14.151 -9.370 1.00 85.88 184 ILE A N 1
ATOM 1493 C CA . ILE A 1 184 ? -5.771 -14.262 -9.257 1.00 85.88 184 ILE A CA 1
ATOM 1494 C C . ILE A 1 184 ? -5.284 -15.661 -9.626 1.00 85.88 184 ILE A C 1
ATOM 1496 O O . ILE A 1 184 ? -4.216 -15.764 -10.218 1.00 85.88 184 ILE A O 1
ATOM 1500 N N . LEU A 1 185 ? -6.023 -16.716 -9.272 1.00 83.75 185 LEU A N 1
ATOM 1501 C CA . LEU A 1 185 ? -5.651 -18.115 -9.529 1.00 83.75 185 LEU A CA 1
ATOM 1502 C C . LEU A 1 185 ? -6.127 -18.643 -10.893 1.00 83.75 185 LEU A C 1
ATOM 1504 O O . LEU A 1 185 ? -5.788 -19.764 -11.269 1.00 83.75 185 LEU A O 1
ATOM 1508 N N . SER A 1 186 ? -6.896 -17.849 -11.637 1.00 83.75 186 SER A N 1
ATOM 1509 C CA . SER A 1 186 ? -7.391 -18.216 -12.964 1.00 83.75 186 SER A CA 1
ATOM 1510 C C . SER A 1 186 ? -6.267 -18.318 -14.007 1.00 83.75 186 SER A C 1
ATOM 1512 O O . SER A 1 186 ? -5.168 -17.794 -13.819 1.00 83.75 186 SER A O 1
ATOM 1514 N N . ASN A 1 187 ? -6.567 -18.941 -15.151 1.00 87.00 187 ASN A N 1
ATOM 1515 C CA . ASN A 1 187 ? -5.660 -19.022 -16.307 1.00 87.00 187 ASN A CA 1
ATOM 1516 C C . ASN A 1 187 ? -5.707 -17.765 -17.204 1.00 87.00 187 ASN A C 1
ATOM 1518 O O . ASN A 1 187 ? -5.236 -17.801 -18.340 1.00 87.00 187 ASN A O 1
ATOM 1522 N N . ASN A 1 188 ? -6.315 -16.666 -16.742 1.00 87.12 188 ASN A N 1
ATOM 1523 C CA . ASN A 1 188 ? -6.315 -15.407 -17.486 1.00 87.12 188 ASN A CA 1
ATOM 1524 C C . ASN A 1 188 ? -4.890 -14.847 -17.607 1.00 87.12 188 ASN A C 1
ATOM 1526 O O . ASN A 1 188 ? -4.012 -15.145 -16.797 1.00 87.12 188 ASN A O 1
ATOM 1530 N N . TYR A 1 189 ? -4.656 -13.995 -18.604 1.00 90.94 189 TYR A N 1
ATOM 1531 C CA . TYR A 1 189 ? -3.352 -13.365 -18.781 1.00 90.94 189 TYR A CA 1
ATOM 1532 C C . TYR A 1 189 ? -3.003 -12.467 -17.581 1.00 90.94 189 TYR A C 1
ATOM 1534 O O . TYR A 1 189 ? -3.827 -11.658 -17.146 1.00 90.94 189 TYR A O 1
ATOM 1542 N N . TYR A 1 190 ? -1.778 -12.576 -17.050 1.00 89.94 190 TYR A N 1
ATOM 1543 C CA . TYR A 1 190 ? -1.368 -11.919 -15.792 1.00 89.94 190 TYR A CA 1
ATOM 1544 C C . TYR A 1 190 ? -1.640 -10.400 -15.759 1.00 89.94 190 TYR A C 1
ATOM 1546 O O . TYR A 1 190 ? -1.968 -9.833 -14.710 1.00 89.94 190 TYR A O 1
ATOM 1554 N N . SER A 1 191 ? -1.506 -9.732 -16.912 1.00 89.12 191 SER A N 1
ATOM 1555 C CA . SER A 1 191 ? -1.730 -8.291 -17.044 1.00 89.12 191 SER A CA 1
ATOM 1556 C C . SER A 1 191 ? -3.209 -7.937 -16.888 1.00 89.12 191 SER A C 1
ATOM 1558 O O . SER A 1 191 ? -3.549 -7.001 -16.161 1.00 89.12 191 SER A O 1
ATOM 1560 N N . ASP A 1 192 ? -4.096 -8.730 -17.494 1.00 89.69 192 ASP A N 1
ATOM 1561 C CA . ASP A 1 192 ? -5.547 -8.556 -17.381 1.00 89.69 192 ASP A CA 1
ATOM 1562 C C . ASP A 1 192 ? -6.044 -8.896 -15.979 1.00 89.69 192 ASP A C 1
ATOM 1564 O O . ASP A 1 192 ? -6.969 -8.242 -15.477 1.00 89.69 192 ASP A O 1
ATOM 1568 N N . ILE A 1 193 ? -5.390 -9.861 -15.322 1.00 88.31 193 ILE A N 1
ATOM 1569 C CA . ILE A 1 193 ? -5.615 -10.155 -13.910 1.00 88.31 193 ILE A CA 1
ATOM 1570 C C . ILE A 1 193 ? -5.351 -8.895 -13.077 1.00 88.31 193 ILE A C 1
ATOM 1572 O O . ILE A 1 193 ? -6.273 -8.324 -12.491 1.00 88.31 193 ILE A O 1
ATOM 1576 N N . SER A 1 194 ? -4.114 -8.395 -13.094 1.00 87.62 194 SER A N 1
ATOM 1577 C CA . SER A 1 194 ? -3.712 -7.245 -12.271 1.00 87.62 194 SER A CA 1
ATOM 1578 C C . SER A 1 194 ? -4.498 -5.973 -12.577 1.00 87.62 194 SER A C 1
ATOM 1580 O O . SER A 1 194 ? -4.910 -5.267 -11.656 1.00 87.62 194 SER A O 1
ATOM 1582 N N . ARG A 1 195 ? -4.746 -5.676 -13.859 1.00 87.19 195 ARG A N 1
ATOM 1583 C CA . ARG A 1 195 ? -5.505 -4.487 -14.270 1.00 87.19 195 ARG A CA 1
ATOM 1584 C C . ARG A 1 195 ? -6.941 -4.526 -13.754 1.00 87.19 195 ARG A C 1
ATOM 1586 O O . ARG A 1 195 ? -7.441 -3.510 -13.268 1.00 87.19 195 ARG A O 1
ATOM 1593 N N . THR A 1 196 ? -7.601 -5.676 -13.855 1.00 86.69 196 THR A N 1
ATOM 1594 C CA . THR A 1 196 ? -8.993 -5.815 -13.410 1.00 86.69 196 THR A CA 1
ATOM 1595 C C . THR A 1 196 ? -9.074 -5.756 -11.889 1.00 86.69 196 THR A C 1
ATOM 1597 O O . THR A 1 196 ? -9.878 -4.985 -11.378 1.00 86.69 196 THR A O 1
ATOM 1600 N N . LEU A 1 197 ? -8.197 -6.460 -11.163 1.00 85.44 197 LEU A N 1
ATOM 1601 C CA . LEU A 1 197 ? -8.149 -6.391 -9.696 1.00 85.44 197 LEU A CA 1
ATOM 1602 C C . LEU A 1 197 ? -7.934 -4.955 -9.203 1.00 85.44 197 LEU A C 1
ATOM 1604 O O . LEU A 1 197 ? -8.654 -4.493 -8.322 1.00 85.44 197 LEU A O 1
ATOM 1608 N N . LEU A 1 198 ? -6.991 -4.219 -9.806 1.00 83.25 198 LEU A N 1
ATOM 1609 C CA . LEU A 1 198 ? -6.741 -2.821 -9.453 1.00 83.25 198 LEU A CA 1
ATOM 1610 C C . LEU A 1 198 ? -7.991 -1.961 -9.660 1.00 83.25 198 LEU A C 1
ATOM 1612 O O . LEU A 1 198 ? -8.359 -1.175 -8.789 1.00 83.25 198 LEU A O 1
ATOM 1616 N N . ARG A 1 199 ? -8.664 -2.116 -10.804 1.00 84.31 199 ARG A N 1
ATOM 1617 C CA . ARG A 1 199 ? -9.876 -1.356 -11.126 1.00 84.31 199 ARG A CA 1
ATOM 1618 C C . ARG A 1 199 ? -11.013 -1.648 -10.147 1.00 84.31 199 ARG A C 1
ATOM 1620 O O . ARG A 1 199 ? -11.655 -0.704 -9.679 1.00 84.31 199 ARG A O 1
ATOM 1627 N N . GLU A 1 200 ? -11.271 -2.920 -9.858 1.00 81.50 200 GLU A N 1
ATOM 1628 C CA . GLU A 1 200 ? -12.373 -3.329 -8.985 1.00 81.50 200 GLU A CA 1
ATOM 1629 C C . GLU A 1 200 ? -12.111 -2.925 -7.526 1.00 81.50 200 GLU A C 1
ATOM 1631 O O . GLU A 1 200 ? -12.952 -2.236 -6.940 1.00 81.50 200 GLU A O 1
ATOM 1636 N N . ASN A 1 201 ? -10.920 -3.206 -6.977 1.00 79.31 201 ASN A N 1
ATOM 1637 C CA . ASN A 1 201 ? -10.550 -2.796 -5.616 1.00 79.31 201 ASN A CA 1
ATOM 1638 C C . ASN A 1 201 ? -10.617 -1.269 -5.453 1.00 79.31 201 ASN A C 1
ATOM 1640 O O . ASN A 1 201 ? -11.222 -0.762 -4.509 1.00 79.31 201 ASN A O 1
ATOM 1644 N N . ASN A 1 202 ? -10.097 -0.504 -6.418 1.00 80.44 202 ASN A N 1
ATOM 1645 C CA . ASN A 1 202 ? -10.153 0.958 -6.368 1.00 80.44 202 ASN A CA 1
ATOM 1646 C C . ASN A 1 202 ? -11.581 1.495 -6.432 1.00 80.44 202 ASN A C 1
ATOM 1648 O O . ASN A 1 202 ? -11.919 2.456 -5.735 1.00 80.44 202 ASN A O 1
ATOM 1652 N N . THR A 1 203 ? -12.429 0.892 -7.265 1.00 80.69 203 THR A N 1
ATOM 1653 C CA . THR A 1 203 ? -13.845 1.263 -7.367 1.00 80.69 203 THR A CA 1
ATOM 1654 C C . THR A 1 203 ? -14.560 1.011 -6.045 1.00 80.69 203 THR A C 1
ATOM 1656 O O . THR A 1 203 ? -15.308 1.875 -5.570 1.00 80.69 203 THR A O 1
ATOM 1659 N N . PHE A 1 204 ? -14.285 -0.135 -5.425 1.00 77.75 204 PHE A N 1
ATOM 1660 C CA . PHE A 1 204 ? -14.837 -0.517 -4.137 1.00 77.75 204 PHE A CA 1
ATOM 1661 C C . PHE A 1 204 ? -14.380 0.425 -3.011 1.00 77.75 204 PHE A C 1
ATOM 1663 O O . PHE A 1 204 ? -15.212 1.094 -2.387 1.00 77.75 204 PHE A O 1
ATOM 1670 N N . VAL A 1 205 ? -13.066 0.560 -2.805 1.00 78.69 205 VAL A N 1
ATOM 1671 C CA . VAL A 1 205 ? -12.461 1.403 -1.759 1.00 78.69 205 VAL A CA 1
ATOM 1672 C C . VAL A 1 205 ? -12.924 2.853 -1.899 1.00 78.69 205 VAL A C 1
ATOM 1674 O O . VAL A 1 205 ? -13.383 3.461 -0.930 1.00 78.69 205 VAL A O 1
ATOM 1677 N N . ARG A 1 206 ? -12.936 3.403 -3.121 1.00 83.44 206 ARG A N 1
ATOM 1678 C CA . ARG A 1 206 ? -13.454 4.754 -3.394 1.00 83.44 206 ARG A CA 1
ATOM 1679 C C . ARG A 1 206 ? -14.905 4.919 -2.947 1.00 83.44 206 ARG A C 1
ATOM 1681 O O . ARG A 1 206 ? -15.262 5.980 -2.429 1.00 83.44 206 ARG A O 1
ATOM 1688 N N . LYS A 1 207 ? -15.755 3.912 -3.170 1.00 78.62 207 LYS A N 1
ATOM 1689 C CA . LYS A 1 207 ? -17.173 3.949 -2.789 1.00 78.62 207 LYS A CA 1
ATOM 1690 C C . LYS A 1 207 ? -17.343 3.922 -1.272 1.00 78.62 207 LYS A C 1
ATOM 1692 O O . LYS A 1 207 ? -18.095 4.748 -0.751 1.00 78.62 207 LYS A O 1
ATOM 1697 N N . VAL A 1 208 ? -16.627 3.033 -0.581 1.00 78.62 208 VAL A N 1
ATOM 1698 C CA . VAL A 1 208 ? -16.628 2.950 0.889 1.00 78.62 208 VAL A CA 1
ATOM 1699 C C . VAL A 1 208 ? -16.167 4.274 1.489 1.00 78.62 208 VAL A C 1
ATOM 1701 O O . VAL A 1 208 ? -16.922 4.917 2.216 1.00 78.62 208 VAL A O 1
ATOM 1704 N N . LEU A 1 209 ? -14.982 4.749 1.102 1.00 84.81 209 LEU A N 1
ATOM 1705 C CA . LEU A 1 209 ? -14.385 5.967 1.650 1.00 84.81 209 LEU A CA 1
ATOM 1706 C C . LEU A 1 209 ? -15.249 7.209 1.405 1.00 84.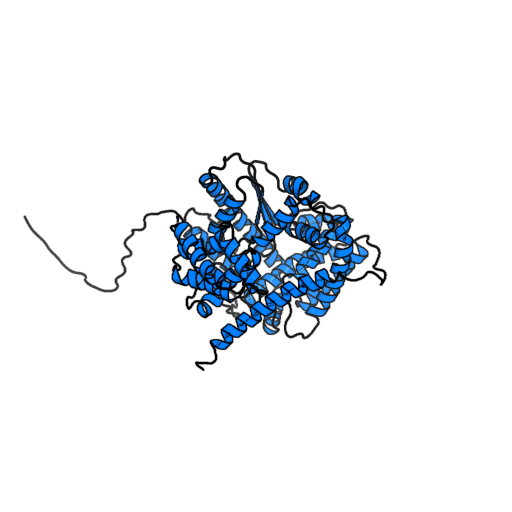81 209 LEU A C 1
ATOM 1708 O O . LEU A 1 209 ? -15.431 8.014 2.314 1.00 84.81 209 LEU A O 1
ATOM 1712 N N . ARG A 1 210 ? -15.849 7.365 0.214 1.00 84.00 210 ARG A N 1
ATOM 1713 C CA . ARG A 1 210 ? -16.758 8.494 -0.074 1.00 84.00 210 ARG A CA 1
ATOM 1714 C C . ARG A 1 210 ? -17.976 8.528 0.842 1.00 84.00 210 ARG A C 1
ATOM 1716 O O . ARG A 1 210 ? -18.412 9.614 1.230 1.00 84.00 210 ARG A O 1
ATOM 1723 N N . ASN A 1 211 ? -18.559 7.371 1.130 1.00 78.81 211 ASN A N 1
ATOM 1724 C CA . ASN A 1 211 ? -19.752 7.297 1.963 1.00 78.81 211 ASN A CA 1
ATOM 1725 C C . ASN A 1 211 ? -19.406 7.477 3.442 1.00 78.81 211 ASN A C 1
ATOM 1727 O O . ASN A 1 211 ? -20.077 8.243 4.139 1.00 78.81 211 ASN A O 1
ATOM 1731 N N . GLU A 1 212 ? -18.319 6.853 3.893 1.00 83.00 212 GLU A N 1
ATOM 1732 C CA . GLU A 1 212 ? -17.853 6.965 5.271 1.00 83.00 212 GLU A CA 1
ATOM 1733 C C . GLU A 1 212 ? -17.379 8.371 5.613 1.00 83.00 212 GLU A C 1
ATOM 1735 O O . GLU A 1 212 ? -17.762 8.908 6.650 1.00 83.00 212 GLU A O 1
ATOM 1740 N N . LEU A 1 213 ? -16.651 9.033 4.714 1.00 86.81 213 LEU A N 1
ATOM 1741 C CA . LEU A 1 213 ? -16.147 10.381 4.959 1.00 86.81 213 LEU A CA 1
ATOM 1742 C C . LEU A 1 213 ? -17.279 11.384 5.229 1.00 86.81 213 LEU A C 1
ATOM 1744 O O . LEU A 1 213 ? -17.199 12.171 6.169 1.00 86.81 213 LEU A O 1
ATOM 1748 N N . LYS A 1 214 ? -18.397 11.294 4.495 1.00 82.88 214 LYS A N 1
ATOM 1749 C CA . LYS A 1 214 ? -19.593 12.121 4.754 1.00 82.88 214 LYS A CA 1
ATOM 1750 C C . LYS A 1 214 ? -20.188 11.869 6.142 1.00 82.88 214 LYS A C 1
ATOM 1752 O O . LYS A 1 214 ? -20.652 12.805 6.796 1.00 82.88 214 LYS A O 1
ATOM 1757 N N . ARG A 1 215 ? -20.192 10.612 6.594 1.00 82.69 215 ARG A N 1
ATOM 1758 C CA . ARG A 1 215 ? -20.704 10.220 7.915 1.00 82.69 215 ARG A CA 1
ATOM 1759 C C . ARG A 1 215 ? -19.793 10.722 9.031 1.00 82.69 215 ARG A C 1
ATOM 1761 O O . ARG A 1 215 ? -20.284 11.298 10.003 1.00 82.69 215 ARG A O 1
ATOM 1768 N N . ILE A 1 216 ? -18.486 10.540 8.865 1.00 89.38 216 ILE A N 1
ATOM 1769 C CA . ILE A 1 216 ? -17.453 11.033 9.777 1.00 89.38 216 ILE A CA 1
ATOM 1770 C C . ILE A 1 216 ? -17.578 12.549 9.922 1.00 89.38 216 ILE A C 1
ATOM 1772 O O . ILE A 1 216 ? -17.641 13.048 11.042 1.00 89.38 216 ILE A O 1
ATOM 1776 N N . TRP A 1 217 ? -17.722 13.284 8.817 1.00 92.56 217 TRP A N 1
ATOM 1777 C CA . TRP A 1 217 ? -17.901 14.736 8.853 1.00 92.56 217 TRP A CA 1
ATOM 1778 C C . TRP A 1 217 ? -19.125 15.161 9.658 1.00 92.56 217 TRP A C 1
ATOM 1780 O O . TRP A 1 217 ? -19.020 16.058 10.492 1.00 92.56 217 TRP A O 1
ATOM 1790 N N . GLY A 1 218 ? -20.260 14.478 9.483 1.00 88.12 218 GLY A N 1
ATOM 1791 C CA . GLY A 1 218 ? -21.454 14.721 10.294 1.00 88.12 218 GLY A CA 1
ATOM 1792 C C . GLY A 1 218 ? -21.205 14.520 11.794 1.00 88.12 218 GLY A C 1
ATOM 1793 O O . GLY A 1 218 ? -21.549 15.389 12.594 1.00 88.12 218 GLY A O 1
ATOM 1794 N N . ARG A 1 219 ? -20.553 13.414 12.181 1.00 87.94 219 ARG A N 1
ATOM 1795 C CA . ARG A 1 219 ? -20.214 13.111 13.588 1.00 87.94 219 ARG A CA 1
ATOM 1796 C C . ARG A 1 219 ? -19.246 14.122 14.188 1.00 87.94 219 ARG A C 1
ATOM 1798 O O . ARG A 1 219 ? -19.437 14.574 15.314 1.00 87.94 219 ARG A O 1
ATOM 1805 N N . LEU A 1 220 ? -18.228 14.494 13.421 1.00 89.75 220 LEU A N 1
ATOM 1806 C CA . LEU A 1 220 ? -17.200 15.443 13.828 1.00 89.75 220 LEU A CA 1
ATOM 1807 C C . LEU A 1 220 ? -17.650 16.903 13.687 1.00 89.75 220 LEU A C 1
ATOM 1809 O O . LEU A 1 220 ? -16.840 17.800 13.926 1.00 89.75 220 LEU A O 1
ATOM 1813 N N . LYS A 1 221 ? -18.917 17.169 13.334 1.00 94.06 221 LYS A N 1
ATOM 1814 C CA . LYS A 1 221 ? -19.467 18.520 13.127 1.00 94.06 221 LYS A CA 1
ATOM 1815 C C . LYS A 1 221 ? -18.649 19.345 12.118 1.00 94.06 221 LYS A C 1
ATOM 1817 O O . LYS A 1 221 ? -18.430 20.537 12.313 1.00 94.06 221 LYS A O 1
ATOM 1822 N N . ILE A 1 222 ? -18.156 18.703 11.062 1.00 94.25 222 ILE A N 1
ATOM 1823 C CA . ILE A 1 222 ? -17.473 19.359 9.943 1.00 94.25 222 ILE A CA 1
ATOM 1824 C C . ILE A 1 222 ? -18.546 19.856 8.957 1.00 94.25 222 ILE A C 1
ATOM 1826 O O . ILE A 1 222 ? -19.429 19.074 8.590 1.00 94.25 222 ILE A O 1
ATOM 1830 N N . PRO A 1 223 ? -18.507 21.128 8.512 1.00 93.69 223 PRO A N 1
ATOM 1831 C CA . PRO A 1 223 ? -19.474 21.649 7.549 1.00 93.69 223 PRO A CA 1
ATOM 1832 C C . PRO A 1 223 ? -19.502 20.833 6.252 1.00 93.69 223 PRO A C 1
ATOM 1834 O O . PRO A 1 223 ? -18.458 20.511 5.690 1.00 93.69 223 PRO A O 1
ATOM 1837 N N . LYS A 1 224 ? -20.699 20.556 5.715 1.00 88.62 224 LYS A N 1
ATOM 1838 C CA . LYS A 1 224 ? -20.856 19.823 4.442 1.00 88.62 224 LYS A CA 1
ATOM 1839 C C . LYS A 1 224 ? -20.213 20.527 3.245 1.00 88.62 224 LYS A C 1
ATOM 1841 O O . LYS A 1 224 ? -19.979 19.860 2.247 1.00 88.62 224 LYS A O 1
ATOM 1846 N N . SER A 1 225 ? -19.964 21.834 3.336 1.00 92.81 225 SER A N 1
ATOM 1847 C CA . SER A 1 225 ? -19.292 22.661 2.327 1.00 92.81 225 SER A CA 1
ATOM 1848 C C . SER A 1 225 ? -17.764 22.644 2.430 1.00 92.81 225 SER A C 1
ATOM 1850 O O . SER A 1 225 ? -17.098 23.239 1.584 1.00 92.81 225 SER A O 1
ATOM 1852 N N . ALA A 1 226 ? -17.190 21.989 3.446 1.00 93.81 226 ALA A N 1
ATOM 1853 C CA . ALA A 1 226 ? -15.745 21.946 3.621 1.00 93.81 226 ALA A CA 1
ATOM 1854 C C . ALA A 1 226 ? -15.052 21.270 2.430 1.00 93.81 226 ALA A C 1
ATOM 1856 O O . ALA A 1 226 ? -15.596 20.359 1.807 1.00 93.81 226 ALA A O 1
ATOM 1857 N N . LYS A 1 227 ? -13.845 21.726 2.110 1.00 94.88 227 LYS A N 1
ATOM 1858 C CA . LYS A 1 227 ? -13.019 21.170 1.037 1.00 94.88 227 LYS A CA 1
ATOM 1859 C C . LYS A 1 227 ? -12.107 20.091 1.600 1.00 94.88 227 LYS A C 1
ATOM 1861 O O . LYS A 1 227 ? -11.606 20.245 2.716 1.00 94.88 227 LYS A O 1
ATOM 1866 N N . ALA A 1 228 ? -11.956 19.003 0.855 1.00 94.62 228 ALA A N 1
ATOM 1867 C CA . ALA A 1 228 ? -10.991 17.974 1.195 1.00 94.62 228 ALA A CA 1
ATOM 1868 C C . ALA A 1 228 ? -10.593 17.114 0.001 1.00 94.62 228 ALA A C 1
ATOM 1870 O O . ALA A 1 228 ? -11.347 16.941 -0.964 1.00 94.62 228 ALA A O 1
ATOM 1871 N N . VAL A 1 229 ? -9.436 16.483 0.161 1.00 93.25 229 VAL A N 1
ATOM 1872 C CA . VAL A 1 229 ? -8.901 15.452 -0.714 1.00 93.25 229 VAL A CA 1
ATOM 1873 C C . VAL A 1 229 ? -8.483 14.265 0.132 1.00 93.25 229 VAL A C 1
ATOM 1875 O O . VAL A 1 229 ? -7.746 14.403 1.104 1.00 93.25 229 VAL A O 1
ATOM 1878 N N . LEU A 1 230 ? -8.918 13.081 -0.280 1.00 91.38 230 LEU A N 1
ATOM 1879 C CA . LEU A 1 230 ? -8.403 11.825 0.243 1.00 91.38 230 LEU A CA 1
ATOM 1880 C C . LEU A 1 230 ? -7.639 11.115 -0.874 1.00 91.38 230 LEU A C 1
ATOM 1882 O O . LEU A 1 230 ? -8.212 10.850 -1.927 1.00 91.38 230 LEU A O 1
ATOM 1886 N N . TYR A 1 231 ? -6.359 10.846 -0.653 1.00 90.19 231 TYR A N 1
ATOM 1887 C CA . TYR A 1 231 ? -5.474 10.094 -1.535 1.00 90.19 231 TYR A CA 1
ATOM 1888 C C . TYR A 1 231 ? -5.259 8.695 -0.961 1.00 90.19 231 TYR A C 1
ATOM 1890 O O . TYR A 1 231 ? -5.100 8.546 0.248 1.00 90.19 231 TYR A O 1
ATOM 1898 N N . PHE A 1 232 ? -5.238 7.680 -1.817 1.00 85.88 232 PHE A N 1
ATOM 1899 C CA . PHE A 1 232 ? -4.774 6.352 -1.442 1.00 85.88 232 PHE A CA 1
ATOM 1900 C C . PHE A 1 232 ? -3.878 5.763 -2.527 1.00 85.88 232 PHE A C 1
ATOM 1902 O O . PHE A 1 232 ? -4.155 5.931 -3.717 1.00 85.88 232 PHE A O 1
ATOM 1909 N N . ARG A 1 233 ? -2.788 5.113 -2.113 1.00 79.19 233 ARG A N 1
ATOM 1910 C CA . ARG A 1 233 ? -1.748 4.608 -3.017 1.00 79.19 233 ARG A CA 1
ATOM 1911 C C . ARG A 1 233 ? -2.135 3.267 -3.645 1.00 79.19 233 ARG A C 1
ATOM 1913 O O . ARG A 1 233 ? -2.543 2.336 -2.953 1.00 79.19 233 ARG A O 1
ATOM 1920 N N . ASP A 1 234 ? -1.924 3.147 -4.952 1.00 71.69 234 ASP A N 1
ATOM 1921 C CA . ASP A 1 234 ? -2.200 1.943 -5.743 1.00 71.69 234 ASP A CA 1
ATOM 1922 C C . ASP A 1 234 ? -0.979 1.010 -5.694 1.00 71.69 234 ASP A C 1
ATOM 1924 O O . ASP A 1 234 ? -0.204 0.936 -6.645 1.00 71.69 234 ASP A O 1
ATOM 1928 N N . LEU A 1 235 ? -0.756 0.324 -4.567 1.00 58.06 235 LEU A N 1
ATOM 1929 C CA . LEU A 1 235 ? 0.381 -0.604 -4.445 1.00 58.06 235 LEU A CA 1
ATOM 1930 C C . LEU A 1 235 ? 0.010 -2.076 -4.466 1.00 58.06 235 LEU A C 1
ATOM 1932 O O . LEU A 1 235 ? 0.829 -2.905 -4.868 1.00 58.06 235 LEU A O 1
ATOM 1936 N N . LYS A 1 236 ? -1.166 -2.427 -3.953 1.00 62.69 236 LYS A N 1
ATOM 1937 C CA . LYS A 1 236 ? -1.541 -3.817 -3.712 1.00 62.69 236 LYS A CA 1
ATOM 1938 C C . LYS A 1 236 ? -3.020 -3.978 -4.021 1.00 62.69 236 LYS A C 1
ATOM 1940 O O . LYS A 1 236 ? -3.857 -3.319 -3.417 1.00 62.69 236 LYS A O 1
ATOM 1945 N N . THR A 1 237 ? -3.339 -4.839 -4.979 1.00 62.34 237 THR A N 1
ATOM 1946 C CA . THR A 1 237 ? -4.728 -5.036 -5.411 1.00 62.34 237 THR A CA 1
ATOM 1947 C C . THR A 1 237 ? -5.465 -6.002 -4.485 1.00 62.34 237 THR A C 1
ATOM 1949 O O . THR A 1 237 ? -6.625 -5.779 -4.173 1.00 62.34 237 THR A O 1
ATOM 1952 N N . TYR A 1 238 ? -4.766 -7.018 -3.971 1.00 64.06 238 TYR A N 1
ATOM 1953 C CA . TYR A 1 238 ? -5.326 -8.015 -3.052 1.00 64.06 238 TYR A CA 1
ATOM 1954 C C . TYR A 1 238 ? -4.979 -7.775 -1.570 1.00 64.06 238 TYR A C 1
ATOM 1956 O O . TYR A 1 238 ? -5.532 -8.408 -0.676 1.00 64.06 238 TYR A O 1
ATOM 1964 N N . ALA A 1 239 ? -4.049 -6.868 -1.260 1.00 59.09 239 ALA A N 1
ATOM 1965 C CA . ALA A 1 239 ? -3.650 -6.671 0.128 1.00 59.09 239 ALA A CA 1
ATOM 1966 C C . ALA A 1 239 ? -4.611 -5.724 0.865 1.00 59.09 239 ALA A C 1
ATOM 1968 O O . ALA A 1 239 ? -4.998 -4.672 0.370 1.00 59.09 239 ALA A O 1
ATOM 1969 N N . GLY A 1 240 ? -4.988 -6.114 2.080 1.00 62.69 240 GLY A N 1
ATOM 1970 C CA . GLY A 1 240 ? -5.817 -5.330 3.001 1.00 62.69 240 GLY A CA 1
ATOM 1971 C C . GLY A 1 240 ? -5.100 -4.171 3.703 1.00 62.69 240 GLY A C 1
ATOM 1972 O O . GLY A 1 240 ? -5.468 -3.848 4.820 1.00 62.69 240 GLY A O 1
ATOM 1973 N N . ASP A 1 241 ? -4.045 -3.585 3.138 1.00 70.44 241 ASP A N 1
ATOM 1974 C CA . ASP A 1 241 ? -3.424 -2.354 3.649 1.00 70.44 241 ASP A CA 1
ATOM 1975 C C . ASP A 1 241 ? -3.669 -1.171 2.703 1.00 70.44 241 ASP A C 1
ATOM 1977 O O . ASP A 1 241 ? -3.570 -1.304 1.486 1.00 70.44 241 ASP A O 1
ATOM 1981 N N . LEU A 1 242 ? -4.029 -0.023 3.280 1.00 76.31 242 LEU A N 1
ATOM 1982 C CA . LEU A 1 242 ? -4.338 1.221 2.583 1.00 76.31 242 LEU A CA 1
ATOM 1983 C C . LEU A 1 242 ? -3.387 2.322 3.054 1.00 76.31 242 LEU A C 1
ATOM 1985 O O . LEU A 1 242 ? -3.478 2.800 4.188 1.00 76.31 242 LEU A O 1
ATOM 1989 N N . ASP A 1 243 ? -2.518 2.766 2.153 1.00 80.19 243 ASP A N 1
ATOM 1990 C CA . ASP A 1 243 ? -1.683 3.949 2.354 1.00 80.19 243 ASP A CA 1
ATOM 1991 C C . ASP A 1 243 ? -2.543 5.185 2.080 1.00 80.19 243 ASP A C 1
ATOM 1993 O O . ASP A 1 243 ? -2.738 5.558 0.922 1.00 80.19 243 ASP A O 1
ATOM 1997 N N . LEU A 1 244 ? -3.123 5.772 3.127 1.00 84.88 244 LEU A N 1
ATOM 1998 C CA . LEU A 1 244 ? -4.201 6.751 3.006 1.00 84.88 244 LEU A CA 1
ATOM 1999 C C . LEU A 1 244 ? -3.771 8.120 3.541 1.00 84.88 244 LEU A C 1
ATOM 2001 O O . LEU A 1 244 ? -3.497 8.275 4.725 1.00 84.88 244 LEU A O 1
ATOM 2005 N N . PHE A 1 245 ? -3.790 9.133 2.678 1.00 88.69 245 PHE A N 1
ATOM 2006 C CA . PHE A 1 245 ? -3.449 10.511 3.017 1.00 88.69 245 PHE A CA 1
ATOM 2007 C C . PHE A 1 245 ? -4.679 11.419 2.903 1.00 88.69 245 PHE A C 1
ATOM 2009 O O . PHE A 1 245 ? -5.416 11.350 1.919 1.00 88.69 245 PHE A O 1
ATOM 2016 N N . TYR A 1 246 ? -4.915 12.291 3.886 1.00 91.00 246 TYR A N 1
ATOM 2017 C CA . TYR A 1 246 ? -6.080 13.182 3.912 1.00 91.00 246 TYR A CA 1
ATOM 2018 C C . TYR A 1 246 ? -5.670 14.645 4.100 1.00 91.00 246 TYR A C 1
ATOM 2020 O O . TYR A 1 246 ? -5.123 15.022 5.136 1.00 91.00 246 TYR A O 1
ATOM 2028 N N . TRP A 1 247 ? -6.009 15.479 3.117 1.00 91.75 247 TRP A N 1
ATOM 2029 C CA . TRP A 1 247 ? -5.992 16.935 3.234 1.00 91.75 247 TRP A CA 1
ATOM 2030 C C . TRP A 1 247 ? -7.414 17.427 3.490 1.00 91.75 247 TRP A C 1
ATOM 2032 O O . TRP A 1 247 ? -8.284 17.295 2.633 1.00 91.75 247 TRP A O 1
ATOM 2042 N N . GLY A 1 248 ? -7.667 17.996 4.665 1.00 92.12 248 GLY A N 1
ATOM 2043 C CA . GLY A 1 248 ? -8.975 18.540 5.017 1.00 92.12 248 GLY A CA 1
ATOM 2044 C C . GLY A 1 248 ? -9.097 18.877 6.505 1.00 92.12 248 GLY A C 1
ATOM 2045 O O . GLY A 1 248 ? -8.153 18.678 7.275 1.00 92.12 248 GLY A O 1
ATOM 2046 N N . PRO A 1 249 ? -10.259 19.384 6.949 1.00 91.69 249 PRO A N 1
ATOM 2047 C CA . PRO A 1 249 ? -10.479 19.750 8.346 1.00 91.69 249 PRO A CA 1
ATOM 2048 C C . PRO A 1 249 ? -10.455 18.529 9.268 1.00 91.69 249 PRO A C 1
ATOM 2050 O O . PRO A 1 249 ? -10.899 17.444 8.885 1.00 91.69 249 PRO A O 1
ATOM 2053 N N . LYS A 1 250 ? -9.995 18.743 10.510 1.00 89.44 250 LYS A N 1
ATOM 2054 C CA . LYS A 1 250 ? -9.918 17.729 11.581 1.00 89.44 250 LYS A CA 1
ATOM 2055 C C . LYS A 1 250 ? -9.246 16.425 11.132 1.00 89.44 250 LYS A C 1
ATOM 2057 O O . LYS A 1 250 ? -9.710 15.341 11.475 1.00 89.44 250 LYS A O 1
ATOM 2062 N N . ARG A 1 251 ? -8.172 16.553 10.351 1.00 85.44 251 ARG A N 1
ATOM 2063 C CA . ARG A 1 251 ? -7.420 15.461 9.723 1.00 85.44 251 ARG A CA 1
ATOM 2064 C C . ARG A 1 251 ? -7.219 14.245 10.619 1.00 85.44 251 ARG A C 1
ATOM 2066 O O . ARG A 1 251 ? -7.673 13.164 10.268 1.00 85.44 251 ARG A O 1
ATOM 2073 N N . GLU A 1 252 ? -6.590 14.440 11.769 1.00 78.75 252 GLU A N 1
ATOM 2074 C CA . GLU A 1 252 ? -6.271 13.361 12.706 1.00 78.75 252 GLU A CA 1
ATOM 2075 C C . GLU A 1 252 ? -7.527 12.598 13.153 1.00 78.75 252 GLU A C 1
ATOM 2077 O O . GLU A 1 252 ? -7.617 11.384 12.990 1.00 78.75 252 GLU A O 1
ATOM 2082 N N . ALA A 1 253 ? -8.560 13.319 13.597 1.00 82.69 253 ALA A N 1
ATOM 2083 C CA . ALA A 1 253 ? -9.829 12.716 13.993 1.00 82.69 253 ALA A CA 1
ATOM 2084 C C . ALA A 1 253 ? -10.527 11.981 12.833 1.00 82.69 253 ALA A C 1
ATOM 2086 O O . ALA A 1 253 ? -11.163 10.950 13.050 1.00 82.69 253 ALA A O 1
ATOM 2087 N N . VAL A 1 254 ? -10.414 12.486 11.599 1.00 88.19 254 VAL A N 1
ATOM 2088 C CA . VAL A 1 254 ? -10.954 11.818 10.405 1.00 88.19 254 VAL A CA 1
ATOM 2089 C C . VAL A 1 254 ? -10.204 10.517 10.119 1.00 88.19 254 VAL A C 1
ATOM 2091 O O . VAL A 1 254 ? -10.854 9.503 9.875 1.00 88.19 254 VAL A O 1
ATOM 2094 N N . LEU A 1 255 ? -8.868 10.523 10.170 1.00 83.31 255 LEU A N 1
ATOM 2095 C CA . LEU A 1 255 ? -8.047 9.331 9.940 1.00 83.31 255 LEU A CA 1
ATOM 2096 C C . LEU A 1 255 ? -8.298 8.257 11.006 1.00 83.31 255 LEU A C 1
ATOM 2098 O O . LEU A 1 255 ? -8.473 7.094 10.653 1.00 83.31 255 LEU A O 1
ATOM 2102 N N . ILE A 1 256 ? -8.413 8.638 12.282 1.00 79.06 256 ILE A N 1
ATOM 2103 C CA . ILE A 1 256 ? -8.756 7.710 13.374 1.00 79.06 256 ILE A CA 1
ATOM 2104 C C . ILE A 1 256 ? -10.131 7.072 13.142 1.00 79.06 256 ILE A C 1
ATOM 2106 O O . ILE A 1 256 ? -10.286 5.856 13.273 1.00 79.06 256 ILE A O 1
ATOM 2110 N N . GLU A 1 257 ? -11.141 7.867 12.776 1.00 82.56 257 GLU A N 1
ATOM 2111 C CA . GLU A 1 257 ? -12.471 7.330 12.481 1.00 82.56 257 GLU A CA 1
ATOM 2112 C C . GLU A 1 257 ? -12.453 6.413 11.252 1.00 82.56 257 GLU A C 1
ATOM 2114 O O . GLU A 1 257 ? -13.078 5.355 11.288 1.00 82.56 257 GLU A O 1
ATOM 2119 N N . LEU A 1 258 ? -11.708 6.762 10.196 1.00 84.62 258 LEU A N 1
ATOM 2120 C CA . LEU A 1 258 ? -11.520 5.884 9.039 1.00 84.62 258 LEU A CA 1
ATOM 2121 C C . LEU A 1 258 ? -10.886 4.552 9.453 1.00 84.62 258 LEU A C 1
ATOM 2123 O O . LEU A 1 258 ? -11.415 3.512 9.071 1.00 84.62 258 LEU A O 1
ATOM 2127 N N . SER A 1 259 ? -9.834 4.553 10.278 1.00 79.06 259 SER A N 1
ATOM 2128 C CA . SER A 1 259 ? -9.198 3.318 10.761 1.00 79.06 259 SER A CA 1
ATOM 2129 C C . SER A 1 259 ? -10.174 2.441 11.539 1.00 79.06 259 SER A C 1
ATOM 2131 O O . SER A 1 259 ? -10.256 1.242 11.286 1.00 79.06 259 SER A O 1
ATOM 2133 N N . ARG A 1 260 ? -10.984 3.031 12.428 1.00 75.75 260 ARG A N 1
ATOM 2134 C CA . ARG A 1 260 ? -12.012 2.305 13.201 1.00 75.75 260 ARG A CA 1
ATOM 2135 C C . ARG A 1 260 ? -13.069 1.634 12.330 1.00 75.75 260 ARG A C 1
ATOM 2137 O O . ARG A 1 260 ? -13.678 0.662 12.761 1.00 75.75 260 ARG A O 1
ATOM 2144 N N . ILE A 1 261 ? -13.327 2.174 11.143 1.00 76.69 261 ILE A N 1
ATOM 2145 C CA . ILE A 1 261 ? -14.332 1.653 10.212 1.00 76.69 261 ILE A CA 1
ATOM 2146 C C . ILE A 1 261 ? -13.722 0.623 9.269 1.00 76.69 261 ILE A C 1
ATOM 2148 O O . ILE A 1 261 ? -14.335 -0.404 9.005 1.00 76.69 261 ILE A O 1
ATOM 2152 N N . LEU A 1 262 ? -12.532 0.911 8.753 1.00 76.06 262 LEU A N 1
ATOM 2153 C CA . LEU A 1 262 ? -11.847 0.105 7.752 1.00 76.06 262 LEU A CA 1
ATOM 2154 C C . LEU A 1 262 ? -11.236 -1.158 8.361 1.00 76.06 262 LEU A C 1
ATOM 2156 O O . LEU A 1 262 ? -11.303 -2.213 7.739 1.00 76.06 262 LEU A O 1
ATOM 2160 N N . MET A 1 263 ? -10.723 -1.089 9.589 1.00 72.94 263 MET A N 1
ATOM 2161 C CA . MET A 1 263 ? -10.063 -2.225 10.231 1.00 72.94 263 MET A CA 1
ATOM 2162 C C . MET A 1 263 ? -10.999 -3.426 10.455 1.00 72.94 263 MET A C 1
ATOM 2164 O O . MET A 1 263 ? -10.620 -4.522 10.049 1.00 72.94 263 MET A O 1
ATOM 2168 N N . PRO A 1 264 ? -12.234 -3.270 10.978 1.00 65.25 264 PRO A N 1
ATOM 2169 C CA . PRO A 1 264 ? -13.199 -4.375 11.036 1.00 65.25 264 PRO A CA 1
ATOM 2170 C C . PRO A 1 264 ? -13.598 -4.932 9.661 1.00 65.25 264 PRO A C 1
ATOM 2172 O O . PRO A 1 264 ? -14.036 -6.072 9.556 1.00 65.25 264 PRO A O 1
ATOM 2175 N N . LEU A 1 265 ? -13.451 -4.131 8.603 1.00 67.75 265 LEU A N 1
ATOM 2176 C CA . LEU A 1 265 ? -13.673 -4.540 7.215 1.00 67.75 265 LEU A CA 1
ATOM 2177 C C . LEU A 1 265 ? -12.430 -5.204 6.590 1.00 67.75 265 LEU A C 1
ATOM 2179 O O . LEU A 1 265 ? -12.412 -5.461 5.389 1.00 67.75 265 LEU A O 1
ATOM 2183 N N . GLY A 1 266 ? -11.375 -5.443 7.374 1.00 65.69 266 GLY A N 1
ATOM 2184 C CA . GLY A 1 266 ? -10.131 -6.047 6.905 1.00 65.69 266 GLY A CA 1
ATOM 2185 C C . GLY A 1 266 ? -9.138 -5.067 6.260 1.00 65.69 266 GLY A C 1
ATOM 2186 O O . GLY A 1 266 ? -8.114 -5.469 5.712 1.00 65.69 266 GLY A O 1
ATOM 2187 N N . TYR A 1 267 ? -9.393 -3.763 6.320 1.00 73.56 267 TYR A N 1
ATOM 2188 C CA . TYR A 1 267 ? -8.472 -2.752 5.810 1.00 73.56 267 TYR A CA 1
ATOM 2189 C C . TYR A 1 267 ? -7.681 -2.099 6.941 1.00 73.56 267 TYR A C 1
ATOM 2191 O O . TYR A 1 267 ? -8.217 -1.404 7.800 1.00 73.56 267 TYR A O 1
ATOM 2199 N N . LYS A 1 268 ? -6.366 -2.255 6.902 1.00 74.38 268 LYS A N 1
ATOM 2200 C CA . LYS A 1 268 ? -5.419 -1.574 7.775 1.00 74.38 268 LYS A CA 1
ATOM 2201 C C . LYS A 1 268 ? -4.979 -0.257 7.138 1.00 74.38 268 LYS A C 1
ATOM 2203 O O . LYS A 1 268 ? -4.481 -0.271 6.018 1.00 74.38 268 LYS A O 1
ATOM 2208 N N . ILE A 1 269 ? -5.089 0.863 7.850 1.00 76.31 269 ILE A N 1
ATOM 2209 C CA . ILE A 1 269 ? -4.468 2.123 7.412 1.00 76.31 269 ILE A CA 1
ATOM 2210 C C . ILE A 1 269 ? -2.986 2.119 7.804 1.00 76.31 269 ILE A C 1
ATOM 2212 O O . ILE A 1 269 ? -2.650 1.867 8.967 1.00 76.31 269 ILE A O 1
ATOM 2216 N N . ASP A 1 270 ? -2.095 2.405 6.851 1.00 74.19 270 ASP A N 1
ATOM 2217 C CA . ASP A 1 270 ? -0.674 2.602 7.147 1.00 74.19 270 ASP A CA 1
ATOM 2218 C C . ASP A 1 270 ? -0.416 4.013 7.701 1.00 74.19 270 ASP A C 1
ATOM 2220 O O . ASP A 1 270 ? -0.146 4.985 6.983 1.00 74.19 270 ASP A O 1
ATOM 2224 N N . HIS A 1 271 ? -0.511 4.116 9.025 1.00 71.62 271 HIS A N 1
ATOM 2225 C CA . HIS A 1 271 ? -0.238 5.350 9.752 1.00 71.62 271 HIS A CA 1
ATOM 2226 C C . HIS A 1 271 ? 1.227 5.794 9.637 1.00 71.62 271 HIS A C 1
ATOM 2228 O O . HIS A 1 271 ? 1.468 6.996 9.608 1.00 71.62 271 HIS A O 1
ATOM 2234 N N . ARG A 1 272 ? 2.202 4.879 9.492 1.00 70.69 272 ARG A N 1
ATOM 2235 C CA . ARG A 1 272 ? 3.623 5.259 9.380 1.00 70.69 272 ARG A CA 1
ATOM 2236 C C . ARG A 1 272 ? 3.865 6.049 8.115 1.00 70.69 272 ARG A C 1
ATOM 2238 O O . ARG A 1 272 ? 4.433 7.134 8.173 1.00 70.69 272 ARG A O 1
ATOM 2245 N N . SER A 1 273 ? 3.466 5.485 6.978 1.00 70.94 273 SER A N 1
ATOM 2246 C CA . SER A 1 273 ? 3.727 6.119 5.691 1.00 70.94 273 SER A CA 1
ATOM 2247 C C . SER A 1 273 ? 3.071 7.501 5.636 1.00 70.94 273 SER A C 1
ATOM 2249 O O . SER A 1 273 ? 3.668 8.456 5.152 1.00 70.94 273 SER A O 1
ATOM 2251 N N . THR A 1 274 ? 1.893 7.635 6.248 1.00 74.44 274 THR A N 1
ATOM 2252 C CA . THR A 1 274 ? 1.181 8.910 6.383 1.00 74.44 274 THR A CA 1
ATOM 2253 C C . THR A 1 274 ? 1.927 9.904 7.280 1.00 74.44 274 THR A C 1
ATOM 2255 O O . THR A 1 274 ? 2.194 11.017 6.834 1.00 74.44 274 THR A O 1
ATOM 2258 N N . SER A 1 275 ? 2.330 9.508 8.493 1.00 73.94 275 SER A N 1
ATOM 2259 C CA . SER A 1 275 ? 3.065 10.375 9.430 1.00 73.94 275 SER A CA 1
ATOM 2260 C C . SER A 1 275 ? 4.460 10.756 8.935 1.00 73.94 275 SER A C 1
ATOM 2262 O O . SER A 1 275 ? 4.928 11.868 9.178 1.00 73.94 275 SER A O 1
ATOM 2264 N N . LEU A 1 276 ? 5.132 9.864 8.203 1.00 73.81 276 LEU A N 1
ATOM 2265 C CA . LEU A 1 276 ? 6.410 10.163 7.564 1.00 73.81 276 LEU A CA 1
ATOM 2266 C C . LEU A 1 276 ? 6.229 11.209 6.460 1.00 73.81 276 LEU A C 1
ATOM 2268 O O . LEU A 1 276 ? 6.953 12.198 6.436 1.00 73.81 276 LEU A O 1
ATOM 2272 N N . VAL A 1 277 ? 5.235 11.038 5.584 1.00 79.00 277 VAL A N 1
ATOM 2273 C CA . VAL A 1 277 ? 4.901 12.026 4.543 1.00 79.00 277 VAL A CA 1
ATOM 2274 C C . VAL A 1 277 ? 4.515 13.371 5.158 1.00 79.00 277 VAL A C 1
ATOM 2276 O O . VAL A 1 277 ? 4.970 14.406 4.680 1.00 79.00 277 VAL A O 1
ATOM 2279 N N . GLU A 1 278 ? 3.714 13.369 6.226 1.00 78.69 278 GLU A N 1
ATOM 2280 C CA . GLU A 1 278 ? 3.374 14.567 7.006 1.00 78.69 278 GLU A CA 1
ATOM 2281 C C . GLU A 1 278 ? 4.621 15.266 7.526 1.00 78.69 278 GLU A C 1
ATOM 2283 O O . GLU A 1 278 ? 4.818 16.436 7.229 1.00 78.69 278 GLU A O 1
ATOM 2288 N N . SER A 1 279 ? 5.498 14.539 8.217 1.00 75.44 279 SER A N 1
ATOM 2289 C CA . SER A 1 279 ? 6.730 15.096 8.782 1.00 75.44 279 SER A CA 1
ATOM 2290 C C . SER A 1 279 ? 7.634 15.697 7.703 1.00 75.44 279 SER A C 1
ATOM 2292 O O . SER A 1 279 ? 8.262 16.729 7.933 1.00 75.44 279 SER A O 1
ATOM 2294 N N . ILE A 1 280 ? 7.679 15.090 6.509 1.00 75.62 280 ILE A N 1
ATOM 2295 C CA . ILE A 1 280 ? 8.434 15.624 5.368 1.00 75.62 280 ILE A CA 1
ATOM 2296 C C . ILE A 1 280 ? 7.790 16.923 4.847 1.00 75.62 280 ILE A C 1
ATOM 2298 O O . ILE A 1 280 ? 8.505 17.887 4.583 1.00 75.62 280 ILE A O 1
ATOM 2302 N N . ILE A 1 281 ? 6.459 16.974 4.716 1.00 80.06 281 ILE A N 1
ATOM 2303 C CA . ILE A 1 281 ? 5.726 18.158 4.226 1.00 80.06 281 ILE A CA 1
ATOM 2304 C C . ILE A 1 281 ? 5.752 19.310 5.248 1.00 80.06 281 ILE A C 1
ATOM 2306 O O . ILE A 1 281 ? 6.020 20.457 4.892 1.00 80.06 281 ILE A O 1
ATOM 2310 N N . GLU A 1 282 ? 5.448 19.018 6.513 1.00 75.81 282 GLU A N 1
ATOM 2311 C CA . GLU A 1 282 ? 5.307 19.987 7.608 1.00 75.81 282 GLU A CA 1
ATOM 2312 C C . GLU A 1 282 ? 6.659 20.480 8.117 1.00 75.81 282 GLU A C 1
ATOM 2314 O O . GLU A 1 282 ? 6.778 21.627 8.549 1.00 75.81 282 GLU A O 1
ATOM 2319 N N . GLY A 1 283 ? 7.686 19.632 8.034 1.00 64.69 283 GLY A N 1
ATOM 2320 C CA . GLY A 1 283 ? 8.969 19.862 8.672 1.00 64.69 283 GLY A CA 1
ATOM 2321 C C . GLY A 1 283 ? 9.686 21.136 8.244 1.00 64.69 283 GLY A C 1
ATOM 2322 O O . GLY A 1 283 ? 10.511 21.591 9.024 1.00 64.69 283 GLY A O 1
ATOM 2323 N N . LYS A 1 284 ? 9.444 21.709 7.047 1.00 53.59 284 LYS A N 1
ATOM 2324 C CA . LYS A 1 284 ? 10.209 22.845 6.457 1.00 53.59 284 LYS A CA 1
ATOM 2325 C C . LYS A 1 284 ? 11.732 22.814 6.732 1.00 53.59 284 LYS A C 1
ATOM 2327 O O . LYS A 1 284 ? 12.422 23.821 6.599 1.00 53.59 284 LYS A O 1
ATOM 2332 N N . LEU A 1 285 ? 12.280 21.650 7.073 1.00 46.69 285 LEU A N 1
ATOM 2333 C CA . LEU A 1 285 ? 13.692 21.349 7.095 1.00 46.69 285 LEU A CA 1
ATOM 2334 C C . LEU A 1 285 ? 14.021 21.231 5.618 1.00 46.69 285 LEU A C 1
ATOM 2336 O O . LEU A 1 285 ? 13.543 20.306 4.965 1.00 46.69 285 LEU A O 1
ATOM 2340 N N . GLY A 1 286 ? 14.743 22.207 5.070 1.00 47.34 286 GLY A N 1
ATOM 2341 C CA . GLY A 1 286 ? 15.169 22.229 3.669 1.00 47.34 286 GLY A CA 1
ATOM 2342 C C . GLY A 1 286 ? 16.107 21.067 3.344 1.00 47.34 286 GLY A C 1
ATOM 2343 O O . GLY A 1 286 ? 17.304 21.259 3.138 1.00 47.34 286 GLY A O 1
ATOM 2344 N N . LEU A 1 287 ? 15.603 19.838 3.355 1.00 52.00 287 LEU A N 1
ATOM 2345 C CA . LEU A 1 287 ? 16.448 18.665 3.350 1.00 52.00 287 LEU A CA 1
ATOM 2346 C C . LEU A 1 287 ? 16.847 18.316 1.924 1.00 52.00 287 LEU A C 1
ATOM 2348 O O . LEU A 1 287 ? 16.081 17.778 1.132 1.00 52.00 287 LEU A O 1
ATOM 2352 N N . LYS A 1 288 ? 18.145 18.490 1.680 1.00 52.91 288 LYS A N 1
ATOM 2353 C CA . LYS A 1 288 ? 18.950 17.800 0.663 1.00 52.91 288 LYS A CA 1
ATOM 2354 C C . LYS A 1 288 ? 18.977 16.265 0.855 1.00 52.91 288 LYS A C 1
ATOM 2356 O O . LYS A 1 288 ? 19.806 15.593 0.253 1.00 52.91 288 LYS A O 1
ATOM 2361 N N . ASN A 1 289 ? 18.123 15.694 1.717 1.00 59.25 289 ASN A N 1
ATOM 2362 C CA . ASN A 1 289 ? 18.080 14.260 1.984 1.00 59.25 289 ASN A CA 1
ATOM 2363 C C . ASN A 1 289 ? 17.358 13.546 0.834 1.00 59.25 289 ASN A C 1
ATOM 2365 O O . ASN A 1 289 ? 16.128 13.563 0.712 1.00 59.25 289 ASN A O 1
ATOM 2369 N N . VAL A 1 290 ? 18.175 12.917 -0.004 1.00 62.16 290 VAL A N 1
ATOM 2370 C CA . VAL A 1 290 ? 17.787 12.131 -1.176 1.00 62.16 290 VAL A CA 1
ATOM 2371 C C . VAL A 1 290 ? 16.732 11.078 -0.843 1.00 62.16 290 VAL A C 1
ATOM 2373 O O . VAL A 1 290 ? 15.754 10.931 -1.579 1.00 62.16 290 VAL A O 1
ATOM 2376 N N . TYR A 1 291 ? 16.915 10.353 0.262 1.00 64.69 291 TYR A N 1
ATOM 2377 C CA . TYR A 1 291 ? 16.072 9.222 0.636 1.00 64.69 291 TYR A CA 1
ATOM 2378 C C . TYR A 1 291 ? 14.639 9.666 0.945 1.00 64.69 291 TYR A C 1
ATOM 2380 O O . TYR A 1 291 ? 13.686 9.108 0.402 1.00 64.69 291 TYR A O 1
ATOM 2388 N N . LEU A 1 292 ? 14.477 10.719 1.750 1.00 68.06 292 LEU A N 1
ATOM 2389 C CA . LEU A 1 292 ? 13.155 11.241 2.110 1.00 68.06 292 LEU A CA 1
ATOM 2390 C C . LEU A 1 292 ? 12.444 11.894 0.917 1.00 68.06 292 LEU A C 1
ATOM 2392 O O . LEU A 1 292 ? 11.245 11.686 0.736 1.00 68.06 292 LEU A O 1
ATOM 2396 N N . SER A 1 293 ? 13.182 12.614 0.063 1.00 66.06 293 SER A N 1
ATOM 2397 C CA . SER A 1 293 ? 12.630 13.175 -1.182 1.00 66.06 293 SER A CA 1
ATOM 2398 C C . SER A 1 293 ? 12.142 12.073 -2.125 1.00 66.06 293 SER A C 1
ATOM 2400 O O . SER A 1 293 ? 11.038 12.142 -2.663 1.00 66.06 293 SER A O 1
ATOM 2402 N N . THR A 1 294 ? 12.939 11.017 -2.289 1.00 67.19 294 THR A N 1
ATOM 2403 C CA . THR A 1 294 ? 12.568 9.850 -3.095 1.00 67.19 294 THR A CA 1
ATOM 2404 C C . THR A 1 294 ? 11.327 9.179 -2.516 1.00 67.19 294 THR A C 1
ATOM 2406 O O . THR A 1 294 ? 10.358 8.953 -3.235 1.00 67.19 294 THR A O 1
ATOM 2409 N N . TYR A 1 295 ? 11.306 8.924 -1.206 1.00 73.88 295 TYR A N 1
ATOM 2410 C CA . TYR A 1 295 ? 10.171 8.299 -0.535 1.00 73.88 295 TYR A CA 1
ATOM 2411 C C . TYR A 1 295 ? 8.872 9.095 -0.721 1.00 73.88 295 TYR A C 1
ATOM 2413 O O . TYR A 1 295 ? 7.851 8.518 -1.094 1.00 73.88 295 TYR A O 1
ATOM 2421 N N . LEU A 1 296 ? 8.910 10.418 -0.529 1.00 76.19 296 LEU A N 1
ATOM 2422 C CA . LEU A 1 296 ? 7.753 11.294 -0.715 1.00 76.19 296 LEU A CA 1
ATOM 2423 C C . LEU A 1 296 ? 7.237 11.260 -2.163 1.00 76.19 296 LEU A C 1
ATOM 2425 O O . LEU A 1 296 ? 6.027 11.183 -2.390 1.00 76.19 296 LEU A O 1
ATOM 2429 N N . TYR A 1 297 ? 8.140 11.275 -3.147 1.00 75.38 297 TYR A N 1
ATOM 2430 C CA . TYR A 1 297 ? 7.760 11.168 -4.555 1.00 75.38 297 TYR A CA 1
ATOM 2431 C C . TYR A 1 297 ? 7.108 9.812 -4.844 1.00 75.38 297 TYR A C 1
ATOM 2433 O O . TYR A 1 297 ? 6.008 9.753 -5.392 1.00 75.38 297 TYR A O 1
ATOM 2441 N N . MET A 1 298 ? 7.743 8.722 -4.405 1.00 74.06 298 MET A N 1
ATOM 2442 C CA . MET A 1 298 ? 7.242 7.358 -4.571 1.00 74.06 298 MET A CA 1
ATOM 2443 C C . MET A 1 298 ? 5.894 7.127 -3.890 1.00 74.06 298 MET A C 1
ATOM 2445 O O . MET A 1 298 ? 5.076 6.364 -4.412 1.00 74.06 298 MET A O 1
ATOM 2449 N N . TYR A 1 299 ? 5.677 7.749 -2.728 1.00 78.94 299 TYR A N 1
ATOM 2450 C CA . TYR A 1 299 ? 4.429 7.649 -1.982 1.00 78.94 299 TYR A CA 1
ATOM 2451 C C . TYR A 1 299 ? 3.268 8.184 -2.806 1.00 78.94 299 TYR A C 1
ATOM 2453 O O . TYR A 1 299 ? 2.253 7.509 -2.907 1.00 78.94 299 TYR A O 1
ATOM 2461 N N . PHE A 1 300 ? 3.431 9.345 -3.444 1.00 80.81 300 PHE A N 1
ATOM 2462 C CA . PHE A 1 300 ? 2.368 9.907 -4.266 1.00 80.81 300 PHE A CA 1
ATOM 2463 C C . PHE A 1 300 ? 2.314 9.310 -5.676 1.00 80.81 300 PHE A C 1
ATOM 2465 O O . PHE A 1 300 ? 1.242 9.340 -6.271 1.00 80.81 300 PHE A O 1
ATOM 2472 N N . PHE A 1 301 ? 3.410 8.744 -6.204 1.00 73.38 301 PHE A N 1
ATOM 2473 C CA . PHE A 1 301 ? 3.588 8.410 -7.630 1.00 73.38 301 PHE A CA 1
ATOM 2474 C C . PHE A 1 301 ? 2.404 7.688 -8.295 1.00 73.38 301 PHE A C 1
ATOM 2476 O O . PHE A 1 301 ? 2.107 7.951 -9.456 1.00 73.38 301 PHE A O 1
ATOM 2483 N N . MET A 1 302 ? 1.703 6.805 -7.577 1.00 75.75 302 MET A N 1
ATOM 2484 C CA . MET A 1 302 ? 0.613 5.997 -8.141 1.00 75.75 302 MET A CA 1
ATOM 2485 C C . MET A 1 302 ? -0.507 5.855 -7.125 1.00 75.75 302 MET A C 1
ATOM 2487 O O . MET A 1 302 ? -0.296 5.311 -6.043 1.00 75.75 302 MET A O 1
ATOM 2491 N N . GLY A 1 303 ? -1.703 6.327 -7.456 1.00 80.88 303 GLY A N 1
ATOM 2492 C CA . GLY A 1 303 ? -2.819 6.249 -6.526 1.00 80.88 303 GLY A CA 1
ATOM 2493 C C . GLY A 1 303 ? -4.097 6.860 -7.057 1.00 80.88 303 GLY A C 1
ATOM 2494 O O . GLY A 1 303 ? -4.208 7.265 -8.214 1.00 80.88 303 GLY A O 1
ATOM 2495 N N . ARG A 1 304 ? -5.092 6.946 -6.185 1.00 86.25 304 ARG A N 1
ATOM 2496 C CA . ARG A 1 304 ? -6.416 7.474 -6.504 1.00 86.25 304 ARG A CA 1
ATOM 2497 C C . ARG A 1 304 ? -6.823 8.521 -5.494 1.00 86.25 304 ARG A C 1
ATOM 2499 O O . ARG A 1 304 ? -6.451 8.479 -4.326 1.00 86.25 304 ARG A O 1
ATOM 2506 N N . THR A 1 305 ? -7.628 9.465 -5.964 1.00 89.44 305 THR A N 1
ATOM 2507 C CA . THR A 1 305 ? -8.062 10.604 -5.162 1.00 89.44 305 THR A CA 1
ATOM 2508 C C . THR A 1 305 ? -9.576 10.708 -5.106 1.00 89.44 305 THR A C 1
ATOM 2510 O O . THR A 1 305 ? -10.300 10.428 -6.068 1.00 89.44 305 THR A O 1
ATOM 2513 N N . ILE A 1 306 ? -10.072 11.130 -3.952 1.00 90.31 306 ILE A N 1
ATOM 2514 C CA . ILE A 1 306 ? -11.459 11.491 -3.700 1.00 90.31 306 ILE A CA 1
ATOM 2515 C C . ILE A 1 306 ? -11.470 12.987 -3.414 1.00 90.31 306 ILE A C 1
ATOM 2517 O O . ILE A 1 306 ? -11.161 13.416 -2.308 1.00 90.31 306 ILE A O 1
ATOM 2521 N N . GLU A 1 307 ? -11.820 13.762 -4.433 1.00 92.38 307 GLU A N 1
ATOM 2522 C CA . GLU A 1 307 ? -11.954 15.216 -4.348 1.00 92.38 307 GLU A CA 1
ATOM 2523 C C . GLU A 1 307 ? -13.382 15.596 -3.934 1.00 92.38 307 GLU A C 1
ATOM 2525 O O . GLU A 1 307 ? -14.361 15.037 -4.448 1.00 92.38 307 GLU A O 1
ATOM 2530 N N . ILE A 1 308 ? -13.502 16.513 -2.970 1.00 92.50 308 ILE A N 1
ATOM 2531 C CA . ILE A 1 308 ? -14.771 16.922 -2.354 1.00 92.50 308 ILE A CA 1
ATOM 2532 C C . ILE A 1 308 ? -14.922 18.440 -2.439 1.00 92.50 308 ILE A C 1
ATOM 2534 O O . ILE A 1 308 ? -13.998 19.182 -2.121 1.00 92.50 308 ILE A O 1
ATOM 2538 N N . ASN A 1 309 ? -16.115 18.900 -2.838 1.00 91.56 309 ASN A N 1
ATOM 2539 C CA . ASN A 1 309 ? -16.498 20.318 -2.893 1.00 91.56 309 ASN A CA 1
ATOM 2540 C C . ASN A 1 309 ? -15.520 21.213 -3.678 1.00 91.56 309 ASN A C 1
ATOM 2542 O O . ASN A 1 309 ? -15.234 22.347 -3.288 1.00 91.56 309 ASN A O 1
ATOM 2546 N N . GLY A 1 310 ? -15.012 20.696 -4.801 1.00 88.38 310 GLY A N 1
ATOM 2547 C CA . GLY A 1 310 ? -14.106 21.427 -5.690 1.00 88.38 310 GLY A CA 1
ATOM 2548 C C . GLY A 1 310 ? -12.688 21.594 -5.144 1.00 88.38 310 GLY A C 1
ATOM 2549 O O . GLY A 1 310 ? -11.970 22.479 -5.605 1.00 88.38 310 GLY A O 1
ATOM 2550 N N . ASP A 1 311 ? -12.291 20.801 -4.145 1.00 93.81 311 ASP A N 1
ATOM 2551 C CA . ASP A 1 311 ? -10.879 20.665 -3.790 1.00 93.81 311 ASP A CA 1
ATOM 2552 C C . ASP A 1 311 ? -10.105 19.877 -4.859 1.00 93.81 311 ASP A C 1
ATOM 2554 O O . ASP A 1 311 ? -10.715 19.178 -5.667 1.00 93.81 311 ASP A O 1
ATOM 2558 N N . SER A 1 312 ? -8.774 19.975 -4.873 1.00 90.94 312 SER A N 1
ATOM 2559 C CA . SER A 1 312 ? -7.949 19.299 -5.878 1.00 90.94 312 SER A CA 1
ATOM 2560 C C . SER A 1 312 ? -6.669 18.723 -5.300 1.00 90.94 312 SER A C 1
ATOM 2562 O O . SER A 1 312 ? -5.869 19.437 -4.694 1.00 90.94 312 SER A O 1
ATOM 2564 N N . PHE A 1 313 ? -6.425 17.439 -5.571 1.00 90.62 313 PHE A N 1
ATOM 2565 C CA . PHE A 1 313 ? -5.167 16.792 -5.198 1.00 90.62 313 PHE A CA 1
ATOM 2566 C C . PHE A 1 313 ? -3.974 17.509 -5.826 1.00 90.62 313 PHE A C 1
ATOM 2568 O O . PHE A 1 313 ? -2.983 17.776 -5.156 1.00 90.62 313 PHE A O 1
ATOM 2575 N N . VAL A 1 314 ? -4.081 17.848 -7.113 1.00 88.19 314 VAL A N 1
ATOM 2576 C CA . VAL A 1 314 ? -2.994 18.484 -7.867 1.00 88.19 314 VAL A CA 1
ATOM 2577 C C . VAL A 1 314 ? -2.615 19.820 -7.238 1.00 88.19 314 VAL A C 1
ATOM 2579 O O . VAL A 1 314 ? -1.434 20.152 -7.189 1.00 88.19 314 VAL A O 1
ATOM 2582 N N . LYS A 1 315 ? -3.600 20.568 -6.729 1.00 89.88 315 LYS A N 1
ATOM 2583 C CA . LYS A 1 315 ? -3.356 21.816 -6.008 1.00 89.88 315 LYS A CA 1
ATOM 2584 C C . LYS A 1 315 ? -2.567 21.559 -4.720 1.00 89.88 315 LYS A C 1
ATOM 2586 O O . LYS A 1 315 ? -1.475 22.099 -4.580 1.00 89.88 315 LYS A O 1
ATOM 2591 N N . HIS A 1 316 ? -3.057 20.680 -3.841 1.00 89.56 316 HIS A N 1
ATOM 2592 C CA . HIS A 1 316 ? -2.380 20.356 -2.575 1.00 89.56 316 HIS A CA 1
ATOM 2593 C C . HIS A 1 316 ? -0.973 19.803 -2.777 1.00 89.56 316 HIS A C 1
ATOM 2595 O O . HIS A 1 316 ? -0.048 20.198 -2.070 1.00 89.56 316 HIS A O 1
ATOM 2601 N N . TYR A 1 317 ? -0.797 18.919 -3.758 1.00 86.50 317 TYR A N 1
ATOM 2602 C CA . TYR A 1 317 ? 0.504 18.355 -4.084 1.00 86.50 317 TYR A CA 1
ATOM 2603 C C . TYR A 1 317 ? 1.467 19.427 -4.604 1.00 86.50 317 TYR A C 1
ATOM 2605 O O . TYR A 1 317 ? 2.616 19.448 -4.183 1.00 86.50 317 TYR A O 1
ATOM 2613 N N . LYS A 1 318 ? 1.018 20.361 -5.451 1.00 85.12 318 LYS A N 1
ATOM 2614 C CA . LYS A 1 318 ? 1.861 21.477 -5.913 1.00 85.12 318 LYS A CA 1
ATOM 2615 C C . LYS A 1 318 ? 2.216 22.466 -4.806 1.00 85.12 318 LYS A C 1
ATOM 2617 O O . LYS A 1 318 ? 3.328 22.975 -4.803 1.00 85.12 318 LYS A O 1
ATOM 2622 N N . GLU A 1 319 ? 1.281 22.750 -3.905 1.00 86.19 319 GLU A N 1
ATOM 2623 C CA . GLU A 1 319 ? 1.462 23.741 -2.838 1.00 86.19 319 GLU A CA 1
ATOM 2624 C C . GLU A 1 319 ? 2.289 23.207 -1.665 1.00 86.19 319 GLU A C 1
ATOM 2626 O O . GLU A 1 319 ? 3.042 23.965 -1.064 1.00 86.19 319 GLU A O 1
ATOM 2631 N N . ASN A 1 320 ? 2.164 21.915 -1.344 1.00 84.62 320 ASN A N 1
ATOM 2632 C CA . ASN A 1 320 ? 2.750 21.332 -0.132 1.00 84.62 320 ASN A CA 1
ATOM 2633 C C . ASN A 1 320 ? 3.734 20.192 -0.428 1.00 84.62 320 ASN A C 1
ATOM 2635 O O . ASN A 1 320 ? 4.769 20.089 0.219 1.00 84.62 320 ASN A O 1
ATOM 2639 N N . GLY A 1 321 ? 3.429 19.336 -1.409 1.00 81.56 321 GLY A N 1
ATOM 2640 C CA . GLY A 1 321 ? 4.254 18.173 -1.752 1.00 81.56 321 GLY A CA 1
ATOM 2641 C C . GLY A 1 321 ? 5.504 18.539 -2.552 1.00 81.56 321 GLY A C 1
ATOM 2642 O O . GLY A 1 321 ? 6.614 18.247 -2.123 1.00 81.56 321 GLY A O 1
ATOM 2643 N N . LEU A 1 322 ? 5.341 19.206 -3.699 1.00 79.00 322 LEU A N 1
ATOM 2644 C CA . LEU A 1 322 ? 6.448 19.601 -4.578 1.00 79.00 322 LEU A CA 1
ATOM 2645 C C . LEU A 1 322 ? 7.503 20.469 -3.876 1.00 79.00 322 LEU A C 1
ATOM 2647 O O . LEU A 1 322 ? 8.681 20.193 -4.080 1.00 79.00 322 LEU A O 1
ATOM 2651 N N . PRO A 1 323 ? 7.153 21.461 -3.033 1.00 78.94 323 PRO A N 1
ATOM 2652 C CA . PRO A 1 323 ? 8.162 22.258 -2.337 1.00 78.94 323 PRO A CA 1
ATOM 2653 C C . PRO A 1 323 ? 8.977 21.458 -1.314 1.00 78.94 323 PRO A C 1
ATOM 2655 O O . PRO A 1 323 ? 10.092 21.852 -0.988 1.00 78.94 323 PRO A O 1
ATOM 2658 N N . ALA A 1 324 ? 8.441 20.336 -0.822 1.00 76.75 324 ALA A N 1
ATOM 2659 C CA . ALA A 1 324 ? 9.143 19.418 0.073 1.00 76.75 324 ALA A CA 1
ATOM 2660 C C . ALA A 1 324 ? 10.027 18.398 -0.680 1.00 76.75 324 ALA A C 1
ATOM 2662 O O . ALA A 1 324 ? 10.720 17.600 -0.052 1.00 76.75 324 ALA A O 1
ATOM 2663 N N . LEU A 1 325 ? 10.022 18.414 -2.021 1.00 75.12 325 LEU A N 1
ATOM 2664 C CA . LEU A 1 325 ? 10.811 17.525 -2.871 1.00 75.12 325 LEU A CA 1
ATOM 2665 C C . LEU A 1 325 ? 12.019 18.255 -3.463 1.00 75.12 325 LEU A C 1
ATOM 2667 O O . LEU A 1 325 ? 11.867 19.204 -4.228 1.00 75.12 325 LEU A O 1
ATOM 2671 N N . SER A 1 326 ? 13.228 17.746 -3.216 1.00 70.06 326 SER A N 1
ATOM 2672 C CA . SER A 1 326 ? 14.435 18.218 -3.906 1.00 70.06 326 SER A CA 1
ATOM 2673 C C . SER A 1 326 ? 14.866 17.231 -4.991 1.00 70.06 326 SER A C 1
ATOM 2675 O O . SER A 1 326 ? 15.865 16.527 -4.858 1.00 70.06 326 SER A O 1
ATOM 2677 N N . LEU A 1 327 ? 14.087 17.140 -6.076 1.00 67.94 327 LEU A N 1
ATOM 2678 C CA . LEU A 1 327 ? 14.301 16.129 -7.126 1.00 67.94 327 LEU A CA 1
ATOM 2679 C C . LEU A 1 327 ? 15.652 16.288 -7.839 1.00 67.94 327 LEU A C 1
ATOM 2681 O O . LEU A 1 327 ? 16.301 15.291 -8.123 1.00 67.94 327 LEU A O 1
ATOM 2685 N N . VAL A 1 328 ? 16.107 17.523 -8.074 1.00 67.00 328 VAL A N 1
ATOM 2686 C CA . VAL A 1 328 ? 17.404 17.804 -8.723 1.00 67.00 328 VAL A CA 1
ATOM 2687 C C . VAL A 1 328 ? 18.584 17.347 -7.858 1.00 67.00 328 VAL A C 1
ATOM 2689 O O . VAL A 1 328 ? 19.581 16.871 -8.388 1.00 67.00 328 VAL A O 1
ATOM 2692 N N . VAL A 1 329 ? 18.464 17.450 -6.531 1.00 65.38 329 VAL A N 1
ATOM 2693 C CA . VAL A 1 329 ? 19.505 17.002 -5.590 1.00 65.38 329 VAL A CA 1
ATOM 2694 C C . VAL A 1 329 ? 19.409 15.498 -5.334 1.00 65.38 329 VAL A C 1
ATOM 2696 O O . VAL A 1 329 ? 20.427 14.839 -5.160 1.00 65.38 329 VAL A O 1
ATOM 2699 N N . ALA A 1 330 ? 18.196 14.942 -5.321 1.00 66.69 330 ALA A N 1
ATOM 2700 C CA . ALA A 1 330 ? 17.967 13.524 -5.070 1.00 66.69 330 ALA A CA 1
ATOM 2701 C C . ALA A 1 330 ? 18.314 12.634 -6.269 1.00 66.69 330 ALA A C 1
ATOM 2703 O O . ALA A 1 330 ? 18.751 11.498 -6.089 1.00 66.69 330 ALA A O 1
ATOM 2704 N N . TRP A 1 331 ? 18.122 13.135 -7.490 1.00 74.38 331 TRP A N 1
ATOM 2705 C CA . TRP A 1 331 ? 18.224 12.314 -8.689 1.00 74.38 331 TRP A CA 1
ATOM 2706 C C . TRP A 1 331 ? 19.594 11.641 -8.893 1.00 74.38 331 TRP A C 1
ATOM 2708 O O . TRP A 1 331 ? 19.580 10.443 -9.152 1.00 74.38 331 TRP A O 1
ATOM 2718 N N . PRO A 1 332 ? 20.759 12.300 -8.714 1.00 74.00 332 PRO A N 1
ATOM 2719 C CA . PRO A 1 332 ? 22.061 11.651 -8.915 1.00 74.00 332 PRO A CA 1
ATOM 2720 C C . PRO A 1 332 ? 22.289 10.432 -8.014 1.00 74.00 332 PRO A C 1
ATOM 2722 O O . PRO A 1 332 ? 22.663 9.358 -8.478 1.00 74.00 332 PRO A O 1
ATOM 2725 N N . SER A 1 333 ? 22.003 10.568 -6.720 1.00 69.25 333 SER A N 1
ATOM 2726 C CA . SER A 1 333 ? 22.145 9.468 -5.765 1.00 69.25 333 SER A CA 1
ATOM 2727 C C . SER A 1 333 ? 21.088 8.382 -5.979 1.00 69.25 333 SER A C 1
ATOM 2729 O O . SER A 1 333 ? 21.392 7.201 -5.844 1.00 69.25 333 SER A O 1
ATOM 2731 N N . LEU A 1 334 ? 19.857 8.757 -6.350 1.00 73.81 334 LEU A N 1
ATOM 2732 C CA . LEU A 1 334 ? 18.815 7.789 -6.693 1.00 73.81 334 LEU A CA 1
ATOM 2733 C C . LEU A 1 334 ? 19.154 7.017 -7.971 1.00 73.81 334 LEU A C 1
ATOM 2735 O O . LEU A 1 334 ? 18.860 5.830 -8.057 1.00 73.81 334 LEU A O 1
ATOM 2739 N N . TYR A 1 335 ? 19.761 7.681 -8.951 1.00 79.62 335 TYR A N 1
ATOM 2740 C CA . TYR A 1 335 ? 20.234 7.080 -10.189 1.00 79.62 335 TYR A CA 1
ATOM 2741 C C . TYR A 1 335 ? 21.297 6.016 -9.900 1.00 79.62 335 TYR A C 1
ATOM 2743 O O . TYR A 1 335 ? 21.123 4.875 -10.323 1.00 79.62 335 TYR A O 1
ATOM 2751 N N . MET A 1 336 ? 22.321 6.352 -9.104 1.00 77.00 336 MET A N 1
ATOM 2752 C CA . MET A 1 336 ? 23.362 5.400 -8.694 1.00 77.00 336 MET A CA 1
ATOM 2753 C C . MET A 1 336 ? 22.787 4.215 -7.926 1.00 77.00 336 MET A C 1
ATOM 2755 O O . MET A 1 336 ? 22.986 3.070 -8.326 1.00 77.00 336 MET A O 1
ATOM 2759 N N . TRP A 1 337 ? 21.969 4.490 -6.908 1.00 77.88 337 TRP A N 1
ATOM 2760 C CA . TRP A 1 337 ? 21.264 3.447 -6.169 1.00 77.88 337 TRP A CA 1
ATOM 2761 C C . TRP A 1 337 ? 20.416 2.568 -7.098 1.00 77.88 337 TRP A C 1
ATOM 2763 O O . TRP A 1 337 ? 20.420 1.351 -6.979 1.00 77.88 337 TRP A O 1
ATOM 2773 N N . SER A 1 338 ? 19.709 3.152 -8.069 1.00 81.31 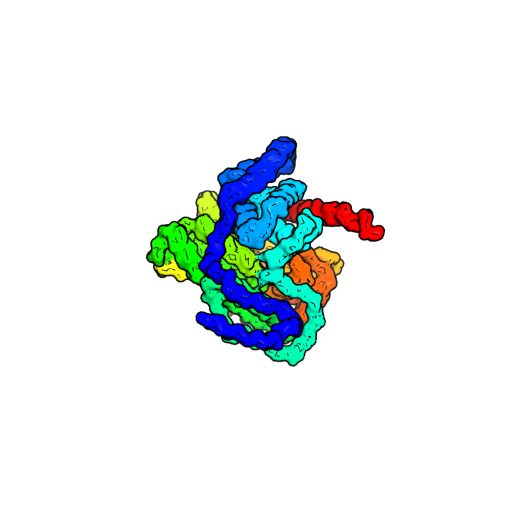338 SER A N 1
ATOM 2774 C CA . SER A 1 338 ? 18.866 2.388 -8.996 1.00 81.31 338 SER A CA 1
ATOM 2775 C C . SER A 1 338 ? 19.684 1.478 -9.912 1.00 81.31 338 SER A C 1
ATOM 2777 O O . SER A 1 338 ? 19.225 0.380 -10.218 1.00 81.31 338 SER A O 1
ATOM 2779 N N . LEU A 1 339 ? 20.880 1.900 -10.340 1.00 81.38 339 LEU A N 1
ATOM 2780 C CA . LEU A 1 339 ? 21.797 1.053 -11.107 1.00 81.38 339 LEU A CA 1
ATOM 2781 C C . LEU A 1 339 ? 22.291 -0.129 -10.266 1.00 81.38 339 LEU A C 1
ATOM 2783 O O . LEU A 1 339 ? 22.163 -1.268 -10.709 1.00 81.38 339 LEU A O 1
ATOM 2787 N N . GLU A 1 340 ? 22.754 0.126 -9.041 1.00 79.44 340 GLU A N 1
ATOM 2788 C CA . GLU A 1 340 ? 23.163 -0.925 -8.096 1.00 79.44 340 GLU A CA 1
ATOM 2789 C C . GLU A 1 340 ? 22.015 -1.907 -7.814 1.00 79.44 340 GLU A C 1
ATOM 2791 O O . GLU A 1 340 ? 22.204 -3.121 -7.801 1.00 79.44 340 GLU A O 1
ATOM 2796 N N . MET A 1 341 ? 20.790 -1.399 -7.647 1.00 78.62 341 MET A N 1
ATOM 2797 C CA . MET A 1 341 ? 19.606 -2.230 -7.429 1.00 78.62 341 MET A CA 1
ATOM 2798 C C . MET A 1 341 ? 19.201 -3.041 -8.663 1.00 78.62 341 MET A C 1
ATOM 2800 O O . MET A 1 341 ? 18.574 -4.085 -8.492 1.00 78.62 341 MET A O 1
ATOM 2804 N N . CYS A 1 342 ? 19.522 -2.606 -9.888 1.00 83.38 342 CYS A N 1
ATOM 2805 C CA . CYS A 1 342 ? 19.340 -3.451 -11.075 1.00 83.38 342 CYS A CA 1
ATOM 2806 C C . CYS A 1 342 ? 20.239 -4.692 -10.981 1.00 83.38 342 CYS A C 1
ATOM 2808 O O . CYS A 1 342 ? 19.764 -5.802 -11.223 1.00 83.38 342 CYS A O 1
ATOM 2810 N N . ASP A 1 343 ? 21.491 -4.502 -10.561 1.00 79.12 343 ASP A N 1
ATOM 2811 C CA . ASP A 1 343 ? 22.477 -5.577 -10.421 1.00 79.12 343 ASP A CA 1
ATOM 2812 C C . ASP A 1 343 ? 22.119 -6.504 -9.241 1.00 79.12 343 ASP A C 1
ATOM 2814 O O . ASP A 1 343 ? 22.172 -7.733 -9.356 1.00 79.12 343 ASP A O 1
ATOM 2818 N N . GLU A 1 344 ? 21.652 -5.936 -8.119 1.00 75.88 344 GLU A N 1
ATOM 2819 C CA . GLU A 1 344 ? 21.123 -6.708 -6.986 1.00 75.88 344 GLU A CA 1
ATOM 2820 C C . GLU A 1 344 ? 19.878 -7.509 -7.392 1.00 75.88 344 GLU A C 1
ATOM 2822 O O . GLU A 1 344 ? 19.775 -8.683 -7.038 1.00 75.88 344 GLU A O 1
ATOM 2827 N N . LEU A 1 345 ? 18.949 -6.927 -8.162 1.00 74.94 345 LEU A N 1
ATOM 2828 C CA . LEU A 1 345 ? 17.737 -7.616 -8.616 1.00 74.94 345 LEU A CA 1
ATOM 2829 C C . LEU A 1 345 ? 18.082 -8.842 -9.473 1.00 74.94 345 LEU A C 1
ATOM 2831 O O . LEU A 1 345 ? 17.516 -9.917 -9.267 1.00 74.94 345 LEU A O 1
ATOM 2835 N N . GLU A 1 346 ? 19.027 -8.701 -10.400 1.00 69.06 346 GLU A N 1
ATOM 2836 C CA . GLU A 1 346 ? 19.499 -9.805 -11.235 1.00 69.06 346 GLU A CA 1
ATOM 2837 C C . GLU A 1 346 ? 20.190 -10.895 -10.396 1.00 69.06 346 GLU A C 1
ATOM 2839 O O . GLU A 1 346 ? 19.887 -12.081 -10.545 1.00 69.06 346 GLU A O 1
ATOM 2844 N N . SER A 1 347 ? 21.047 -10.513 -9.445 1.00 69.12 347 SER A N 1
ATOM 2845 C CA . SER A 1 347 ? 21.751 -11.437 -8.541 1.00 69.12 347 SER A CA 1
ATOM 2846 C C . SER A 1 347 ? 20.810 -12.197 -7.593 1.00 69.12 347 SER A C 1
ATOM 2848 O O . SER A 1 347 ? 20.938 -13.411 -7.398 1.00 69.12 347 SER A O 1
ATOM 2850 N N . VAL A 1 348 ? 19.827 -11.495 -7.022 1.00 65.25 348 VAL A N 1
ATOM 2851 C CA . VAL A 1 348 ? 18.824 -12.048 -6.102 1.00 65.25 348 VAL A CA 1
ATOM 2852 C C . VAL A 1 348 ? 17.987 -13.117 -6.793 1.00 65.25 348 VAL A C 1
ATOM 2854 O O . VAL A 1 348 ? 17.725 -14.150 -6.193 1.00 65.25 348 VAL A O 1
ATOM 2857 N N . TYR A 1 349 ? 17.603 -12.930 -8.054 1.00 64.62 349 TYR A N 1
ATOM 2858 C CA . TYR A 1 349 ? 16.734 -13.898 -8.728 1.00 64.62 349 TYR A CA 1
ATOM 2859 C C . TYR A 1 349 ? 17.466 -14.938 -9.583 1.00 64.62 349 TYR A C 1
ATOM 2861 O O . TYR A 1 349 ? 16.831 -15.917 -9.963 1.00 64.62 349 TYR A O 1
ATOM 2869 N N . SER A 1 350 ? 18.762 -14.764 -9.867 1.00 60.03 350 SER A N 1
ATOM 2870 C CA . SER A 1 350 ? 19.594 -15.721 -10.627 1.00 60.03 350 SER A CA 1
ATOM 2871 C C . SER A 1 350 ? 20.235 -16.826 -9.786 1.00 60.03 350 SER A C 1
ATOM 2873 O O . SER A 1 350 ? 20.684 -17.832 -10.333 1.00 60.03 350 SER A O 1
ATOM 2875 N N . THR A 1 351 ? 20.304 -16.664 -8.464 1.00 53.00 351 THR A N 1
ATOM 2876 C CA . THR A 1 351 ? 21.036 -17.588 -7.590 1.00 53.00 351 THR A CA 1
ATOM 2877 C C . THR A 1 351 ? 20.144 -18.659 -6.954 1.00 53.00 351 THR A C 1
ATOM 2879 O O . THR A 1 351 ? 18.926 -18.549 -6.869 1.00 53.00 351 THR A O 1
ATOM 2882 N N . SER A 1 352 ? 20.774 -19.730 -6.475 1.00 49.50 352 SER A N 1
ATOM 2883 C CA . SER A 1 352 ? 20.173 -20.790 -5.664 1.00 49.50 352 SER A CA 1
ATOM 2884 C C . SER A 1 352 ? 20.161 -20.443 -4.165 1.00 49.50 352 SER A C 1
ATOM 2886 O O . SER A 1 352 ? 20.411 -21.322 -3.331 1.00 49.50 352 SER A O 1
ATOM 2888 N N . ARG A 1 353 ? 19.987 -19.170 -3.767 1.00 48.72 353 ARG A N 1
ATOM 2889 C CA . ARG A 1 353 ? 19.907 -18.855 -2.329 1.00 48.72 353 ARG A CA 1
ATOM 2890 C C . ARG A 1 353 ? 18.606 -19.420 -1.777 1.00 48.72 353 ARG A C 1
ATOM 2892 O O . ARG A 1 353 ? 17.555 -19.409 -2.411 1.00 48.72 353 ARG A O 1
ATOM 2899 N N . LYS A 1 354 ? 18.699 -19.924 -0.551 1.00 45.94 354 LYS A N 1
ATOM 2900 C CA . LYS A 1 354 ? 17.593 -20.604 0.126 1.00 45.94 354 LYS A CA 1
ATOM 2901 C C . LYS A 1 354 ? 16.454 -19.652 0.510 1.00 45.94 354 LYS A C 1
ATOM 2903 O O . LYS A 1 354 ? 15.356 -20.128 0.766 1.00 45.94 354 LYS A O 1
ATOM 2908 N N . GLN A 1 355 ? 16.720 -18.347 0.612 1.00 47.50 355 GLN A N 1
ATOM 2909 C CA . GLN A 1 355 ? 15.788 -17.332 1.107 1.00 47.50 355 GLN A CA 1
ATOM 2910 C C . GLN A 1 355 ? 16.119 -15.966 0.494 1.00 47.50 355 GLN A C 1
ATOM 2912 O O . GLN A 1 355 ? 17.295 -15.615 0.369 1.00 47.50 355 GLN A O 1
ATOM 2917 N N . TYR A 1 356 ? 15.090 -15.189 0.153 1.00 55.56 356 TYR A N 1
ATOM 2918 C CA . TYR A 1 356 ? 15.247 -13.832 -0.376 1.00 55.56 356 TYR A CA 1
ATOM 2919 C C . TYR A 1 356 ? 14.233 -12.857 0.234 1.00 55.56 356 TYR A C 1
ATOM 2921 O O . TYR A 1 356 ? 13.080 -13.257 0.458 1.00 55.56 356 TYR A O 1
ATOM 2929 N N . PRO A 1 357 ? 14.622 -11.581 0.469 1.00 49.19 357 PRO A N 1
ATOM 2930 C CA . PRO A 1 357 ? 13.686 -10.529 0.854 1.00 49.19 357 PRO A CA 1
ATOM 2931 C C . PRO A 1 357 ? 12.700 -10.388 -0.301 1.00 49.19 357 PRO A C 1
ATOM 2933 O O . PRO A 1 357 ? 13.095 -10.027 -1.405 1.00 49.19 357 PRO A O 1
ATOM 2936 N N . GLY A 1 358 ? 11.456 -10.818 -0.088 1.00 52.38 358 GLY A N 1
ATOM 2937 C CA . GLY A 1 358 ? 10.570 -11.214 -1.180 1.00 52.38 358 GLY A CA 1
ATOM 2938 C C . GLY A 1 358 ? 10.325 -10.163 -2.269 1.00 52.38 358 GLY A C 1
ATOM 2939 O O . GLY A 1 358 ? 10.709 -9.001 -2.167 1.00 52.38 358 GLY A O 1
ATOM 2940 N N . PHE A 1 359 ? 9.575 -10.560 -3.299 1.00 54.81 359 PHE A N 1
ATOM 2941 C CA . PHE A 1 359 ? 9.267 -9.800 -4.527 1.00 54.81 359 PHE A CA 1
ATOM 2942 C C . PHE A 1 359 ? 8.566 -8.429 -4.350 1.00 54.81 359 PHE A C 1
ATOM 2944 O O . PHE A 1 359 ? 8.023 -7.881 -5.308 1.00 54.81 359 PHE A O 1
ATOM 2951 N N . LYS A 1 360 ? 8.478 -7.897 -3.125 1.00 59.56 360 LYS A N 1
ATOM 2952 C CA . LYS A 1 360 ? 7.536 -6.854 -2.705 1.00 59.56 360 LYS A CA 1
ATOM 2953 C C . LYS A 1 360 ? 8.058 -5.435 -2.804 1.00 59.56 360 LYS A C 1
ATOM 2955 O O . LYS A 1 360 ? 7.269 -4.565 -3.165 1.00 59.56 360 LYS A O 1
ATOM 2960 N N . ASP A 1 361 ? 9.317 -5.213 -2.446 1.00 66.25 361 ASP A N 1
ATOM 2961 C CA . ASP A 1 361 ? 9.838 -3.860 -2.252 1.00 66.25 361 ASP A CA 1
ATOM 2962 C C . ASP A 1 361 ? 10.850 -3.484 -3.327 1.00 66.25 361 ASP A C 1
ATOM 2964 O O . ASP A 1 361 ? 10.688 -2.444 -3.953 1.00 66.25 361 ASP A O 1
ATOM 2968 N N . LEU A 1 362 ? 11.843 -4.329 -3.607 1.00 73.94 362 LEU A N 1
ATOM 2969 C CA . LEU A 1 362 ? 12.952 -3.955 -4.487 1.00 73.94 362 LEU A CA 1
ATOM 2970 C C . LEU A 1 362 ? 12.507 -3.650 -5.928 1.00 73.94 362 LEU A C 1
ATOM 2972 O O . LEU A 1 362 ? 12.729 -2.547 -6.419 1.00 73.94 362 LEU A O 1
ATOM 2976 N N . SER A 1 363 ? 11.817 -4.585 -6.587 1.00 79.19 363 SER A N 1
ATOM 2977 C CA . SER A 1 363 ? 11.382 -4.437 -7.986 1.00 79.19 363 SER A CA 1
ATOM 2978 C C . SER A 1 363 ? 10.402 -3.276 -8.181 1.00 79.19 363 SER A C 1
ATOM 2980 O O . SER A 1 363 ? 10.501 -2.527 -9.152 1.00 79.19 363 SER A O 1
ATOM 2982 N N . PHE A 1 364 ? 9.477 -3.081 -7.236 1.00 78.06 364 PHE A N 1
ATOM 2983 C CA . PHE A 1 364 ? 8.524 -1.974 -7.280 1.00 78.06 364 PHE A CA 1
ATOM 2984 C C . PHE A 1 364 ? 9.206 -0.624 -7.024 1.00 78.06 364 PHE A C 1
ATOM 2986 O O . PHE A 1 364 ? 8.912 0.361 -7.710 1.00 78.06 364 PHE A O 1
ATOM 2993 N N . ARG A 1 365 ? 10.128 -0.564 -6.051 1.00 75.88 365 ARG A N 1
ATOM 2994 C CA . ARG A 1 365 ? 10.895 0.653 -5.767 1.00 75.88 365 ARG A CA 1
ATOM 2995 C C . ARG A 1 365 ? 11.748 1.047 -6.969 1.00 75.88 365 ARG A C 1
ATOM 2997 O O . ARG A 1 365 ? 11.725 2.212 -7.355 1.00 75.88 365 ARG A O 1
ATOM 3004 N N . LEU A 1 366 ? 12.401 0.073 -7.598 1.00 81.25 366 LEU A N 1
ATOM 3005 C CA . LEU A 1 366 ? 13.200 0.276 -8.799 1.00 81.25 366 LEU A CA 1
ATOM 3006 C C . LEU A 1 366 ? 12.351 0.759 -9.984 1.00 81.25 366 LEU A C 1
ATOM 3008 O O . LEU A 1 366 ? 12.685 1.773 -10.588 1.00 81.25 366 LEU A O 1
ATOM 3012 N N . LEU A 1 367 ? 11.209 0.116 -10.266 1.00 86.25 367 LEU A N 1
ATOM 3013 C CA . LEU A 1 367 ? 10.271 0.590 -11.294 1.00 86.25 367 LEU A CA 1
ATOM 3014 C C . LEU A 1 367 ? 9.851 2.045 -11.035 1.00 86.25 367 LEU A C 1
ATOM 3016 O O . LEU A 1 367 ? 9.849 2.867 -11.948 1.00 86.25 367 LEU A O 1
ATOM 3020 N N . THR A 1 368 ? 9.522 2.380 -9.787 1.00 81.06 368 THR A N 1
ATOM 3021 C CA . THR A 1 368 ? 9.115 3.743 -9.421 1.00 81.06 368 THR A CA 1
ATOM 3022 C C . THR A 1 368 ? 10.254 4.747 -9.624 1.00 81.06 368 THR A C 1
ATOM 3024 O O . THR A 1 368 ? 10.013 5.835 -10.141 1.00 81.06 368 THR A O 1
ATOM 3027 N N . ALA A 1 369 ? 11.492 4.386 -9.270 1.00 80.00 369 ALA A N 1
ATOM 3028 C CA . ALA A 1 369 ? 12.669 5.231 -9.466 1.00 80.00 369 ALA A CA 1
ATOM 3029 C C . ALA A 1 369 ? 12.979 5.465 -10.955 1.00 80.00 369 ALA A C 1
ATOM 3031 O O . ALA A 1 369 ? 13.239 6.598 -11.360 1.00 80.00 369 ALA A O 1
ATOM 3032 N N . VAL A 1 370 ? 12.859 4.433 -11.797 1.00 86.94 370 VAL A N 1
ATOM 3033 C CA . VAL A 1 370 ? 12.996 4.560 -13.259 1.00 86.94 370 VAL A CA 1
ATOM 3034 C C . VAL A 1 370 ? 11.945 5.518 -13.814 1.00 86.94 370 VAL A C 1
ATOM 3036 O O . VAL A 1 370 ? 12.273 6.452 -14.545 1.00 86.94 370 VAL A O 1
ATOM 3039 N N . LEU A 1 371 ? 10.675 5.330 -13.447 1.00 86.25 371 LEU A N 1
ATOM 3040 C CA . LEU A 1 371 ? 9.591 6.191 -13.918 1.00 86.25 371 LEU A CA 1
ATOM 3041 C C . LEU A 1 371 ? 9.747 7.639 -13.414 1.00 86.25 371 LEU A C 1
ATOM 3043 O O . LEU A 1 371 ? 9.476 8.575 -14.168 1.00 86.25 371 LEU A O 1
ATOM 3047 N N . MET A 1 372 ? 10.254 7.834 -12.192 1.00 81.00 372 MET A N 1
ATOM 3048 C CA . MET A 1 372 ? 10.642 9.145 -11.659 1.00 81.00 372 MET A CA 1
ATOM 3049 C C . MET A 1 372 ? 11.734 9.801 -12.513 1.00 81.00 372 MET A C 1
ATOM 3051 O O . MET A 1 372 ? 11.589 10.958 -12.906 1.00 81.00 372 MET A O 1
ATOM 3055 N N . GLY A 1 373 ? 12.790 9.062 -12.858 1.00 81.69 373 GLY A N 1
ATOM 3056 C CA . GLY A 1 373 ? 13.864 9.548 -13.725 1.00 81.69 373 GLY A CA 1
ATOM 3057 C C . GLY A 1 373 ? 13.375 10.015 -15.084 1.00 81.69 373 GLY A C 1
ATOM 3058 O O . GLY A 1 373 ? 13.727 11.100 -15.546 1.00 81.69 373 GLY A O 1
ATOM 3059 N N . LEU A 1 374 ? 12.499 9.223 -15.701 1.00 86.88 374 LEU A N 1
ATOM 3060 C CA . LEU A 1 374 ? 11.881 9.562 -16.980 1.00 86.88 374 LEU A CA 1
ATOM 3061 C C . LEU A 1 374 ? 10.962 10.791 -16.857 1.00 86.88 374 LEU A C 1
ATOM 3063 O O . LEU A 1 374 ? 10.980 11.653 -17.734 1.00 86.88 374 LEU A O 1
ATOM 3067 N N . SER A 1 375 ? 10.195 10.907 -15.765 1.00 83.31 375 SER A N 1
ATOM 3068 C CA . SER A 1 375 ? 9.364 12.088 -15.479 1.00 83.31 375 SER A CA 1
ATOM 3069 C C . SER A 1 375 ? 10.205 13.362 -15.399 1.00 83.31 375 SER A C 1
ATOM 3071 O O . SER A 1 375 ? 9.864 14.348 -16.053 1.00 83.31 375 SER A O 1
ATOM 3073 N N . ILE A 1 376 ? 11.316 13.330 -14.657 1.00 79.50 376 ILE A N 1
ATOM 3074 C CA . ILE A 1 376 ? 12.228 14.471 -14.492 1.00 79.50 376 ILE A CA 1
ATOM 3075 C C . ILE A 1 376 ? 12.894 14.820 -15.825 1.00 79.50 376 ILE A C 1
ATOM 3077 O O . ILE A 1 376 ? 12.839 15.968 -16.260 1.00 79.50 376 ILE A O 1
ATOM 3081 N N . ASN A 1 377 ? 13.487 13.831 -16.497 1.00 83.94 377 ASN A N 1
ATOM 3082 C CA . ASN A 1 377 ? 14.268 14.049 -17.712 1.00 83.94 377 ASN A CA 1
ATOM 3083 C C . ASN A 1 377 ? 13.436 14.618 -18.870 1.00 83.94 377 ASN A C 1
ATOM 3085 O O . ASN A 1 377 ? 13.917 15.467 -19.620 1.00 83.94 377 ASN A O 1
ATOM 3089 N N . TYR A 1 378 ? 12.188 14.165 -19.013 1.00 86.31 378 TYR A N 1
ATOM 3090 C CA . TYR A 1 378 ? 11.284 14.625 -20.070 1.00 86.31 378 TYR A CA 1
ATOM 3091 C C . TYR A 1 378 ? 10.305 15.711 -19.609 1.00 86.31 378 TYR A C 1
ATOM 3093 O O . TYR A 1 378 ? 9.420 16.093 -20.372 1.00 86.31 378 TYR A O 1
ATOM 3101 N N . ASN A 1 379 ? 10.453 16.214 -18.376 1.00 82.56 379 ASN A N 1
ATOM 3102 C CA . ASN A 1 379 ? 9.559 17.199 -17.764 1.00 82.56 379 ASN A CA 1
ATOM 3103 C C . ASN A 1 379 ? 8.069 16.808 -17.874 1.00 82.56 379 ASN A C 1
ATOM 3105 O O . ASN A 1 379 ? 7.190 17.635 -18.128 1.00 82.56 379 ASN A O 1
ATOM 3109 N N . ILE A 1 380 ? 7.779 15.514 -17.719 1.00 83.06 380 ILE A N 1
ATOM 3110 C CA . ILE A 1 380 ? 6.411 15.003 -17.735 1.00 83.06 380 ILE A CA 1
ATOM 3111 C C . ILE A 1 380 ? 5.865 15.167 -16.321 1.00 83.06 380 ILE A C 1
ATOM 3113 O O . ILE A 1 380 ? 6.409 14.561 -15.393 1.00 83.06 380 ILE A O 1
ATOM 3117 N N . PRO A 1 381 ? 4.794 15.956 -16.127 1.00 72.50 381 PRO A N 1
ATOM 3118 C CA . PRO A 1 381 ? 4.254 16.176 -14.802 1.00 72.50 381 PRO A CA 1
ATOM 3119 C C . PRO A 1 381 ? 3.718 14.868 -14.233 1.00 72.50 381 PRO A C 1
ATOM 3121 O O . PRO A 1 381 ? 3.252 13.994 -14.964 1.00 72.50 381 PRO A O 1
ATOM 3124 N N . PHE A 1 382 ? 3.748 14.794 -12.911 1.00 65.38 382 PHE A N 1
ATOM 3125 C CA . PHE A 1 382 ? 3.158 13.732 -12.118 1.00 65.38 382 PHE A CA 1
ATOM 3126 C C . PHE A 1 382 ? 1.720 13.394 -12.563 1.00 65.38 382 PHE A C 1
ATOM 3128 O O . PHE A 1 382 ? 0.886 14.294 -12.718 1.00 65.38 382 PHE A O 1
ATOM 3135 N N . ILE A 1 383 ? 1.423 12.099 -12.730 1.00 68.56 383 ILE A N 1
ATOM 3136 C CA . ILE A 1 383 ? 0.089 11.592 -13.074 1.00 68.56 383 ILE A CA 1
ATOM 3137 C C . ILE A 1 383 ? -0.259 10.392 -12.193 1.00 68.56 383 ILE A C 1
ATOM 3139 O O . ILE A 1 383 ? 0.496 9.436 -12.109 1.00 68.56 383 ILE A O 1
ATOM 3143 N N . LEU A 1 384 ? -1.448 10.445 -11.587 1.00 70.88 384 LEU A N 1
ATOM 3144 C CA . LEU A 1 384 ? -2.000 9.407 -10.707 1.00 70.88 384 LEU A CA 1
ATOM 3145 C C . LEU A 1 384 ? -2.267 8.067 -11.417 1.00 70.88 384 LEU A C 1
ATOM 3147 O O . LEU A 1 384 ? -2.342 7.025 -10.774 1.00 70.88 384 LEU A O 1
ATOM 3151 N N . ASP A 1 385 ? -2.450 8.107 -12.737 1.00 79.94 385 ASP A N 1
ATOM 3152 C CA . ASP A 1 385 ? -2.749 6.955 -13.580 1.00 79.94 385 ASP A CA 1
ATOM 3153 C C . ASP A 1 385 ? -1.532 6.528 -14.414 1.00 79.94 385 ASP A C 1
ATOM 3155 O O . ASP A 1 385 ? -1.048 7.273 -15.271 1.00 79.94 385 ASP A O 1
ATOM 3159 N N . VAL A 1 386 ? -1.056 5.306 -14.175 1.00 81.19 386 VAL A N 1
ATOM 3160 C CA . VAL A 1 386 ? 0.139 4.768 -14.836 1.00 81.19 386 VAL A CA 1
ATOM 3161 C C . VAL A 1 386 ? 0.005 4.684 -16.349 1.00 81.19 386 VAL A C 1
ATOM 3163 O O . VAL A 1 386 ? 0.967 4.969 -17.053 1.00 81.19 386 VAL A O 1
ATOM 3166 N N . GLU A 1 387 ? -1.167 4.326 -16.875 1.00 85.62 387 GLU A N 1
ATOM 3167 C CA . GLU A 1 387 ? -1.336 4.146 -18.319 1.00 85.62 387 GLU A CA 1
ATOM 3168 C C . GLU A 1 387 ? -1.249 5.505 -19.017 1.00 85.62 387 GLU A C 1
ATOM 3170 O O . GLU A 1 387 ? -0.560 5.648 -20.026 1.00 85.62 387 GLU A O 1
ATOM 3175 N N . VAL A 1 388 ? -1.835 6.542 -18.409 1.00 88.38 388 VAL A N 1
ATOM 3176 C CA . VAL A 1 388 ? -1.708 7.924 -18.892 1.00 88.38 388 VAL A CA 1
ATOM 3177 C C . VAL A 1 388 ? -0.256 8.407 -18.825 1.00 88.38 388 VAL A C 1
ATOM 3179 O O . VAL A 1 388 ? 0.200 9.103 -19.734 1.00 88.38 388 VAL A O 1
ATOM 3182 N N . PHE A 1 389 ? 0.487 8.051 -17.773 1.00 88.19 389 PHE A N 1
ATOM 3183 C CA . PHE A 1 389 ? 1.907 8.387 -17.666 1.00 88.19 389 PHE A CA 1
ATOM 3184 C C . PHE A 1 389 ? 2.744 7.706 -18.762 1.00 88.19 389 PHE A C 1
ATOM 3186 O O . PHE A 1 389 ? 3.501 8.375 -19.467 1.00 88.19 389 PHE A O 1
ATOM 3193 N N . LEU A 1 390 ? 2.562 6.398 -18.965 1.00 89.75 390 LEU A N 1
ATOM 3194 C CA . LEU A 1 390 ? 3.255 5.629 -20.003 1.00 89.75 390 LEU A CA 1
ATOM 3195 C C . LEU A 1 390 ? 2.920 6.127 -21.415 1.00 89.75 390 LEU A C 1
ATOM 3197 O O . LEU A 1 390 ? 3.792 6.161 -22.282 1.00 89.75 390 LEU A O 1
ATOM 3201 N N . ASP A 1 391 ? 1.685 6.568 -21.650 1.00 91.06 391 ASP A N 1
ATOM 3202 C CA . ASP A 1 391 ? 1.276 7.150 -22.927 1.00 91.06 391 ASP A CA 1
ATOM 3203 C C . ASP A 1 391 ? 1.988 8.473 -23.224 1.00 91.06 391 ASP A C 1
ATOM 3205 O O . ASP A 1 391 ? 2.401 8.705 -24.363 1.00 91.06 391 ASP A O 1
ATOM 3209 N N . ARG A 1 392 ? 2.224 9.300 -22.200 1.00 91.25 392 ARG A N 1
ATOM 3210 C CA . ARG A 1 392 ? 3.010 10.540 -22.323 1.00 91.25 392 ARG A CA 1
ATOM 3211 C C . ARG A 1 392 ? 4.497 10.295 -22.562 1.00 91.25 392 ARG A C 1
ATOM 3213 O O . ARG A 1 392 ? 5.162 11.183 -23.083 1.00 91.25 392 ARG A O 1
ATOM 3220 N N . LEU A 1 393 ? 5.012 9.117 -22.213 1.00 90.75 393 LEU A N 1
ATOM 3221 C CA . LEU A 1 393 ? 6.399 8.730 -22.483 1.00 90.75 393 LEU A CA 1
ATOM 3222 C C . LEU A 1 393 ? 6.630 8.240 -23.921 1.00 90.75 393 LEU A C 1
ATOM 3224 O O . LEU A 1 393 ? 7.771 8.242 -24.379 1.00 90.75 393 LEU A O 1
ATOM 3228 N N . ARG A 1 394 ? 5.577 7.849 -24.657 1.00 91.75 394 ARG A N 1
ATOM 3229 C CA . ARG A 1 394 ? 5.684 7.307 -26.030 1.00 91.75 394 ARG A CA 1
ATOM 3230 C C . ARG A 1 394 ? 6.444 8.195 -27.030 1.00 91.75 394 ARG A C 1
ATOM 3232 O O . ARG A 1 394 ? 7.112 7.619 -27.884 1.00 91.75 394 ARG A O 1
ATOM 3239 N N . PRO A 1 395 ? 6.378 9.542 -26.973 1.00 92.56 395 PRO A N 1
ATOM 3240 C CA . PRO A 1 395 ? 7.173 10.395 -27.859 1.00 92.56 395 PRO A CA 1
ATOM 3241 C C . PRO A 1 395 ? 8.683 10.338 -27.591 1.00 92.56 395 PRO A C 1
ATOM 3243 O O . PRO A 1 395 ? 9.461 10.742 -28.447 1.00 92.56 395 PRO A O 1
ATOM 3246 N N . PHE A 1 396 ? 9.100 9.864 -26.413 1.00 91.06 396 PHE A N 1
ATOM 3247 C CA . PHE A 1 396 ? 10.482 9.963 -25.935 1.00 91.06 396 PHE A CA 1
ATOM 3248 C C . PHE A 1 396 ? 11.180 8.610 -25.778 1.00 91.06 396 PHE A C 1
ATOM 3250 O O . PHE A 1 396 ? 12.402 8.523 -25.868 1.00 91.06 396 PHE A O 1
ATOM 3257 N N . VAL A 1 397 ? 10.407 7.554 -25.525 1.00 91.00 397 VAL A N 1
ATOM 3258 C CA . VAL A 1 397 ? 10.906 6.218 -25.201 1.00 91.00 397 VAL A CA 1
ATOM 3259 C C . VAL A 1 397 ? 10.402 5.219 -26.238 1.00 91.00 397 VAL A C 1
ATOM 3261 O O . VAL A 1 397 ? 9.225 5.206 -26.597 1.00 91.00 397 VAL A O 1
ATOM 3264 N N . ALA A 1 398 ? 11.294 4.340 -26.700 1.00 91.81 398 ALA A N 1
ATOM 3265 C CA . ALA A 1 398 ? 10.969 3.332 -27.703 1.00 91.81 398 ALA A CA 1
ATOM 3266 C C . ALA A 1 398 ? 9.775 2.453 -27.282 1.00 91.81 398 ALA A C 1
ATOM 3268 O O . ALA A 1 398 ? 9.680 2.002 -26.137 1.00 91.81 398 ALA A O 1
ATOM 3269 N N . LYS A 1 399 ? 8.897 2.133 -28.245 1.00 93.06 399 LYS A N 1
ATOM 3270 C CA . LYS A 1 399 ? 7.666 1.345 -28.033 1.00 93.06 399 LYS A CA 1
ATOM 3271 C C . LYS A 1 399 ? 7.907 0.032 -27.277 1.00 93.06 399 LYS A C 1
ATOM 3273 O O . LYS A 1 399 ? 7.099 -0.331 -26.426 1.00 93.06 399 LYS A O 1
ATOM 3278 N N . GLY A 1 400 ? 9.012 -0.661 -27.567 1.00 92.56 400 GLY A N 1
ATOM 3279 C CA . GLY A 1 400 ? 9.400 -1.891 -26.868 1.00 92.56 400 GLY A CA 1
ATOM 3280 C C . GLY A 1 400 ? 9.645 -1.673 -25.372 1.00 92.56 400 GLY A C 1
ATOM 3281 O O . GLY A 1 400 ? 9.107 -2.414 -24.556 1.00 92.56 400 GLY A O 1
ATOM 3282 N N . LYS A 1 401 ? 10.357 -0.603 -24.998 1.00 93.38 401 LYS A N 1
ATOM 3283 C CA . LYS A 1 401 ? 10.640 -0.267 -23.593 1.00 93.38 401 LYS A CA 1
ATOM 3284 C C . LYS A 1 401 ? 9.379 0.190 -22.851 1.00 93.38 401 LYS A C 1
ATOM 3286 O O . LYS A 1 401 ? 9.162 -0.220 -21.718 1.00 93.38 401 LYS A O 1
ATOM 3291 N N . ILE A 1 402 ? 8.500 0.959 -23.505 1.00 92.56 402 ILE A N 1
ATOM 3292 C CA . ILE A 1 402 ? 7.179 1.315 -22.947 1.00 92.56 402 ILE A CA 1
ATOM 3293 C C . ILE A 1 402 ? 6.351 0.065 -22.645 1.00 92.56 402 ILE A C 1
ATOM 3295 O O . ILE A 1 402 ? 5.730 -0.020 -21.585 1.00 92.56 402 ILE A O 1
ATOM 3299 N N . LYS A 1 403 ? 6.347 -0.913 -23.560 1.00 91.75 403 LYS A N 1
ATOM 3300 C CA . LYS A 1 403 ? 5.667 -2.191 -23.336 1.00 91.75 403 LYS A CA 1
ATOM 3301 C C . LYS A 1 403 ? 6.238 -2.898 -22.102 1.00 91.75 403 LYS A C 1
ATOM 3303 O O . LYS A 1 403 ? 5.460 -3.301 -21.251 1.00 91.75 403 LYS A O 1
ATOM 3308 N N . ILE A 1 404 ? 7.563 -2.961 -21.958 1.00 92.19 404 ILE A N 1
ATOM 3309 C CA . ILE A 1 404 ? 8.207 -3.590 -20.795 1.00 92.19 404 ILE A CA 1
ATOM 3310 C C . ILE A 1 404 ? 7.895 -2.845 -19.490 1.00 92.19 404 ILE A C 1
ATOM 3312 O O . ILE A 1 404 ? 7.630 -3.496 -18.488 1.00 92.19 404 ILE A O 1
ATOM 3316 N N . LEU A 1 405 ? 7.858 -1.507 -19.477 1.00 91.75 405 LEU A N 1
ATOM 3317 C CA . LEU A 1 405 ? 7.459 -0.735 -18.289 1.00 91.75 405 LEU A CA 1
ATOM 3318 C C . LEU A 1 405 ? 6.014 -1.037 -17.864 1.00 91.75 405 LEU A C 1
ATOM 3320 O O . LEU A 1 405 ? 5.736 -1.202 -16.674 1.00 91.75 405 LEU A O 1
ATOM 3324 N N . ARG A 1 406 ? 5.098 -1.147 -18.837 1.00 91.19 406 ARG A N 1
ATOM 3325 C CA . ARG A 1 406 ? 3.713 -1.572 -18.590 1.00 91.19 406 ARG A CA 1
ATOM 3326 C C . ARG A 1 406 ? 3.664 -2.993 -18.030 1.00 91.19 406 ARG A C 1
ATOM 3328 O O . ARG A 1 406 ? 3.001 -3.235 -17.022 1.00 91.19 406 ARG A O 1
ATOM 3335 N N . ASP A 1 407 ? 4.359 -3.914 -18.687 1.00 90.44 407 ASP A N 1
ATOM 3336 C CA . ASP A 1 407 ? 4.414 -5.325 -18.311 1.00 90.44 407 ASP A CA 1
ATOM 3337 C C . ASP A 1 407 ? 5.020 -5.485 -16.909 1.00 90.44 407 ASP A C 1
ATOM 3339 O O . ASP A 1 407 ? 4.490 -6.241 -16.101 1.00 90.44 407 ASP A O 1
ATOM 3343 N N . ALA A 1 408 ? 6.035 -4.692 -16.554 1.00 90.38 408 ALA A N 1
ATOM 3344 C CA . ALA A 1 408 ? 6.627 -4.673 -15.222 1.00 90.38 408 ALA A CA 1
ATOM 3345 C C . ALA A 1 408 ? 5.647 -4.202 -14.147 1.00 90.38 408 ALA A C 1
ATOM 3347 O O . ALA A 1 408 ? 5.540 -4.846 -13.104 1.00 90.38 408 ALA A O 1
ATOM 3348 N N . PHE A 1 409 ? 4.888 -3.131 -14.398 1.00 88.25 409 PHE A N 1
ATOM 3349 C CA . PHE A 1 409 ? 3.899 -2.637 -13.438 1.00 88.25 409 PHE A CA 1
ATOM 3350 C C . PHE A 1 409 ? 2.863 -3.713 -13.069 1.00 88.25 409 PHE A C 1
ATOM 3352 O O . PHE A 1 409 ? 2.621 -3.991 -11.888 1.00 88.25 409 PHE A O 1
ATOM 3359 N N . TYR A 1 410 ? 2.278 -4.359 -14.079 1.00 88.50 410 TYR A N 1
ATOM 3360 C CA . TYR A 1 410 ? 1.278 -5.402 -13.857 1.00 88.50 410 TYR A CA 1
ATOM 3361 C C . TYR A 1 410 ? 1.892 -6.737 -13.424 1.00 88.50 410 TYR A C 1
ATOM 3363 O O . TYR A 1 410 ? 1.326 -7.425 -12.582 1.00 88.50 410 TYR A O 1
ATOM 3371 N N . GLY A 1 411 ? 3.061 -7.096 -13.947 1.00 89.25 411 GLY A N 1
ATOM 3372 C CA . GLY A 1 411 ? 3.766 -8.330 -13.613 1.00 89.25 411 GLY A CA 1
ATOM 3373 C C . GLY A 1 411 ? 4.216 -8.352 -12.158 1.00 89.25 411 GLY A C 1
ATOM 3374 O O . GLY A 1 411 ? 3.925 -9.308 -11.445 1.00 89.25 411 GLY A O 1
ATOM 3375 N N . ILE A 1 412 ? 4.839 -7.269 -11.676 1.00 86.94 412 ILE A N 1
ATOM 3376 C CA . ILE A 1 412 ? 5.220 -7.130 -10.262 1.00 86.94 412 ILE A CA 1
ATOM 3377 C C . ILE A 1 412 ? 3.973 -7.203 -9.371 1.00 86.94 412 ILE A C 1
ATOM 3379 O O . ILE A 1 412 ? 3.980 -7.910 -8.364 1.00 86.94 412 ILE A O 1
ATOM 3383 N N . SER A 1 413 ? 2.881 -6.533 -9.753 1.00 85.38 413 SER A N 1
ATOM 3384 C CA . SER A 1 413 ? 1.616 -6.594 -9.007 1.00 85.38 413 SER A CA 1
ATOM 3385 C C . SER A 1 413 ? 1.057 -8.018 -8.926 1.00 85.38 413 SER A C 1
ATOM 3387 O O . SER A 1 413 ? 0.703 -8.468 -7.835 1.00 85.38 413 SER A O 1
ATOM 3389 N N . GLN A 1 414 ? 1.047 -8.763 -10.038 1.00 86.94 414 GLN A N 1
ATOM 3390 C CA . GLN A 1 414 ? 0.563 -10.143 -10.045 1.00 86.94 414 GLN A CA 1
ATOM 3391 C C . GLN A 1 414 ? 1.445 -11.069 -9.208 1.00 86.94 414 GLN A C 1
ATOM 3393 O O . GLN A 1 414 ? 0.925 -11.876 -8.441 1.00 86.94 414 GLN A O 1
ATOM 3398 N N . ILE A 1 415 ? 2.769 -10.933 -9.301 1.00 85.12 415 ILE A N 1
ATOM 3399 C CA . ILE A 1 415 ? 3.703 -11.711 -8.479 1.00 85.12 415 ILE A CA 1
ATOM 3400 C C . ILE A 1 415 ? 3.433 -11.456 -6.994 1.00 85.12 415 ILE A C 1
ATOM 3402 O O . ILE A 1 415 ? 3.389 -12.400 -6.208 1.00 85.12 415 ILE A O 1
ATOM 3406 N N . ARG A 1 416 ? 3.177 -10.202 -6.596 1.00 81.81 416 ARG A N 1
ATOM 3407 C CA . ARG A 1 416 ? 2.815 -9.860 -5.211 1.00 81.81 416 ARG A CA 1
ATOM 3408 C C . ARG A 1 416 ? 1.476 -10.464 -4.785 1.00 81.81 416 ARG A C 1
ATOM 3410 O O . ARG A 1 416 ? 1.372 -10.897 -3.638 1.00 81.81 416 ARG A O 1
ATOM 3417 N N . ASN A 1 417 ? 0.482 -10.516 -5.673 1.00 81.62 417 ASN A N 1
ATOM 3418 C CA . ASN A 1 417 ? -0.803 -11.167 -5.404 1.00 81.62 417 ASN A CA 1
ATOM 3419 C C . ASN A 1 417 ? -0.638 -12.680 -5.206 1.00 81.62 417 ASN A C 1
ATOM 3421 O O . ASN A 1 417 ? -1.089 -13.221 -4.200 1.00 81.62 417 ASN A O 1
ATOM 3425 N N . LEU A 1 418 ? 0.063 -13.355 -6.121 1.00 82.31 418 LEU A N 1
ATOM 3426 C CA . LEU A 1 418 ? 0.349 -14.789 -6.023 1.00 82.31 418 LEU A CA 1
ATOM 3427 C C . LEU A 1 418 ? 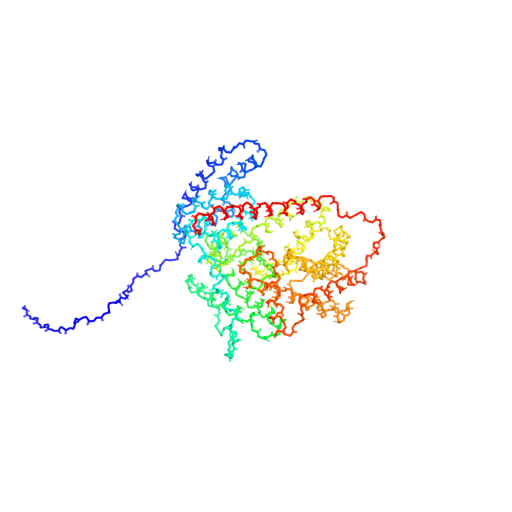1.181 -15.112 -4.783 1.00 82.31 418 LEU A C 1
ATOM 3429 O O . LEU A 1 418 ? 0.905 -16.091 -4.096 1.00 82.31 418 LEU A O 1
ATOM 3433 N N . TYR A 1 419 ? 2.152 -14.261 -4.457 1.00 78.12 419 TYR A N 1
ATOM 3434 C CA . TYR A 1 419 ? 2.922 -14.374 -3.227 1.00 78.12 419 TYR A CA 1
ATOM 3435 C C . TYR A 1 419 ? 2.031 -14.284 -1.989 1.00 78.12 419 TYR A C 1
ATOM 3437 O O . TYR A 1 419 ? 2.117 -15.135 -1.110 1.00 78.12 419 TYR A O 1
ATOM 3445 N N . GLN A 1 420 ? 1.151 -13.278 -1.938 1.00 75.81 420 GLN A N 1
ATOM 3446 C CA . GLN A 1 420 ? 0.219 -13.084 -0.828 1.00 75.81 420 GLN A CA 1
ATOM 3447 C C . GLN A 1 420 ? -0.672 -14.309 -0.605 1.00 75.81 420 GLN A C 1
ATOM 3449 O O . GLN A 1 420 ? -0.916 -14.661 0.545 1.00 75.81 420 GLN A O 1
ATOM 3454 N N . LEU A 1 421 ? -1.132 -14.947 -1.684 1.00 75.94 421 LEU A N 1
ATOM 3455 C CA . LEU A 1 421 ? -1.913 -16.180 -1.609 1.00 75.94 421 LEU A CA 1
ATOM 3456 C C . LEU A 1 421 ? -1.061 -17.388 -1.212 1.00 75.94 421 LEU A C 1
ATOM 3458 O O . LEU A 1 421 ? -1.505 -18.216 -0.433 1.00 75.94 421 LEU A O 1
ATOM 3462 N N . THR A 1 422 ? 0.160 -17.502 -1.732 1.00 71.12 422 THR A N 1
ATOM 3463 C CA . THR A 1 422 ? 0.980 -18.707 -1.538 1.00 71.12 422 THR A CA 1
ATOM 3464 C C . THR A 1 422 ? 1.521 -18.811 -0.117 1.00 71.12 422 THR A C 1
ATOM 3466 O O . THR A 1 422 ? 1.532 -19.908 0.430 1.00 71.12 422 THR A O 1
ATOM 3469 N N . THR A 1 423 ? 1.962 -17.699 0.481 1.00 64.69 423 THR A N 1
ATOM 3470 C CA . THR A 1 423 ? 2.614 -17.735 1.801 1.00 64.69 423 THR A CA 1
ATOM 3471 C C . THR A 1 423 ? 1.654 -17.513 2.957 1.00 64.69 423 THR A C 1
ATOM 3473 O O . THR A 1 423 ? 2.026 -17.735 4.103 1.00 64.69 423 THR A O 1
ATOM 3476 N N . ASN A 1 424 ? 0.448 -16.994 2.700 1.00 55.22 424 ASN A N 1
ATOM 3477 C CA . ASN A 1 424 ? -0.481 -16.473 3.709 1.00 55.22 424 ASN A CA 1
ATOM 3478 C C . ASN A 1 424 ? 0.123 -15.427 4.664 1.00 55.22 424 ASN A C 1
ATOM 3480 O O . ASN A 1 424 ? -0.607 -14.850 5.451 1.00 55.22 424 ASN A O 1
ATOM 3484 N N . ARG A 1 425 ? 1.426 -15.127 4.611 1.00 55.25 425 ARG A N 1
ATOM 3485 C CA . ARG A 1 425 ? 2.161 -14.308 5.573 1.00 55.25 425 ARG A CA 1
ATOM 3486 C C . ARG A 1 425 ? 2.952 -13.251 4.824 1.00 55.25 425 ARG A C 1
ATOM 3488 O O . ARG A 1 425 ? 3.864 -13.514 4.039 1.00 55.25 425 ARG A O 1
ATOM 3495 N N . ARG A 1 426 ? 2.570 -11.993 5.059 1.00 53.09 426 ARG A N 1
ATOM 3496 C CA . ARG A 1 426 ? 3.097 -10.826 4.330 1.00 53.09 426 ARG A CA 1
ATOM 3497 C C . ARG A 1 426 ? 4.590 -10.576 4.538 1.00 53.09 426 ARG A C 1
ATOM 3499 O O . ARG A 1 426 ? 5.179 -9.883 3.712 1.00 53.09 426 ARG A O 1
ATOM 3506 N N . TRP A 1 427 ? 5.150 -11.094 5.615 1.00 50.62 427 TRP A N 1
ATOM 3507 C CA . TRP A 1 427 ? 6.486 -10.777 6.094 1.00 50.62 427 TRP A CA 1
ATOM 3508 C C . TRP A 1 427 ? 7.507 -11.869 5.772 1.00 50.62 427 TRP A C 1
ATOM 3510 O O . TRP A 1 427 ? 8.685 -11.562 5.749 1.00 50.62 427 TRP A O 1
ATOM 3520 N N . GLU A 1 428 ? 7.090 -13.103 5.485 1.00 50.16 428 GLU A N 1
ATOM 3521 C CA . GLU A 1 428 ? 8.036 -14.202 5.264 1.00 50.16 428 GLU A CA 1
ATOM 3522 C C . GLU A 1 428 ? 8.956 -13.945 4.063 1.00 50.16 428 GLU A C 1
ATOM 3524 O O . GLU A 1 428 ? 8.627 -13.166 3.161 1.00 50.16 428 GLU A O 1
ATOM 3529 N N . MET A 1 429 ? 10.126 -14.583 4.075 1.00 56.06 429 MET A N 1
ATOM 3530 C CA . MET A 1 429 ? 11.012 -14.656 2.917 1.00 56.06 429 MET A CA 1
ATOM 3531 C C . MET A 1 429 ? 10.444 -15.641 1.895 1.00 56.06 429 MET A C 1
ATOM 3533 O O . MET A 1 429 ? 9.724 -16.575 2.245 1.00 56.06 429 MET A O 1
ATOM 3537 N N . VAL A 1 430 ? 10.772 -15.449 0.617 1.00 59.50 430 VAL A N 1
ATOM 3538 C CA . VAL A 1 430 ? 10.368 -16.411 -0.416 1.00 59.50 430 VAL A CA 1
ATOM 3539 C C . VAL A 1 430 ? 11.206 -17.677 -0.245 1.00 59.50 430 VAL A C 1
ATOM 3541 O O . VAL A 1 430 ? 12.419 -17.638 -0.451 1.00 59.50 430 VAL A O 1
ATOM 3544 N N . TYR A 1 431 ? 10.555 -18.788 0.096 1.00 63.12 431 TYR A N 1
ATOM 3545 C CA . TYR A 1 431 ? 11.158 -20.121 0.068 1.00 63.12 431 TYR A CA 1
ATOM 3546 C C . TYR A 1 431 ? 11.085 -20.732 -1.348 1.00 63.12 431 TYR A C 1
ATOM 3548 O O . TYR A 1 431 ? 10.178 -20.376 -2.116 1.00 63.12 431 TYR A O 1
ATOM 3556 N N . PRO A 1 432 ? 11.996 -21.651 -1.725 1.00 68.62 432 PRO A N 1
ATOM 3557 C CA . PRO A 1 432 ? 12.025 -22.262 -3.059 1.00 68.62 432 PRO A CA 1
ATOM 3558 C C . PRO A 1 432 ? 10.699 -22.914 -3.476 1.00 68.62 432 PRO A C 1
ATOM 3560 O O . PRO A 1 432 ? 10.278 -22.806 -4.630 1.00 68.62 432 PRO A O 1
ATOM 3563 N N . GLU A 1 433 ? 9.995 -23.532 -2.532 1.00 70.06 433 GLU A N 1
ATOM 3564 C CA . GLU A 1 433 ? 8.695 -24.173 -2.733 1.00 70.06 433 GLU A CA 1
ATOM 3565 C C . GLU A 1 433 ? 7.630 -23.139 -3.121 1.00 70.06 433 GLU A C 1
ATOM 3567 O O . GLU A 1 433 ? 6.870 -23.339 -4.072 1.00 70.06 433 GLU A O 1
ATOM 3572 N N . CYS A 1 434 ? 7.631 -21.981 -2.451 1.00 72.81 434 CYS A N 1
ATOM 3573 C CA . CYS A 1 434 ? 6.742 -20.866 -2.772 1.00 72.81 434 CYS A CA 1
ATOM 3574 C C . CYS A 1 434 ? 7.038 -20.311 -4.171 1.00 72.81 434 CYS A C 1
ATOM 3576 O O . CYS A 1 434 ? 6.118 -20.083 -4.958 1.00 72.81 434 CYS A O 1
ATOM 3578 N N . ALA A 1 435 ? 8.318 -20.127 -4.510 1.00 76.12 435 ALA A N 1
ATOM 3579 C CA . ALA A 1 435 ? 8.728 -19.662 -5.833 1.00 76.12 435 ALA A CA 1
ATOM 3580 C C . ALA A 1 435 ? 8.296 -20.635 -6.945 1.00 76.12 435 ALA A C 1
ATOM 3582 O O . ALA A 1 435 ? 7.808 -20.199 -7.988 1.00 76.12 435 ALA A O 1
ATOM 3583 N N . SER A 1 436 ? 8.410 -21.947 -6.711 1.00 77.25 436 SER A N 1
ATOM 3584 C CA . SER A 1 436 ? 7.962 -22.989 -7.643 1.00 77.25 436 SER A CA 1
ATOM 3585 C C . SER A 1 436 ? 6.453 -22.922 -7.908 1.00 77.25 436 SER A C 1
ATOM 3587 O O . SER A 1 436 ? 6.018 -22.926 -9.065 1.00 77.25 436 SER A O 1
ATOM 3589 N N . ILE A 1 437 ? 5.642 -22.766 -6.853 1.00 81.44 437 ILE A N 1
ATOM 3590 C CA . ILE A 1 437 ? 4.184 -22.610 -6.975 1.00 81.44 437 ILE A CA 1
ATOM 3591 C C . ILE A 1 437 ? 3.837 -21.357 -7.784 1.00 81.44 437 ILE A C 1
ATOM 3593 O O . ILE A 1 437 ? 3.034 -21.438 -8.719 1.00 81.44 437 ILE A O 1
ATOM 3597 N N . ILE A 1 438 ? 4.460 -20.218 -7.468 1.00 83.81 438 ILE A N 1
ATOM 3598 C CA . ILE A 1 438 ? 4.219 -18.951 -8.171 1.00 83.81 438 ILE A CA 1
ATOM 3599 C C . ILE A 1 438 ? 4.613 -19.073 -9.648 1.00 83.81 438 ILE A C 1
ATOM 3601 O O . ILE A 1 438 ? 3.813 -18.721 -10.511 1.00 83.81 438 ILE A O 1
ATOM 3605 N N . ASN A 1 439 ? 5.787 -19.631 -9.963 1.00 86.38 439 ASN A N 1
ATOM 3606 C CA . ASN A 1 439 ? 6.236 -19.858 -11.343 1.00 86.38 439 ASN A CA 1
ATOM 3607 C C . ASN A 1 439 ? 5.259 -20.738 -12.135 1.00 86.38 439 ASN A C 1
ATOM 3609 O O . ASN A 1 439 ? 4.939 -20.441 -13.287 1.00 86.38 439 ASN A O 1
ATOM 3613 N N . ARG A 1 440 ? 4.738 -21.805 -11.517 1.00 87.69 440 ARG A N 1
ATOM 3614 C CA . ARG A 1 440 ? 3.732 -22.679 -12.137 1.00 87.69 440 ARG A CA 1
ATOM 3615 C C . ARG A 1 440 ? 2.445 -21.918 -12.467 1.00 87.69 440 ARG A C 1
ATOM 3617 O O . ARG A 1 440 ? 1.884 -22.126 -13.541 1.00 87.69 440 ARG A O 1
ATOM 3624 N N . LEU A 1 441 ? 1.976 -21.059 -11.562 1.00 87.50 441 LEU A N 1
ATOM 3625 C CA . LEU A 1 441 ? 0.776 -20.241 -11.769 1.00 87.50 441 LEU A CA 1
ATOM 3626 C C . LEU A 1 441 ? 1.006 -19.165 -12.841 1.00 87.50 441 LEU A C 1
ATOM 3628 O O . LEU A 1 441 ? 0.197 -19.040 -13.754 1.00 87.50 441 LEU A O 1
ATOM 3632 N N . LEU A 1 442 ? 2.143 -18.469 -12.805 1.00 89.00 442 LEU A N 1
ATOM 3633 C CA . LEU A 1 442 ? 2.536 -17.491 -13.824 1.00 89.00 442 LEU A CA 1
ATOM 3634 C C . LEU A 1 442 ? 2.599 -18.104 -15.226 1.00 89.00 442 LEU A C 1
ATOM 3636 O O . LEU A 1 442 ? 2.063 -17.524 -16.170 1.00 89.00 442 LEU A O 1
ATOM 3640 N N . LYS A 1 443 ? 3.160 -19.312 -15.358 1.00 91.19 443 LYS A N 1
ATOM 3641 C CA . LYS A 1 443 ? 3.200 -20.038 -16.635 1.00 91.19 443 LYS A CA 1
ATOM 3642 C C . LYS A 1 443 ? 1.800 -20.327 -17.180 1.00 91.19 443 LYS A C 1
ATOM 3644 O O . LYS A 1 443 ? 1.562 -20.148 -18.372 1.00 91.19 443 LYS A O 1
ATOM 3649 N N . LYS A 1 444 ? 0.854 -20.724 -16.317 1.00 89.12 444 LYS A N 1
ATOM 3650 C CA . LYS A 1 444 ? -0.563 -20.897 -16.703 1.00 89.12 444 LYS A CA 1
ATOM 3651 C C . LYS A 1 444 ? -1.217 -19.583 -17.149 1.00 89.12 444 LYS A C 1
ATOM 3653 O O . LYS A 1 444 ? -2.141 -19.614 -17.951 1.00 89.12 444 LYS A O 1
ATOM 3658 N N . GLN A 1 445 ? -0.714 -18.448 -16.669 1.00 91.50 445 GLN A N 1
ATOM 3659 C CA . GLN A 1 445 ? -1.190 -17.091 -16.969 1.00 91.50 445 GLN A CA 1
ATOM 3660 C C . GLN A 1 445 ? -0.451 -16.439 -18.148 1.00 91.50 445 GLN A C 1
ATOM 3662 O O . GLN A 1 445 ? -0.482 -15.215 -18.307 1.00 91.50 445 GLN A O 1
ATOM 3667 N N . GLY A 1 446 ? 0.240 -17.243 -18.968 1.00 88.75 446 GLY A N 1
ATOM 3668 C CA . GLY A 1 446 ? 0.973 -16.779 -20.147 1.00 88.75 446 GLY A CA 1
ATOM 3669 C C . GLY A 1 446 ? 2.198 -15.925 -19.817 1.00 88.75 446 GLY A C 1
ATOM 3670 O O . GLY A 1 446 ? 2.576 -15.071 -20.617 1.00 88.75 446 GLY A O 1
ATOM 3671 N N . CYS A 1 447 ? 2.783 -16.107 -18.634 1.00 88.00 447 CYS A N 1
ATOM 3672 C CA . CYS A 1 447 ? 3.946 -15.366 -18.166 1.00 88.00 447 CYS A CA 1
ATOM 3673 C C . CYS A 1 447 ? 5.189 -16.270 -18.092 1.00 88.00 447 CYS A C 1
ATOM 3675 O O . CYS A 1 447 ? 5.086 -17.486 -17.928 1.00 88.00 447 CYS A O 1
ATOM 3677 N N . GLU A 1 448 ? 6.364 -15.661 -18.215 1.00 86.69 448 GLU A N 1
ATOM 3678 C CA . GLU A 1 448 ? 7.658 -16.321 -18.007 1.00 86.69 448 GLU A CA 1
ATOM 3679 C C . GLU A 1 448 ? 7.885 -16.624 -16.515 1.00 86.69 448 GLU A C 1
ATOM 3681 O O . GLU A 1 448 ? 7.087 -16.239 -15.650 1.00 86.69 448 GLU A O 1
ATOM 3686 N N . SER A 1 449 ? 8.979 -17.319 -16.195 1.00 84.50 449 SER A N 1
ATOM 3687 C CA . SER A 1 449 ? 9.379 -17.498 -14.797 1.00 84.50 449 SER A CA 1
ATOM 3688 C C . SER A 1 449 ? 9.725 -16.155 -14.147 1.00 84.50 449 SER A C 1
ATOM 3690 O O . SER A 1 449 ? 10.127 -15.200 -14.812 1.00 84.50 449 SER A O 1
ATOM 3692 N N . ILE A 1 450 ? 9.615 -16.069 -12.819 1.00 83.25 450 ILE A N 1
ATOM 3693 C CA . ILE A 1 450 ? 9.947 -14.839 -12.091 1.00 83.25 450 ILE A CA 1
ATOM 3694 C C . ILE A 1 450 ? 11.391 -14.413 -12.359 1.00 83.25 450 ILE A C 1
ATOM 3696 O O . ILE A 1 450 ? 11.645 -13.222 -12.510 1.00 83.25 450 ILE A O 1
ATOM 3700 N N . HIS A 1 451 ? 12.319 -15.368 -12.444 1.00 81.81 451 HIS A N 1
ATOM 3701 C CA . HIS A 1 451 ? 13.713 -15.080 -12.755 1.00 81.81 451 HIS A CA 1
ATOM 3702 C C . HIS A 1 451 ? 13.845 -14.363 -14.105 1.00 81.81 451 HIS A C 1
ATOM 3704 O O . HIS A 1 451 ? 14.351 -13.246 -14.150 1.00 81.81 451 HIS A O 1
ATOM 3710 N N . GLU A 1 452 ? 13.296 -14.944 -15.174 1.00 84.81 452 GLU A N 1
ATOM 3711 C CA . GLU A 1 452 ? 13.335 -14.359 -16.522 1.00 84.81 452 GLU A CA 1
ATOM 3712 C C . GLU A 1 452 ? 12.672 -12.973 -16.567 1.00 84.81 452 GLU A C 1
ATOM 3714 O O . GLU A 1 452 ? 13.219 -12.036 -17.155 1.00 84.81 452 GLU A O 1
ATOM 3719 N N . LEU A 1 453 ? 11.527 -12.810 -15.890 1.00 87.06 453 LEU A N 1
ATOM 3720 C CA . LEU A 1 453 ? 10.838 -11.523 -15.784 1.00 87.06 453 LEU A CA 1
ATOM 3721 C C . LEU A 1 453 ? 11.708 -10.471 -15.096 1.00 87.06 453 LEU A C 1
ATOM 3723 O O . LEU A 1 453 ? 11.858 -9.369 -15.621 1.00 87.06 453 LEU A O 1
ATOM 3727 N N . MET A 1 454 ? 12.266 -10.796 -13.927 1.00 86.12 454 MET A N 1
ATOM 3728 C CA . MET A 1 454 ? 13.053 -9.853 -13.132 1.00 86.12 454 MET A CA 1
ATOM 3729 C C . MET A 1 454 ? 14.362 -9.493 -13.825 1.00 86.12 454 MET A C 1
ATOM 3731 O O . MET A 1 454 ? 14.709 -8.315 -13.839 1.00 86.12 454 MET A O 1
ATOM 3735 N N . THR A 1 455 ? 15.031 -10.450 -14.471 1.00 84.88 455 THR A N 1
ATOM 3736 C CA . THR A 1 455 ? 16.222 -10.188 -15.290 1.00 84.88 455 THR A CA 1
ATOM 3737 C C . THR A 1 455 ? 15.891 -9.269 -16.465 1.00 84.88 455 THR A C 1
ATOM 3739 O O . THR A 1 455 ? 16.571 -8.265 -16.677 1.00 84.88 455 THR A O 1
ATOM 3742 N N . ARG A 1 456 ? 14.795 -9.525 -17.197 1.00 89.19 456 ARG A N 1
ATOM 3743 C CA . ARG A 1 456 ? 14.367 -8.638 -18.291 1.00 89.19 456 ARG A CA 1
ATOM 3744 C C . ARG A 1 456 ? 14.036 -7.230 -17.796 1.00 89.19 456 ARG A C 1
ATOM 3746 O O . ARG A 1 456 ? 14.368 -6.248 -18.468 1.00 89.19 456 ARG A O 1
ATOM 3753 N N . TYR A 1 457 ? 13.364 -7.121 -16.650 1.00 90.12 457 TYR A N 1
ATOM 3754 C CA . TYR A 1 457 ? 13.047 -5.833 -16.039 1.00 90.12 457 TYR A CA 1
ATOM 3755 C C . TYR A 1 457 ? 14.317 -5.101 -15.611 1.00 90.12 457 TYR A C 1
ATOM 3757 O O . TYR A 1 457 ? 14.483 -3.960 -16.028 1.00 90.12 457 TYR A O 1
ATOM 3765 N N . ALA A 1 458 ? 15.236 -5.754 -14.894 1.00 88.00 458 ALA A N 1
ATOM 3766 C CA . ALA A 1 458 ? 16.525 -5.186 -14.494 1.00 88.00 458 ALA A CA 1
ATOM 3767 C C . ALA A 1 458 ? 17.302 -4.636 -15.697 1.00 88.00 458 ALA A C 1
ATOM 3769 O O . ALA A 1 458 ? 17.663 -3.459 -15.712 1.00 88.00 458 ALA A O 1
ATOM 3770 N N . ALA A 1 459 ? 17.470 -5.445 -16.748 1.00 89.19 459 ALA A N 1
ATOM 3771 C CA . ALA A 1 459 ? 18.193 -5.047 -17.953 1.00 89.19 459 ALA A CA 1
ATOM 3772 C C . ALA A 1 459 ? 17.551 -3.831 -18.644 1.00 89.19 459 ALA A C 1
ATOM 3774 O O . ALA A 1 459 ? 18.237 -2.879 -19.017 1.00 89.19 459 ALA A O 1
ATOM 3775 N N . THR A 1 460 ? 16.220 -3.827 -18.777 1.00 91.94 460 THR A N 1
ATOM 3776 C CA . THR A 1 460 ? 15.496 -2.713 -19.414 1.00 91.94 460 THR A CA 1
ATOM 3777 C C . THR A 1 460 ? 15.520 -1.452 -18.556 1.00 91.94 460 THR A C 1
ATOM 3779 O O . THR A 1 460 ? 15.648 -0.349 -19.079 1.00 91.94 460 THR A O 1
ATOM 3782 N N . PHE A 1 461 ? 15.388 -1.592 -17.238 1.00 91.69 461 PHE A N 1
ATOM 3783 C CA . PHE A 1 461 ? 15.459 -0.482 -16.293 1.00 91.69 461 PHE A CA 1
ATOM 3784 C C . PHE A 1 461 ? 16.838 0.164 -16.318 1.00 91.69 461 PHE A C 1
ATOM 3786 O O . PHE A 1 461 ? 16.921 1.383 -16.441 1.00 91.69 461 PHE A O 1
ATOM 3793 N N . ARG A 1 462 ? 17.903 -0.642 -16.309 1.00 89.75 462 ARG A N 1
ATOM 3794 C CA . ARG A 1 462 ? 19.283 -0.173 -16.446 1.00 89.75 462 ARG A CA 1
ATOM 3795 C C . ARG A 1 462 ? 19.488 0.601 -17.747 1.00 89.75 462 ARG A C 1
ATOM 3797 O O . ARG A 1 462 ? 19.979 1.725 -17.725 1.00 89.75 462 ARG A O 1
ATOM 3804 N N . ASP A 1 463 ? 19.055 0.041 -18.873 1.00 89.88 463 ASP A N 1
ATOM 3805 C CA . ASP A 1 463 ? 19.136 0.701 -20.178 1.00 89.88 463 ASP A CA 1
ATOM 3806 C C . ASP A 1 463 ? 18.328 2.015 -20.226 1.00 89.88 463 ASP A C 1
ATOM 3808 O O . ASP A 1 463 ? 18.807 3.014 -20.759 1.00 89.88 463 ASP A O 1
ATOM 3812 N N . LEU A 1 464 ? 17.135 2.067 -19.625 1.00 89.62 464 LEU A N 1
ATOM 3813 C CA . LEU A 1 464 ? 16.355 3.305 -19.502 1.00 89.62 464 LEU A CA 1
ATOM 3814 C C . LEU A 1 464 ? 17.049 4.351 -18.625 1.00 89.62 464 LEU A C 1
ATOM 3816 O O . LEU A 1 464 ? 17.032 5.532 -18.967 1.00 89.62 464 LEU A O 1
ATOM 3820 N N . LEU A 1 465 ? 17.662 3.941 -17.516 1.00 86.38 465 LEU A N 1
ATOM 3821 C CA . LEU A 1 465 ? 18.426 4.844 -16.660 1.00 86.38 465 LEU A CA 1
ATOM 3822 C C . LEU A 1 465 ? 19.597 5.437 -17.451 1.00 86.38 465 LEU A C 1
ATOM 3824 O O . LEU A 1 465 ? 19.666 6.656 -17.594 1.00 86.38 465 LEU A O 1
ATOM 3828 N N . ILE A 1 466 ? 20.450 4.598 -18.038 1.00 85.31 466 ILE A N 1
ATOM 3829 C CA . ILE A 1 466 ? 21.675 5.032 -18.728 1.00 85.31 466 ILE A CA 1
ATOM 3830 C C . ILE A 1 466 ? 21.367 5.857 -19.983 1.00 85.31 466 ILE A C 1
ATOM 3832 O O . ILE A 1 466 ? 21.968 6.904 -20.208 1.00 85.31 466 ILE A O 1
ATOM 3836 N N . ASN A 1 467 ? 20.446 5.383 -20.825 1.00 81.38 467 ASN A N 1
ATOM 3837 C CA . ASN A 1 467 ? 20.267 5.932 -22.171 1.00 81.38 467 ASN A CA 1
ATOM 3838 C C . ASN A 1 467 ? 19.108 6.927 -22.278 1.00 81.38 467 ASN A C 1
ATOM 3840 O O . ASN A 1 467 ? 19.007 7.644 -23.276 1.00 81.38 467 ASN A O 1
ATOM 3844 N N . CYS A 1 468 ? 18.197 6.961 -21.302 1.00 74.38 468 CYS A N 1
ATOM 3845 C CA . CYS A 1 468 ? 17.002 7.807 -21.362 1.00 74.38 468 CYS A CA 1
ATOM 3846 C C . CYS A 1 468 ? 16.918 8.833 -20.231 1.00 74.38 468 CYS A C 1
ATOM 3848 O O . CYS A 1 468 ? 16.074 9.723 -20.309 1.00 74.38 468 CYS A O 1
ATOM 3850 N N . THR A 1 469 ? 17.799 8.782 -19.232 1.00 68.81 469 THR A N 1
ATOM 3851 C CA . THR A 1 469 ? 17.973 9.878 -18.274 1.00 68.81 469 THR A CA 1
ATOM 3852 C C . THR A 1 469 ? 19.327 10.519 -18.560 1.00 68.81 469 THR A C 1
ATOM 3854 O O . THR A 1 469 ? 20.335 9.827 -18.593 1.00 68.81 469 THR A O 1
ATOM 3857 N N . LYS A 1 470 ? 19.363 11.817 -18.898 1.00 63.62 470 LYS A N 1
ATOM 3858 C CA . LYS A 1 470 ? 20.584 12.544 -19.302 1.00 63.62 470 LYS A CA 1
ATOM 3859 C C . LYS A 1 470 ? 21.521 12.764 -18.106 1.00 63.62 470 LYS A C 1
ATOM 3861 O O . LYS A 1 470 ? 21.767 13.901 -17.709 1.00 63.62 470 LYS A O 1
ATOM 3866 N N . HIS A 1 471 ? 22.005 11.686 -17.507 1.00 62.59 471 HIS A N 1
ATOM 3867 C CA . HIS A 1 471 ? 22.999 11.709 -16.451 1.00 62.59 471 HIS A CA 1
ATOM 3868 C C . HIS A 1 471 ? 24.326 11.210 -17.032 1.00 62.59 471 HIS A C 1
ATOM 3870 O O . HIS A 1 471 ? 24.324 10.189 -17.724 1.00 62.59 471 HIS A O 1
ATOM 3876 N N . PRO A 1 472 ? 25.456 11.909 -16.816 1.00 48.88 472 PRO A N 1
ATOM 3877 C CA . PRO A 1 472 ? 26.751 11.363 -17.194 1.00 48.88 472 PRO A CA 1
ATOM 3878 C C . PRO A 1 472 ? 26.927 9.994 -16.532 1.00 48.88 472 PRO A C 1
ATOM 3880 O O . PRO A 1 472 ? 26.508 9.799 -15.384 1.00 48.88 472 PRO A O 1
ATOM 3883 N N . GLN A 1 473 ? 27.503 9.052 -17.285 1.00 49.84 473 GLN A N 1
ATOM 3884 C CA . GLN A 1 473 ? 27.844 7.739 -16.752 1.00 49.84 473 GLN A CA 1
ATOM 3885 C C . GLN A 1 473 ? 28.695 7.918 -15.493 1.00 49.84 473 GLN A C 1
ATOM 3887 O O . GLN A 1 473 ? 29.541 8.819 -15.473 1.00 49.84 473 GLN A O 1
ATOM 3892 N N . PRO A 1 474 ? 28.472 7.105 -14.449 1.00 44.62 474 PRO A N 1
ATOM 3893 C CA . PRO A 1 474 ? 29.358 7.127 -13.306 1.00 44.62 474 PRO A CA 1
ATOM 3894 C C . PRO A 1 474 ? 30.762 6.807 -13.800 1.00 44.62 474 PRO A C 1
ATOM 3896 O O . PRO A 1 474 ? 31.010 5.752 -14.374 1.00 44.62 474 PRO A O 1
ATOM 3899 N N . THR A 1 475 ? 31.674 7.754 -13.625 1.00 40.25 475 THR A N 1
ATOM 3900 C CA . THR A 1 475 ? 33.088 7.417 -13.571 1.00 40.25 475 THR A CA 1
ATOM 3901 C C . THR A 1 475 ? 33.290 6.611 -12.287 1.00 40.25 475 THR A C 1
ATOM 3903 O O . THR A 1 475 ? 32.628 6.899 -11.286 1.00 40.25 475 THR A O 1
ATOM 3906 N N . ASP A 1 476 ? 34.174 5.609 -12.311 1.00 43.25 476 ASP A N 1
ATOM 3907 C CA . ASP A 1 476 ? 34.429 4.612 -11.244 1.00 43.25 476 ASP A CA 1
ATOM 3908 C C . ASP A 1 476 ? 34.775 5.178 -9.840 1.00 43.25 476 ASP A C 1
ATOM 3910 O O . ASP A 1 476 ? 35.112 4.432 -8.928 1.00 43.25 476 ASP A O 1
ATOM 3914 N N . ASN A 1 477 ? 34.666 6.491 -9.625 1.00 37.62 477 ASN A N 1
ATOM 3915 C CA . ASN A 1 477 ? 35.030 7.203 -8.403 1.00 37.62 477 ASN A CA 1
ATOM 3916 C C . ASN A 1 477 ? 33.842 7.876 -7.695 1.00 37.62 477 ASN A C 1
ATOM 3918 O O . ASN A 1 477 ? 34.029 8.872 -6.996 1.00 37.62 477 ASN A O 1
ATOM 3922 N N . THR A 1 478 ? 32.616 7.380 -7.863 1.00 40.16 478 THR A N 1
ATOM 3923 C CA . THR A 1 478 ? 31.517 7.811 -6.987 1.00 40.16 478 THR A CA 1
ATOM 3924 C C . THR A 1 478 ? 31.473 6.889 -5.780 1.00 40.16 478 THR A C 1
ATOM 3926 O O . THR A 1 478 ? 31.077 5.734 -5.893 1.00 40.16 478 THR A O 1
ATOM 3929 N N . GLU A 1 479 ? 31.945 7.399 -4.638 1.00 41.44 479 GLU A N 1
ATOM 3930 C CA . GLU A 1 479 ? 31.765 6.759 -3.336 1.00 41.44 479 GLU A CA 1
ATOM 3931 C C . GLU A 1 479 ? 30.308 6.305 -3.212 1.00 41.44 479 GLU A C 1
ATOM 3933 O O . GLU A 1 479 ? 29.376 7.092 -3.417 1.00 41.44 479 GLU A O 1
ATOM 3938 N N . GLY A 1 480 ? 30.145 5.004 -2.961 1.00 41.72 480 GLY A N 1
ATOM 3939 C CA . GLY A 1 480 ? 28.856 4.350 -2.813 1.00 41.72 480 GLY A CA 1
ATOM 3940 C C . GLY A 1 480 ? 28.017 4.968 -1.690 1.00 41.72 480 GLY A C 1
ATOM 3941 O O . GLY A 1 480 ? 28.461 5.886 -0.993 1.00 41.72 480 GLY A O 1
ATOM 3942 N N . PRO A 1 481 ? 26.776 4.492 -1.508 1.00 37.41 481 PRO A N 1
ATOM 3943 C CA . PRO A 1 481 ? 25.867 5.030 -0.505 1.00 37.41 481 PRO A CA 1
ATOM 3944 C C . PRO A 1 481 ? 26.574 5.161 0.849 1.00 37.41 481 PRO A C 1
ATOM 3946 O O . PRO A 1 481 ? 27.158 4.199 1.340 1.00 37.41 481 PRO A O 1
ATOM 3949 N N . SER A 1 482 ? 26.546 6.372 1.420 1.00 46.44 482 SER A N 1
ATOM 3950 C CA . SER A 1 482 ? 27.232 6.671 2.678 1.00 46.44 482 SER A CA 1
ATOM 3951 C C . SER A 1 482 ? 26.844 5.670 3.765 1.00 46.44 482 SER A C 1
ATOM 3953 O O . SER A 1 482 ? 25.710 5.178 3.776 1.00 46.44 482 SER A O 1
ATOM 3955 N N . ASP A 1 483 ? 27.763 5.420 4.701 1.00 41.69 483 ASP A N 1
ATOM 3956 C CA . ASP A 1 483 ? 27.627 4.484 5.830 1.00 41.69 483 ASP A CA 1
ATOM 3957 C C . ASP A 1 483 ? 26.246 4.523 6.508 1.00 41.69 483 ASP A C 1
ATOM 3959 O O . ASP A 1 483 ? 25.731 3.497 6.935 1.00 41.69 483 ASP A O 1
ATOM 3963 N N . TYR A 1 484 ? 25.576 5.678 6.489 1.00 33.81 484 TYR A N 1
ATOM 3964 C CA . TYR A 1 484 ? 24.227 5.900 7.005 1.00 33.81 484 TYR A CA 1
ATOM 3965 C C . TYR A 1 484 ? 23.114 5.049 6.353 1.00 33.81 484 TYR A C 1
ATOM 3967 O O . TYR A 1 484 ? 22.133 4.709 7.014 1.00 33.81 484 TYR A O 1
ATOM 3975 N N . GLN A 1 485 ? 23.204 4.711 5.060 1.00 39.50 485 GLN A N 1
ATOM 3976 C CA . GLN A 1 485 ? 22.211 3.855 4.387 1.00 39.50 485 GLN A CA 1
ATOM 3977 C C . GLN A 1 485 ? 22.436 2.374 4.696 1.00 39.50 485 GLN A C 1
ATOM 3979 O O . GLN A 1 485 ? 21.465 1.635 4.870 1.00 39.50 485 GLN A O 1
ATOM 3984 N N . THR A 1 486 ? 23.697 1.964 4.822 1.00 36.94 486 THR A N 1
ATOM 3985 C CA . THR A 1 486 ? 24.086 0.636 5.308 1.00 36.94 486 THR A CA 1
ATOM 3986 C C . THR A 1 486 ? 23.665 0.473 6.767 1.00 36.94 486 THR A C 1
ATOM 3988 O O . THR A 1 486 ? 23.053 -0.527 7.120 1.00 36.94 486 THR A O 1
ATOM 3991 N N . GLU A 1 487 ? 23.862 1.501 7.591 1.00 33.81 487 GLU A N 1
ATOM 3992 C CA . GLU A 1 487 ? 23.467 1.531 8.999 1.00 33.81 487 GLU A CA 1
ATOM 3993 C C . GLU A 1 487 ? 21.937 1.539 9.170 1.00 33.81 487 GLU A C 1
ATOM 3995 O O . GLU A 1 487 ? 21.410 0.767 9.963 1.00 33.81 487 GLU A O 1
ATOM 4000 N N . ALA A 1 488 ? 21.180 2.292 8.362 1.00 31.19 488 ALA A N 1
ATOM 4001 C CA . ALA A 1 488 ? 19.712 2.258 8.392 1.00 31.19 488 ALA A CA 1
ATOM 4002 C C . ALA A 1 488 ? 19.119 0.935 7.860 1.00 31.19 488 ALA A C 1
ATOM 4004 O O . ALA A 1 488 ? 18.109 0.459 8.388 1.00 31.19 488 ALA A O 1
ATOM 4005 N N . LYS A 1 489 ? 19.734 0.325 6.832 1.00 33.97 489 LYS A N 1
ATOM 4006 C CA . LYS A 1 489 ? 19.356 -1.006 6.319 1.00 33.97 489 LYS A CA 1
ATOM 4007 C C . LYS A 1 489 ? 19.660 -2.076 7.368 1.00 33.97 489 LYS A C 1
ATOM 4009 O O . LYS A 1 489 ? 18.785 -2.897 7.621 1.00 33.97 489 LYS A O 1
ATOM 4014 N N . ASN A 1 490 ? 20.812 -2.001 8.035 1.00 36.09 490 ASN A N 1
ATOM 4015 C CA . ASN A 1 490 ? 21.196 -2.905 9.117 1.00 36.09 490 ASN A CA 1
ATOM 4016 C C . ASN A 1 490 ? 20.313 -2.719 10.352 1.00 36.09 490 ASN A C 1
ATOM 4018 O O . ASN A 1 490 ? 19.810 -3.699 10.859 1.00 36.09 490 ASN A O 1
ATOM 4022 N N . ILE A 1 491 ? 19.972 -1.501 10.781 1.00 33.50 491 ILE A N 1
ATOM 4023 C CA . ILE A 1 491 ? 19.078 -1.299 11.937 1.00 33.50 491 ILE A CA 1
ATOM 4024 C C . ILE A 1 491 ? 17.685 -1.894 11.684 1.00 33.50 491 ILE A C 1
ATOM 4026 O O . ILE A 1 491 ? 17.129 -2.551 12.562 1.00 33.50 491 ILE A O 1
ATOM 4030 N N . VAL A 1 492 ? 17.104 -1.693 10.496 1.00 34.22 492 VAL A N 1
ATOM 4031 C CA . VAL A 1 492 ? 15.787 -2.266 10.155 1.00 34.22 492 VAL A CA 1
ATOM 4032 C C . VAL A 1 492 ? 15.878 -3.780 9.965 1.00 34.22 492 VAL A C 1
ATOM 4034 O O . VAL A 1 492 ? 14.981 -4.494 10.410 1.00 34.22 492 VAL A O 1
ATOM 4037 N N . TRP A 1 493 ? 16.947 -4.274 9.337 1.00 36.34 493 TRP A N 1
ATOM 4038 C CA . TRP A 1 493 ? 17.168 -5.699 9.100 1.00 36.34 493 TRP A CA 1
ATOM 4039 C C . TRP A 1 493 ? 17.486 -6.456 10.391 1.00 36.34 493 TRP A C 1
ATOM 4041 O O . TRP A 1 493 ? 16.850 -7.464 10.657 1.00 36.34 493 TRP A O 1
ATOM 4051 N N . ASP A 1 494 ? 18.357 -5.926 11.243 1.00 39.56 494 ASP A N 1
ATOM 4052 C CA . ASP A 1 494 ? 18.716 -6.472 12.551 1.00 39.56 494 ASP A CA 1
ATOM 4053 C C . ASP A 1 494 ? 17.545 -6.394 13.529 1.00 39.56 494 ASP A C 1
ATOM 4055 O O . ASP A 1 494 ? 17.303 -7.354 14.255 1.00 39.56 494 ASP A O 1
ATOM 4059 N N . SER A 1 495 ? 16.748 -5.316 13.519 1.00 36.88 495 SER A N 1
ATOM 4060 C CA . SER A 1 495 ? 15.512 -5.266 14.318 1.00 36.88 495 SER A CA 1
ATOM 4061 C C . SER A 1 495 ? 14.509 -6.311 13.838 1.00 36.88 495 SER A C 1
ATOM 4063 O O . SER A 1 495 ? 13.889 -6.991 14.650 1.00 36.88 495 SER A O 1
ATOM 4065 N N . TYR A 1 496 ? 14.367 -6.480 12.522 1.00 41.66 496 TYR A N 1
ATOM 4066 C CA . TYR A 1 496 ? 13.465 -7.461 11.933 1.00 41.66 496 TYR A CA 1
ATOM 4067 C C . TYR A 1 496 ? 13.928 -8.901 12.196 1.00 41.66 496 TYR A C 1
ATOM 4069 O O . TYR A 1 496 ? 13.139 -9.741 12.622 1.00 41.66 496 TYR A O 1
ATOM 4077 N N . GLU A 1 497 ? 15.215 -9.186 12.017 1.00 43.69 497 GLU A N 1
ATOM 4078 C CA . GLU A 1 497 ? 15.819 -10.489 12.271 1.00 43.69 497 GLU A CA 1
ATOM 4079 C C . GLU A 1 497 ? 15.829 -10.804 13.770 1.00 43.69 497 GLU A C 1
ATOM 4081 O O . GLU A 1 497 ? 15.601 -11.948 14.149 1.00 43.69 497 GLU A O 1
ATOM 4086 N N . MET A 1 498 ? 15.997 -9.802 14.638 1.00 44.00 498 MET A N 1
ATOM 4087 C CA . MET A 1 498 ? 15.853 -9.939 16.086 1.00 44.00 498 MET A CA 1
ATOM 4088 C C . MET A 1 498 ? 14.399 -10.209 16.481 1.00 44.00 498 MET A C 1
ATOM 4090 O O . MET A 1 498 ? 14.171 -11.113 17.276 1.00 44.00 498 MET A O 1
ATOM 4094 N N . VAL A 1 499 ? 13.411 -9.509 15.911 1.00 42.75 499 VAL A N 1
ATOM 4095 C CA . VAL A 1 499 ? 11.984 -9.794 16.146 1.00 42.75 499 VAL A CA 1
ATOM 4096 C C . VAL A 1 499 ? 11.652 -11.204 15.675 1.00 42.75 499 VAL A C 1
ATOM 4098 O O . VAL A 1 499 ? 11.091 -11.966 16.449 1.00 42.75 499 VAL A O 1
ATOM 4101 N N . VAL A 1 500 ? 12.068 -11.603 14.471 1.00 44.56 500 VAL A N 1
ATOM 4102 C CA . VAL A 1 500 ? 11.859 -12.961 13.947 1.00 44.56 500 VAL A CA 1
ATOM 4103 C C . VAL A 1 500 ? 12.587 -14.008 14.796 1.00 44.56 500 VAL A C 1
ATOM 4105 O O . VAL A 1 500 ? 11.993 -15.033 15.106 1.00 44.56 500 VAL A O 1
ATOM 4108 N N . LYS A 1 501 ? 13.827 -13.773 15.240 1.00 49.25 501 LYS A N 1
ATOM 4109 C CA . LYS A 1 501 ? 14.580 -14.699 16.108 1.00 49.25 501 LYS A CA 1
ATOM 4110 C C . LYS A 1 501 ? 13.979 -14.809 17.505 1.00 49.25 501 LYS A C 1
ATOM 4112 O O . LYS A 1 501 ? 13.809 -15.922 17.990 1.00 49.25 501 LYS A O 1
ATOM 4117 N N . ILE A 1 502 ? 13.623 -13.694 18.144 1.00 46.28 502 ILE A N 1
ATOM 4118 C CA . ILE A 1 502 ? 12.927 -13.677 19.440 1.00 46.28 502 ILE A CA 1
ATOM 4119 C C . ILE A 1 502 ? 11.599 -14.416 19.292 1.00 46.28 502 ILE A C 1
ATOM 4121 O O . ILE A 1 502 ? 11.291 -15.301 20.085 1.00 46.28 502 ILE A O 1
ATOM 4125 N N . TYR A 1 503 ? 10.864 -14.133 18.225 1.00 47.06 503 TYR A N 1
ATOM 4126 C CA . TYR A 1 503 ? 9.588 -14.753 17.924 1.00 47.06 503 TYR A CA 1
ATOM 4127 C C . TYR A 1 503 ? 9.690 -16.272 17.695 1.00 47.06 503 TYR A C 1
ATOM 4129 O O . TYR A 1 503 ? 8.984 -17.052 18.335 1.00 47.06 503 TYR A O 1
ATOM 4137 N N . LEU A 1 504 ? 10.632 -16.717 16.862 1.00 42.59 504 LEU A N 1
ATOM 4138 C CA . LEU A 1 504 ? 10.923 -18.134 16.631 1.00 42.59 504 LEU A CA 1
ATOM 4139 C C . LEU A 1 504 ? 11.438 -18.826 17.899 1.00 42.59 504 LEU A C 1
ATOM 4141 O O . LEU A 1 504 ? 11.095 -19.981 18.134 1.00 42.59 504 LEU A O 1
ATOM 4145 N N . SER A 1 505 ? 12.200 -18.130 18.749 1.00 45.41 505 SER A N 1
ATOM 4146 C CA . SER A 1 505 ? 12.668 -18.671 20.032 1.00 45.41 505 SER A CA 1
ATOM 4147 C C . SER A 1 505 ? 11.537 -18.849 21.054 1.00 45.41 505 SER A C 1
ATOM 4149 O O . SER A 1 505 ? 11.592 -19.753 21.886 1.00 45.41 505 SER A O 1
ATOM 4151 N N . LEU A 1 506 ? 10.491 -18.020 20.976 1.00 43.09 506 LEU A N 1
ATOM 4152 C CA . LEU A 1 506 ? 9.286 -18.142 21.799 1.00 43.09 506 LEU A CA 1
ATOM 4153 C C . LEU A 1 506 ? 8.397 -19.297 21.316 1.00 43.09 506 LEU A C 1
ATOM 4155 O O . LEU A 1 506 ? 7.903 -20.054 22.147 1.00 43.09 506 LEU A O 1
ATOM 4159 N N . ILE A 1 507 ? 8.284 -19.507 19.998 1.00 40.38 507 ILE A N 1
ATOM 4160 C CA . ILE A 1 507 ? 7.617 -20.689 19.425 1.00 40.38 507 ILE A CA 1
ATOM 4161 C C . ILE A 1 507 ? 8.377 -21.974 19.780 1.00 40.38 507 ILE A C 1
ATOM 4163 O O . ILE A 1 507 ? 7.766 -22.931 20.250 1.00 40.38 507 ILE A O 1
ATOM 4167 N N . GLN A 1 508 ? 9.704 -22.003 19.625 1.00 36.16 508 GLN A N 1
ATOM 4168 C CA . GLN A 1 508 ? 10.507 -23.199 19.915 1.00 36.16 508 GLN A CA 1
ATOM 4169 C C . GLN A 1 508 ? 10.450 -23.626 21.388 1.00 36.16 508 GLN A C 1
ATOM 4171 O O . GLN A 1 508 ? 10.577 -24.814 21.675 1.00 36.16 508 GLN A O 1
ATOM 4176 N N . LYS A 1 509 ? 10.201 -22.695 22.319 1.00 34.84 509 LYS A N 1
ATOM 4177 C CA . LYS A 1 509 ? 9.945 -23.019 23.733 1.00 34.84 509 LYS A CA 1
ATOM 4178 C C . LYS A 1 509 ? 8.572 -23.649 23.988 1.00 34.84 509 LYS A C 1
ATOM 4180 O O . LYS A 1 509 ? 8.412 -24.305 25.008 1.00 34.84 509 LYS A O 1
ATOM 4185 N N . SER A 1 510 ? 7.608 -23.468 23.087 1.00 33.09 510 SER A N 1
ATOM 4186 C CA . SER A 1 510 ? 6.262 -24.054 23.186 1.00 33.09 510 SER A CA 1
ATOM 4187 C C . SER A 1 510 ? 6.111 -25.395 22.457 1.00 33.09 510 SER A C 1
ATOM 4189 O O . SER A 1 510 ? 5.122 -26.088 22.658 1.00 33.09 510 SER A O 1
ATOM 4191 N N . SER A 1 511 ? 7.093 -25.789 21.639 1.00 34.88 511 SER A N 1
ATOM 4192 C CA . SER A 1 511 ? 7.009 -26.966 20.762 1.00 34.88 511 SER A CA 1
ATOM 4193 C C . SER A 1 511 ? 8.060 -28.050 21.050 1.00 34.88 511 SER A C 1
ATOM 4195 O O . SER A 1 511 ? 8.444 -28.774 20.138 1.00 34.88 511 SER A O 1
ATOM 4197 N N . TYR A 1 512 ? 8.532 -28.170 22.298 1.00 29.41 512 TYR A N 1
ATOM 4198 C CA . TYR A 1 512 ? 9.421 -29.267 22.730 1.00 29.41 512 TYR A CA 1
ATOM 4199 C C . TYR A 1 512 ? 9.062 -29.897 24.086 1.00 29.41 512 TYR A C 1
ATOM 4201 O O . TYR A 1 512 ? 9.885 -30.599 24.670 1.00 29.41 512 TYR A O 1
ATOM 4209 N N . THR A 1 513 ? 7.844 -29.685 24.589 1.00 30.61 513 THR A N 1
ATOM 4210 C CA . THR A 1 513 ? 7.354 -30.401 25.783 1.00 30.61 513 THR A CA 1
ATOM 4211 C C . THR A 1 513 ? 6.219 -31.382 25.532 1.00 30.61 513 THR A C 1
ATOM 4213 O O . THR A 1 513 ? 5.932 -32.128 26.450 1.00 30.61 513 THR A O 1
ATOM 4216 N N . ASP A 1 514 ? 5.652 -31.470 24.324 1.00 33.41 514 ASP A N 1
ATOM 4217 C CA . ASP A 1 514 ? 4.655 -32.504 23.990 1.00 33.41 514 ASP A CA 1
ATOM 4218 C C . ASP A 1 514 ? 4.759 -32.949 22.516 1.00 33.41 514 ASP A C 1
ATOM 4220 O O . ASP A 1 514 ? 3.853 -32.737 21.706 1.00 33.41 514 ASP A O 1
ATOM 4224 N N . LEU A 1 515 ? 5.897 -33.560 22.170 1.00 29.28 515 LEU A N 1
ATOM 4225 C CA . LEU A 1 515 ? 5.996 -34.563 21.103 1.00 29.28 515 LEU A CA 1
ATOM 4226 C C . LEU A 1 515 ? 6.666 -35.814 21.667 1.00 29.28 515 LEU A C 1
ATOM 4228 O O . LEU A 1 515 ? 7.769 -35.659 22.242 1.00 29.28 515 LEU A O 1
#